Protein AF-0000000066018853 (afdb_homodimer)

Nearest PDB structures (foldseek):
  2yvk-assembly2_D  TM=9.391E-01  e=1.488E-37  Bacillus subtilis
  1t9k-assembly1_A  TM=9.364E-01  e=1.770E-35  Thermotoga maritima
  6a35-assembly2_D  TM=8.853E-01  e=5.078E-34  Pyrococcus horikoshii OT3
  4ldq-assembly1_A  TM=8.348E-01  e=7.605E-30  Homo sapiens
  4ldr-assembly1_A  TM=8.143E-01  e=6.241E-29  Homo sapiens

InterPro domains:
  IPR000649 Initiation factor 2B-related [PF01008] (53-347)
  IPR005251 Methylthioribose-1-phosphate isomerase [MF_01678] (14-358)
  IPR005251 Methylthioribose-1-phosphate isomerase [TIGR00512] (19-348)
  IPR011559 Initiation factor 2B alpha/beta/delta [TIGR00524] (40-347)
  IPR027363 Methylthioribose-1-phosphate isomerase, N-terminal [G3DSA:1.20.120.420] (9-189)
  IPR037171 NagB/RpiA transferase-like [SSF100950] (1-351)
  IPR042529 Initiation factor 2B-like, C-terminal [G3DSA:3.40.50.10470] (190-357)

Sequence (734 aa):
MKIDGTPYRSIWVDDADRWSVRIIDQTKLPWAIEIPRLTTPEQIAHAISAMLVRGAPLIGATAAYGVALAMRADPSDEALETVVPMLAATRPTAINLRWALMRMQRALSAHPPAERADAAYAEAAAICDEDVATNRAIGEHGLGLIRARAQGRRRVNILTHCNAGWIATVDWGTALAPIYMAHDAGIDVHVLVDETRPRNQGFSLTAWELGKHGVPHTVIVDNAGGHFMQRGEVDMVIVGTDRVTRAGDVANKIGTYLKALAARDNGVPFYVALPSSTIDWTIADGLGSIPIEERAPAEVTTITGRALDGSMLTVRIVPKDSTAANPAFDVTPARLVSGLITERGICAANERALAAMFPDQALQTAAMKIDGTPYRSIWVDDADRWSVRIIDQTKLPWAIEIPRLTTPEQIAHAISAMLVRGAPLIGATAAYGVALAMRADPSDEALETVVPMLAATRPTAINLRWALMRMQRALSAHPPAERADAAYAEAAAICDEDVATNRAIGEHGLGLIRARAQGRRRVNILTHCNAGWIATVDWGTALAPIYMAHDAGIDVHVLVDETRPRNQGFSLTAWELGKHGVPHTVIVDNAGGHFMQRGEVDMVIVGTDRVTRAGDVANKIGTYLKALAARDNGVPFYVALPSSTIDWTIADGLGSIPIEERAPAEVTTITGRALDGSMLTVRIVPKDSTAANPAFDVTPARLVSGLITERGICAANERALAAMFPDQALQTAA

Structure (mmCIF, N/CA/C/O backbone):
data_AF-0000000066018853-model_v1
#
loop_
_entity.id
_entity.type
_entity.pdbx_description
1 polymer 'Methylthioribose-1-phosphate isomerase'
#
loop_
_atom_site.group_PDB
_atom_site.id
_atom_site.type_symbol
_atom_site.label_atom_id
_atom_site.label_alt_id
_atom_site.label_comp_id
_atom_site.label_asym_id
_atom_site.label_entity_id
_atom_site.label_seq_id
_atom_site.pdbx_PDB_ins_code
_atom_site.Cartn_x
_atom_site.Cartn_y
_atom_site.Cartn_z
_atom_site.occupancy
_atom_site.B_iso_or_equiv
_atom_site.auth_seq_id
_atom_site.auth_comp_id
_atom_site.auth_asym_id
_atom_site.auth_atom_id
_atom_site.pdbx_PDB_model_num
ATOM 1 N N . MET A 1 1 ? 11.641 26.984 3.658 1 84.44 1 MET A N 1
ATOM 2 C CA . MET A 1 1 ? 12.414 26.109 2.793 1 84.44 1 MET A CA 1
ATOM 3 C C . MET A 1 1 ? 12.516 26.672 1.382 1 84.44 1 MET A C 1
ATOM 5 O O . MET A 1 1 ? 11.922 27.719 1.084 1 84.44 1 MET A O 1
ATOM 9 N N . LYS A 1 2 ? 13.383 25.938 0.522 1 83.25 2 LYS A N 1
ATOM 10 C CA . LYS A 1 2 ? 13.719 26.578 -0.74 1 83.25 2 LYS A CA 1
ATOM 11 C C . LYS A 1 2 ? 13.172 25.797 -1.928 1 83.25 2 LYS A C 1
ATOM 13 O O . LYS A 1 2 ? 13.156 24.562 -1.91 1 83.25 2 LYS A O 1
ATOM 18 N N . ILE A 1 3 ? 12.602 26.516 -2.865 1 84.81 3 ILE A N 1
ATOM 19 C CA . ILE A 1 3 ? 12.328 26 -4.203 1 84.81 3 ILE A CA 1
ATOM 20 C C . ILE A 1 3 ? 13.289 26.625 -5.207 1 84.81 3 ILE A C 1
ATOM 22 O O . ILE A 1 3 ? 13.227 27.828 -5.461 1 84.81 3 ILE A O 1
ATOM 26 N N . ASP A 1 4 ? 14.125 25.828 -5.699 1 82.69 4 ASP A N 1
ATOM 27 C CA . ASP A 1 4 ? 15.133 26.297 -6.645 1 82.69 4 ASP A CA 1
ATOM 28 C C . ASP A 1 4 ? 15.891 27.5 -6.078 1 82.69 4 ASP A C 1
ATOM 30 O O . ASP A 1 4 ? 16.031 28.531 -6.742 1 82.69 4 ASP A O 1
ATOM 34 N N . GLY A 1 5 ? 16.234 27.453 -4.855 1 80.88 5 GLY A N 1
ATOM 35 C CA . GLY A 1 5 ? 17.094 28.453 -4.238 1 80.88 5 GLY A CA 1
ATOM 36 C C . GLY A 1 5 ? 16.312 29.578 -3.578 1 80.88 5 GLY A C 1
ATOM 37 O O . GLY A 1 5 ? 16.875 30.359 -2.807 1 80.88 5 GLY A O 1
ATOM 38 N N . THR A 1 6 ? 15.047 29.656 -3.82 1 86.38 6 THR A N 1
ATOM 39 C CA . THR A 1 6 ? 14.195 30.703 -3.25 1 86.38 6 THR A CA 1
ATOM 40 C C . THR A 1 6 ? 13.477 30.188 -2.004 1 86.38 6 THR A C 1
ATOM 42 O O . THR A 1 6 ? 12.805 29.156 -2.047 1 86.38 6 THR A O 1
ATOM 45 N N . PRO A 1 7 ? 13.648 30.938 -0.943 1 88.5 7 PRO A N 1
ATOM 46 C CA . PRO A 1 7 ? 12.938 30.531 0.271 1 88.5 7 PRO A CA 1
ATOM 47 C C . PRO A 1 7 ? 11.43 30.766 0.181 1 88.5 7 PRO A C 1
ATOM 49 O O . PRO A 1 7 ? 10.992 31.781 -0.348 1 88.5 7 PRO A O 1
ATOM 52 N N . TYR A 1 8 ? 10.625 29.828 0.572 1 90.31 8 TYR A N 1
ATOM 53 C CA . TYR A 1 8 ? 9.172 29.922 0.588 1 90.31 8 TYR A CA 1
ATOM 54 C C . TYR A 1 8 ? 8.602 29.453 1.923 1 90.31 8 TYR A C 1
ATOM 56 O O . TYR A 1 8 ? 9.117 28.5 2.521 1 90.31 8 TYR A O 1
ATOM 64 N N . ARG A 1 9 ? 7.645 30.25 2.385 1 95.75 9 ARG A N 1
ATOM 65 C CA . ARG A 1 9 ? 6.641 29.625 3.234 1 95.75 9 ARG A CA 1
ATOM 66 C C . ARG A 1 9 ? 5.516 29.016 2.398 1 95.75 9 ARG A C 1
ATOM 68 O O . ARG A 1 9 ? 5.398 29.312 1.206 1 95.75 9 ARG A O 1
ATOM 75 N N . SER A 1 10 ? 4.766 28.125 2.979 1 97.69 10 SER A N 1
ATOM 76 C CA . SER A 1 10 ? 3.701 27.469 2.225 1 97.69 10 SER A CA 1
ATOM 77 C C . SER A 1 10 ? 2.453 28.344 2.154 1 97.69 10 SER A C 1
ATOM 79 O O . SER A 1 10 ? 1.554 28.078 1.352 1 97.69 10 SER A O 1
ATOM 81 N N . ILE A 1 11 ? 2.371 29.391 2.99 1 98.56 11 ILE A N 1
ATOM 82 C CA . ILE A 1 11 ? 1.269 30.344 3.029 1 98.56 11 ILE A CA 1
ATOM 83 C C . ILE A 1 11 ? 1.778 31.703 3.514 1 98.56 11 ILE A C 1
ATOM 85 O O . ILE A 1 11 ? 2.633 31.781 4.402 1 98.56 11 ILE A O 1
ATOM 89 N N . TRP A 1 12 ? 1.31 32.781 2.912 1 97.94 12 TRP A N 1
ATOM 90 C CA . TRP A 1 12 ? 1.718 34.094 3.35 1 97.94 12 TRP A CA 1
ATOM 91 C C . TRP A 1 12 ? 0.739 35.156 2.854 1 97.94 12 TRP A C 1
ATOM 93 O O . TRP A 1 12 ? -0.079 34.906 1.969 1 97.94 12 TRP A O 1
ATOM 103 N N . VAL A 1 13 ? 0.75 36.312 3.531 1 98.38 13 VAL A N 1
ATOM 104 C CA . VAL A 1 13 ? 0.004 37.469 3.064 1 98.38 13 VAL A CA 1
ATOM 105 C C . VAL A 1 13 ? 0.751 38.125 1.912 1 98.38 13 VAL A C 1
ATOM 107 O O . VAL A 1 13 ? 1.959 38.375 1.997 1 98.38 13 VAL A O 1
ATOM 110 N N . ASP A 1 14 ? -0.011 38.406 0.837 1 97.56 14 ASP A N 1
ATOM 111 C CA . ASP A 1 14 ? 0.604 39 -0.342 1 97.56 14 ASP A CA 1
ATOM 112 C C . ASP A 1 14 ? 1.207 40.375 -0.012 1 97.56 14 ASP A C 1
ATOM 114 O O . ASP A 1 14 ? 0.533 41.219 0.56 1 97.56 14 ASP A O 1
ATOM 118 N N . ASP A 1 15 ? 2.402 40.594 -0.433 1 94.69 15 ASP A N 1
ATOM 119 C CA . ASP A 1 15 ? 3.135 41.812 -0.102 1 94.69 15 ASP A CA 1
ATOM 120 C C . ASP A 1 15 ? 2.6 43 -0.89 1 94.69 15 ASP A C 1
ATOM 122 O O . ASP A 1 15 ? 2.75 44.156 -0.467 1 94.69 15 ASP A O 1
ATOM 126 N N . ALA A 1 16 ? 2.018 42.719 -2.006 1 95.88 16 ALA A N 1
ATOM 127 C CA . ALA A 1 16 ? 1.567 43.812 -2.891 1 95.88 16 ALA A CA 1
ATOM 128 C C . ALA A 1 16 ? 0.359 44.531 -2.303 1 95.88 16 ALA A C 1
ATOM 130 O O . ALA A 1 16 ? 0.332 45.75 -2.25 1 95.88 16 ALA A O 1
ATOM 131 N N . ASP A 1 17 ? -0.663 43.781 -1.791 1 96.75 17 ASP A N 1
ATOM 132 C CA . ASP A 1 17 ? -1.877 44.438 -1.286 1 96.75 17 ASP A CA 1
ATOM 133 C C . ASP A 1 17 ? -1.962 44.312 0.234 1 96.75 17 ASP A C 1
ATOM 135 O O . ASP A 1 17 ? -2.805 44.969 0.862 1 96.75 17 ASP A O 1
ATOM 139 N N . ARG A 1 18 ? -1.169 43.406 0.8 1 96.69 18 ARG A N 1
ATOM 140 C CA . ARG A 1 18 ? -0.987 43.281 2.242 1 96.69 18 ARG A CA 1
ATOM 141 C C . ARG A 1 18 ? -2.242 42.719 2.904 1 96.69 18 ARG A C 1
ATOM 143 O O . ARG A 1 18 ? -2.486 42.969 4.086 1 96.69 18 ARG A O 1
ATOM 150 N N . TRP A 1 19 ? -3.043 42.031 2.154 1 97.75 19 TRP A N 1
ATOM 151 C CA . TRP A 1 19 ? -4.215 41.469 2.812 1 97.75 19 TRP A CA 1
ATOM 152 C C . TRP A 1 19 ? -4.617 40.125 2.176 1 97.75 19 TRP A C 1
ATOM 154 O O . TRP A 1 19 ? -5.125 39.25 2.855 1 97.75 19 TRP A O 1
ATOM 164 N N . SER A 1 20 ? -4.445 39.969 0.859 1 98.69 20 SER A N 1
ATOM 165 C CA . SER A 1 20 ? -4.785 38.688 0.241 1 98.69 20 SER A CA 1
ATOM 166 C C . SER A 1 20 ? -3.807 37.625 0.654 1 98.69 20 SER A C 1
ATOM 168 O O . SER A 1 20 ? -2.707 37.906 1.127 1 98.69 20 SER A O 1
ATOM 170 N N . VAL A 1 21 ? -4.211 36.344 0.562 1 98.75 21 VAL A N 1
ATOM 171 C CA . VAL A 1 21 ? -3.428 35.219 1.052 1 98.75 21 VAL A CA 1
ATOM 172 C C . VAL A 1 21 ? -2.926 34.406 -0.128 1 98.75 21 VAL A C 1
ATOM 174 O O . VAL A 1 21 ? -3.693 34.062 -1.038 1 98.75 21 VAL A O 1
ATOM 177 N N . ARG A 1 22 ? -1.624 34.094 -0.118 1 98.5 22 ARG A N 1
ATOM 178 C CA . ARG A 1 22 ? -1.001 33.25 -1.121 1 98.5 22 ARG A CA 1
ATOM 179 C C . ARG A 1 22 ? -0.73 31.859 -0.559 1 98.5 22 ARG A C 1
ATOM 181 O O . ARG A 1 22 ? -0.319 31.719 0.595 1 98.5 22 ARG A O 1
ATOM 188 N N . ILE A 1 23 ? -1.04 30.859 -1.361 1 98.56 23 ILE A N 1
ATOM 189 C CA . ILE A 1 23 ? -0.722 29.484 -0.995 1 98.56 23 ILE A CA 1
ATOM 190 C C . ILE A 1 23 ? -0.039 28.781 -2.166 1 98.56 23 ILE A C 1
ATOM 192 O O . ILE A 1 23 ? -0.023 29.297 -3.285 1 98.56 23 ILE A O 1
ATOM 196 N N . ILE A 1 24 ? 0.596 27.656 -1.935 1 97.75 24 ILE A N 1
ATOM 197 C CA . ILE A 1 24 ? 1.055 26.734 -2.975 1 97.75 24 ILE A CA 1
ATOM 198 C C . ILE A 1 24 ? -0.011 25.672 -3.234 1 97.75 24 ILE A C 1
ATOM 200 O O . ILE A 1 24 ? -0.388 24.938 -2.328 1 97.75 24 ILE A O 1
ATOM 204 N N . ASP A 1 25 ? -0.56 25.625 -4.422 1 98.12 25 ASP A N 1
ATOM 205 C CA . ASP A 1 25 ? -1.53 24.594 -4.781 1 98.12 25 ASP A CA 1
ATOM 206 C C . ASP A 1 25 ? -0.863 23.219 -4.891 1 98.12 25 ASP A C 1
ATOM 208 O O . ASP A 1 25 ? -0.339 22.875 -5.949 1 98.12 25 ASP A O 1
ATOM 212 N N . GLN A 1 26 ? -1.021 22.469 -3.879 1 97.5 26 GLN A N 1
ATOM 213 C CA . GLN A 1 26 ? -0.297 21.203 -3.773 1 97.5 26 GLN A CA 1
ATOM 214 C C . GLN A 1 26 ? -0.894 20.156 -4.699 1 97.5 26 GLN A C 1
ATOM 216 O O . GLN A 1 26 ? -0.282 19.109 -4.938 1 97.5 26 GLN A O 1
ATOM 221 N N . THR A 1 27 ? -2.111 20.344 -5.238 1 96.19 27 THR A N 1
ATOM 222 C CA . THR A 1 27 ? -2.727 19.406 -6.164 1 96.19 27 THR A CA 1
ATOM 223 C C . THR A 1 27 ? -2.008 19.422 -7.512 1 96.19 27 THR A C 1
ATOM 225 O O . THR A 1 27 ? -2.201 18.516 -8.336 1 96.19 27 THR A O 1
ATOM 228 N N . LYS A 1 28 ? -1.149 20.438 -7.699 1 96.19 28 LYS A N 1
ATOM 229 C CA . LYS A 1 28 ? -0.448 20.594 -8.969 1 96.19 28 LYS A CA 1
ATOM 230 C C . LYS A 1 28 ? 0.956 20 -8.898 1 96.19 28 LYS A C 1
ATOM 232 O O . LYS A 1 28 ? 1.598 19.766 -9.922 1 96.19 28 LYS A O 1
ATOM 237 N N . LEU A 1 29 ? 1.341 19.797 -7.699 1 95.44 29 LEU A N 1
ATOM 238 C CA . LEU A 1 29 ? 2.656 19.188 -7.508 1 95.44 29 LEU A CA 1
ATOM 239 C C . LEU A 1 29 ? 2.631 17.703 -7.855 1 95.44 29 LEU A C 1
ATOM 241 O O . LEU A 1 29 ? 1.613 17.031 -7.668 1 95.44 29 LEU A O 1
ATOM 245 N N . PRO A 1 30 ? 3.709 17.141 -8.406 1 95.94 30 PRO A N 1
ATOM 246 C CA . PRO A 1 30 ? 5.043 17.719 -8.617 1 95.94 30 PRO A CA 1
ATOM 247 C C . PRO A 1 30 ? 5.207 18.344 -9.992 1 95.94 30 PRO A C 1
ATOM 249 O O . PRO A 1 30 ? 6.324 18.703 -10.383 1 95.94 30 PRO A O 1
ATOM 252 N N . TRP A 1 31 ? 4.203 18.484 -10.711 1 95.5 31 TRP A N 1
ATOM 253 C CA . TRP A 1 31 ? 4.301 18.781 -12.141 1 95.5 31 TRP A CA 1
ATOM 254 C C . TRP A 1 31 ? 4.414 20.281 -12.383 1 95.5 31 TRP A C 1
ATOM 256 O O . TRP A 1 31 ? 5.008 20.719 -13.375 1 95.5 31 TRP A O 1
ATOM 266 N N . ALA A 1 32 ? 3.822 21.047 -11.5 1 94.75 32 ALA A N 1
ATOM 267 C CA . ALA A 1 32 ? 3.846 22.5 -11.625 1 94.75 32 ALA A CA 1
ATOM 268 C C . ALA A 1 32 ? 3.771 23.172 -10.258 1 94.75 32 ALA A C 1
ATOM 270 O O . ALA A 1 32 ? 3.25 22.594 -9.305 1 94.75 32 ALA A O 1
ATOM 271 N N . ILE A 1 33 ? 4.273 24.375 -10.164 1 95.31 33 ILE A N 1
ATOM 272 C CA . ILE A 1 33 ? 4.133 25.219 -8.984 1 95.31 33 ILE A CA 1
ATOM 273 C C . ILE A 1 33 ? 3.143 26.344 -9.273 1 95.31 33 ILE A C 1
ATOM 275 O O . ILE A 1 33 ? 3.414 27.219 -10.094 1 95.31 33 ILE A O 1
ATOM 279 N N . GLU A 1 34 ? 1.997 26.234 -8.711 1 97.25 34 GLU A N 1
ATOM 280 C CA . GLU A 1 34 ? 0.964 27.25 -8.844 1 97.25 34 GLU A CA 1
ATOM 281 C C . GLU A 1 34 ? 0.686 27.922 -7.5 1 97.25 34 GLU A C 1
ATOM 283 O O . GLU A 1 34 ? 0.56 27.25 -6.477 1 97.25 34 GLU A O 1
ATOM 288 N N . ILE A 1 35 ? 0.635 29.234 -7.523 1 97.19 35 ILE A N 1
ATOM 289 C CA . ILE A 1 35 ? 0.498 30.031 -6.309 1 97.19 35 ILE A CA 1
ATOM 290 C C . ILE A 1 35 ? -0.751 30.906 -6.406 1 97.19 35 ILE A C 1
ATOM 292 O O . ILE A 1 35 ? -0.655 32.125 -6.621 1 97.19 35 ILE A O 1
ATOM 296 N N . PRO A 1 36 ? -1.877 30.344 -6.219 1 98.19 36 PRO A N 1
ATOM 297 C CA . PRO A 1 36 ? -3.105 31.125 -6.309 1 98.19 36 PRO A CA 1
ATOM 298 C C . PRO A 1 36 ? -3.223 32.156 -5.195 1 98.19 36 PRO A C 1
ATOM 300 O O . PRO A 1 36 ? -2.652 31.984 -4.117 1 98.19 36 PRO A O 1
ATOM 303 N N . ARG A 1 37 ? -3.953 33.188 -5.547 1 98.31 37 ARG A N 1
ATOM 304 C CA . ARG A 1 37 ? -4.285 34.281 -4.629 1 98.31 37 ARG A CA 1
ATOM 305 C C . ARG A 1 37 ? -5.699 34.125 -4.078 1 98.31 37 ARG A C 1
ATOM 307 O O . ARG A 1 37 ? -6.664 34.062 -4.84 1 98.31 37 ARG A O 1
ATOM 314 N N . LEU A 1 38 ? -5.844 34 -2.736 1 98.81 38 LEU A N 1
ATOM 315 C CA . LEU A 1 38 ? -7.141 33.812 -2.09 1 98.81 38 LEU A CA 1
ATOM 316 C C . LEU A 1 38 ? -7.598 35.125 -1.447 1 98.81 38 LEU A C 1
ATOM 318 O O . LEU A 1 38 ? -6.844 35.75 -0.703 1 98.81 38 LEU A O 1
ATOM 322 N N . THR A 1 39 ? -8.93 35.5 -1.738 1 98.75 39 THR A N 1
ATOM 323 C CA . THR A 1 39 ? -9.367 36.844 -1.311 1 98.75 39 THR A CA 1
ATOM 324 C C . THR A 1 39 ? -10.664 36.75 -0.502 1 98.75 39 THR A C 1
ATOM 326 O O . THR A 1 39 ? -11.156 37.75 -0 1 98.75 39 THR A O 1
ATOM 329 N N . THR A 1 40 ? -11.219 35.531 -0.391 1 98.69 40 THR A N 1
ATOM 330 C CA . THR A 1 40 ? -12.461 35.375 0.356 1 98.69 40 THR A CA 1
ATOM 331 C C . THR A 1 40 ? -12.383 34.125 1.243 1 98.69 40 THR A C 1
ATOM 333 O O . THR A 1 40 ? -11.609 33.219 0.972 1 98.69 40 THR A O 1
ATOM 336 N N . PRO A 1 41 ? -13.203 34.125 2.338 1 98.62 41 PRO A N 1
ATOM 337 C CA . PRO A 1 41 ? -13.234 32.906 3.184 1 98.62 41 PRO A CA 1
ATOM 338 C C . PRO A 1 41 ? -13.719 31.688 2.434 1 98.62 41 PRO A C 1
ATOM 340 O O . PRO A 1 41 ? -13.289 30.562 2.736 1 98.62 41 PRO A O 1
ATOM 343 N N . GLU A 1 42 ? -14.539 31.859 1.438 1 98.62 42 GLU A N 1
ATOM 344 C CA . GLU A 1 42 ? -15.031 30.734 0.645 1 98.62 42 GLU A CA 1
ATOM 345 C C . GLU A 1 42 ? -13.906 30.094 -0.16 1 98.62 42 GLU A C 1
ATOM 347 O O . GLU A 1 42 ? -13.875 28.875 -0.319 1 98.62 42 GLU A O 1
ATOM 352 N N . GLN A 1 43 ? -13 30.938 -0.633 1 98.75 43 GLN A N 1
ATOM 353 C CA . GLN A 1 43 ? -11.836 30.406 -1.339 1 98.75 43 GLN A CA 1
ATOM 354 C C . GLN A 1 43 ? -10.93 29.625 -0.395 1 98.75 43 GLN A C 1
ATOM 356 O O . GLN A 1 43 ? -10.352 28.609 -0.784 1 98.75 43 GLN A O 1
ATOM 361 N N . ILE A 1 44 ? -10.828 30.109 0.803 1 98.81 44 ILE A N 1
ATOM 362 C CA . ILE A 1 44 ? -10.07 29.406 1.829 1 98.81 44 ILE A CA 1
ATOM 363 C C . ILE A 1 44 ? -10.711 28.062 2.113 1 98.81 44 ILE A C 1
ATOM 365 O O . ILE A 1 44 ? -10.023 27.031 2.18 1 98.81 44 ILE A O 1
ATOM 369 N N . ALA A 1 45 ? -12.008 28.062 2.277 1 98.69 45 ALA A N 1
ATOM 370 C CA . ALA A 1 45 ? -12.75 26.828 2.52 1 98.69 45 ALA A CA 1
ATOM 371 C C . ALA A 1 45 ? -12.508 25.812 1.398 1 98.69 45 ALA A C 1
ATOM 373 O O . ALA A 1 45 ? -12.305 24.625 1.656 1 98.69 45 ALA A O 1
ATOM 374 N N . HIS A 1 46 ? -12.477 26.312 0.246 1 98.5 46 HIS A N 1
ATOM 375 C CA . HIS A 1 46 ? -12.234 25.469 -0.908 1 98.5 46 HIS A CA 1
ATOM 376 C C . HIS A 1 46 ? -10.812 24.922 -0.896 1 98.5 46 HIS A C 1
ATOM 378 O O . HIS A 1 46 ? -10.594 23.734 -1.193 1 98.5 46 HIS A O 1
ATOM 384 N N . ALA A 1 47 ? -9.852 25.734 -0.58 1 98.62 47 ALA A N 1
ATOM 385 C CA . ALA A 1 47 ? -8.453 25.312 -0.536 1 98.62 47 ALA A CA 1
ATOM 386 C C . ALA A 1 47 ? -8.258 24.156 0.442 1 98.62 47 ALA A C 1
ATOM 388 O O . ALA A 1 47 ? -7.469 23.25 0.183 1 98.62 47 ALA A O 1
ATOM 389 N N . ILE A 1 48 ? -8.977 24.203 1.533 1 97.94 48 ILE A N 1
ATOM 390 C CA . ILE A 1 48 ? -8.859 23.156 2.553 1 97.94 48 ILE A CA 1
ATOM 391 C C . ILE A 1 48 ? -9.617 21.906 2.107 1 97.94 48 ILE A C 1
ATOM 393 O O . ILE A 1 48 ? -9.055 20.812 2.086 1 97.94 48 ILE A O 1
ATOM 397 N N . SER A 1 49 ? -10.852 22.062 1.599 1 96.25 49 SER A N 1
ATOM 398 C CA . SER A 1 49 ? -11.703 20.938 1.266 1 96.25 49 SER A CA 1
ATOM 399 C C . SER A 1 49 ? -11.188 20.188 0.04 1 96.25 49 SER A C 1
ATOM 401 O O . SER A 1 49 ? -11.258 18.969 -0.024 1 96.25 49 SER A O 1
ATOM 403 N N . ALA A 1 50 ? -10.625 20.969 -0.916 1 95.06 50 ALA A N 1
ATOM 404 C CA . ALA A 1 50 ? -10.125 20.375 -2.156 1 95.06 50 ALA A CA 1
ATOM 405 C C . ALA A 1 50 ? -8.648 20.016 -2.029 1 95.06 50 ALA A C 1
ATOM 407 O O . ALA A 1 50 ? -8.039 19.547 -2.992 1 95.06 50 ALA A O 1
ATOM 408 N N . MET A 1 51 ? -8.078 20.234 -0.954 1 95 51 MET A N 1
ATOM 409 C CA . MET A 1 51 ? -6.73 19.828 -0.574 1 95 51 MET A CA 1
ATOM 410 C C . MET A 1 51 ? -5.688 20.531 -1.439 1 95 51 MET A C 1
ATOM 412 O O . MET A 1 51 ? -4.668 19.938 -1.79 1 95 51 MET A O 1
ATOM 416 N N . LEU A 1 52 ? -6.07 21.781 -1.796 1 97.69 52 LEU A N 1
ATOM 417 C CA . LEU A 1 52 ? -4.977 22.609 -2.312 1 97.69 52 LEU A CA 1
ATOM 418 C C . LEU A 1 52 ? -3.867 22.75 -1.278 1 97.69 52 LEU A C 1
ATOM 420 O O . LEU A 1 52 ? -2.686 22.797 -1.631 1 97.69 52 LEU A O 1
ATOM 424 N N . VAL A 1 53 ? -4.316 22.891 -0.074 1 97.69 53 VAL A N 1
ATOM 425 C CA . VAL A 1 53 ? -3.43 22.828 1.084 1 97.69 53 VAL A CA 1
ATOM 426 C C . VAL A 1 53 ? -3.768 21.594 1.925 1 97.69 53 VAL A C 1
ATOM 428 O O . VAL A 1 53 ? -4.938 21.234 2.061 1 97.69 53 VAL A O 1
ATOM 431 N N . ARG A 1 54 ? -2.727 21.031 2.314 1 94.81 54 ARG A N 1
ATOM 432 C CA . ARG A 1 54 ? -2.902 19.891 3.197 1 94.81 54 ARG A CA 1
ATOM 433 C C . ARG A 1 54 ? -1.808 19.844 4.258 1 94.81 54 ARG A C 1
ATOM 435 O O . ARG A 1 54 ? -0.871 20.641 4.227 1 94.81 54 ARG A O 1
ATOM 442 N N . GLY A 1 55 ? -1.918 18.844 5.234 1 95.56 55 GLY A N 1
ATOM 443 C CA . GLY A 1 55 ? -1.106 18.844 6.441 1 95.56 55 GLY A CA 1
ATOM 444 C C . GLY A 1 55 ? -1.783 19.516 7.621 1 95.56 55 GLY A C 1
ATOM 445 O O . GLY A 1 55 ? -2.289 20.625 7.5 1 95.56 55 GLY A O 1
ATOM 446 N N . ALA A 1 56 ? -1.722 18.891 8.68 1 95 56 ALA A N 1
ATOM 447 C CA . ALA A 1 56 ? -2.512 19.297 9.836 1 95 56 ALA A CA 1
ATOM 448 C C . ALA A 1 56 ? -2.158 20.734 10.258 1 95 56 ALA A C 1
ATOM 450 O O . ALA A 1 56 ? -3.037 21.578 10.375 1 95 56 ALA A O 1
ATOM 451 N N . PRO A 1 57 ? -0.898 21.109 10.383 1 97.25 57 PRO A N 1
ATOM 452 C CA . PRO A 1 57 ? -0.577 22.484 10.797 1 97.25 57 PRO A CA 1
ATOM 453 C C . PRO A 1 57 ? -0.947 23.516 9.734 1 97.25 57 PRO A C 1
ATOM 455 O O . PRO A 1 57 ? -1.431 24.609 10.07 1 97.25 57 PRO A O 1
ATOM 458 N N . LEU A 1 58 ? -0.757 23.188 8.5 1 98.38 58 LEU A N 1
ATOM 459 C CA . LEU A 1 58 ? -1.031 24.156 7.434 1 98.38 58 LEU A CA 1
ATOM 460 C C . LEU A 1 58 ? -2.529 24.406 7.305 1 98.38 58 LEU A C 1
ATOM 462 O O . LEU A 1 58 ? -2.949 25.531 7 1 98.38 58 LEU A O 1
ATOM 466 N N . ILE A 1 59 ? -3.279 23.375 7.473 1 98 59 ILE A N 1
ATOM 467 C CA . ILE A 1 59 ? -4.73 23.516 7.438 1 98 59 ILE A CA 1
ATOM 468 C C . ILE A 1 59 ? -5.176 24.531 8.492 1 98 59 ILE A C 1
ATOM 470 O O . ILE A 1 59 ? -5.996 25.406 8.211 1 98 59 ILE A O 1
ATOM 474 N N . GLY A 1 60 ? -4.609 24.438 9.68 1 98.19 60 GLY A N 1
ATOM 475 C CA . GLY A 1 60 ? -4.914 25.391 10.734 1 98.19 60 GLY A CA 1
ATOM 476 C C . GLY A 1 60 ? -4.527 26.812 10.383 1 98.19 60 GLY A C 1
ATOM 477 O O . GLY A 1 60 ? -5.324 27.75 10.555 1 98.19 60 GLY A O 1
ATOM 478 N N . ALA A 1 61 ? -3.35 26.938 9.891 1 98.69 61 ALA A N 1
ATOM 479 C CA . ALA A 1 61 ? -2.861 28.266 9.492 1 98.69 61 ALA A CA 1
ATOM 480 C C . ALA A 1 61 ? -3.742 28.859 8.406 1 98.69 61 ALA A C 1
ATOM 482 O O . ALA A 1 61 ? -4.051 30.062 8.438 1 98.69 61 ALA A O 1
ATOM 483 N N . THR A 1 62 ? -4.121 28.031 7.469 1 98.88 62 THR A N 1
ATOM 484 C CA . THR A 1 62 ? -4.953 28.484 6.355 1 98.88 62 THR A CA 1
ATOM 485 C C . THR A 1 62 ? -6.32 28.938 6.852 1 98.88 62 THR A C 1
ATOM 487 O O . THR A 1 62 ? -6.824 29.984 6.414 1 98.88 62 THR A O 1
ATOM 490 N N . ALA A 1 63 ? -6.855 28.203 7.742 1 98.81 63 ALA A N 1
ATOM 491 C CA . ALA A 1 63 ? -8.148 28.578 8.305 1 98.81 63 ALA A CA 1
ATOM 492 C C . ALA A 1 63 ? -8.07 29.906 9.055 1 98.81 63 ALA A C 1
ATOM 494 O O . ALA A 1 63 ? -9.016 30.703 9.023 1 98.81 63 ALA A O 1
ATOM 495 N N . ALA A 1 64 ? -6.988 30.141 9.797 1 98.88 64 ALA A N 1
ATOM 496 C CA . ALA A 1 64 ? -6.793 31.391 10.516 1 98.88 64 ALA A CA 1
ATOM 497 C C . ALA A 1 64 ? -6.855 32.594 9.562 1 98.88 64 ALA A C 1
ATOM 499 O O . ALA A 1 64 ? -7.527 33.594 9.844 1 98.88 64 ALA A O 1
ATOM 500 N N . TYR A 1 65 ? -6.227 32.438 8.414 1 98.88 65 TYR A N 1
ATOM 501 C CA . TYR A 1 65 ? -6.266 33.5 7.43 1 98.88 65 TYR A CA 1
ATOM 502 C C . TYR A 1 65 ? -7.652 33.625 6.805 1 98.88 65 TYR A C 1
ATOM 504 O O . TYR A 1 65 ? -8.055 34.719 6.379 1 98.88 65 TYR A O 1
ATOM 512 N N . GLY A 1 66 ? -8.375 32.469 6.754 1 98.88 66 GLY A N 1
ATOM 513 C CA . GLY A 1 66 ? -9.766 32.562 6.348 1 98.88 66 GLY A CA 1
ATOM 514 C C . GLY A 1 66 ? -10.602 33.438 7.242 1 98.88 66 GLY A C 1
ATOM 515 O O . GLY A 1 66 ? -11.414 34.25 6.758 1 98.88 66 GLY A O 1
ATOM 516 N N . VAL A 1 67 ? -10.406 33.344 8.531 1 98.88 67 VAL A N 1
ATOM 517 C CA . VAL A 1 67 ? -11.094 34.188 9.492 1 98.88 67 VAL A CA 1
ATOM 518 C C . VAL A 1 67 ? -10.68 35.656 9.281 1 98.88 67 VAL A C 1
ATOM 520 O O . VAL A 1 67 ? -11.516 36.562 9.32 1 98.88 67 VAL A O 1
ATOM 523 N N . ALA A 1 68 ? -9.406 35.875 9.055 1 98.88 68 ALA A N 1
ATOM 524 C CA . ALA A 1 68 ? -8.906 37.219 8.828 1 98.88 68 ALA A CA 1
ATOM 525 C C . ALA A 1 68 ? -9.57 37.875 7.617 1 98.88 68 ALA A C 1
ATOM 527 O O . ALA A 1 68 ? -9.984 39.031 7.668 1 98.88 68 ALA A O 1
ATOM 528 N N . LEU A 1 69 ? -9.68 37.125 6.543 1 98.81 69 LEU A N 1
ATOM 529 C CA . LEU A 1 69 ? -10.336 37.625 5.34 1 98.81 69 LEU A CA 1
ATOM 530 C C . LEU A 1 69 ? -11.789 37.969 5.617 1 98.81 69 LEU A C 1
ATOM 532 O O . LEU A 1 69 ? -12.297 38.969 5.113 1 98.81 69 LEU A O 1
ATOM 536 N N . ALA A 1 70 ? -12.438 37.125 6.395 1 98.75 70 ALA A N 1
ATOM 537 C CA . ALA A 1 70 ? -13.828 37.375 6.746 1 98.75 70 ALA A CA 1
ATOM 538 C C . ALA A 1 70 ? -13.969 38.656 7.559 1 98.75 70 ALA A C 1
ATOM 540 O O . ALA A 1 70 ? -14.867 39.469 7.316 1 98.75 70 ALA A O 1
ATOM 541 N N . MET A 1 71 ? -13.109 38.875 8.539 1 98.62 71 MET A N 1
ATOM 542 C CA . MET A 1 71 ? -13.164 40.031 9.406 1 98.62 71 MET A CA 1
ATOM 543 C C . MET A 1 71 ? -12.836 41.312 8.625 1 98.62 71 MET A C 1
ATOM 545 O O . MET A 1 71 ? -13.336 42.375 8.945 1 98.62 71 MET A O 1
ATOM 549 N N . ARG A 1 72 ? -11.961 41.156 7.641 1 98.25 72 ARG A N 1
ATOM 550 C CA . ARG A 1 72 ? -11.672 42.281 6.773 1 98.25 72 ARG A CA 1
ATOM 551 C C . ARG A 1 72 ? -12.922 42.75 6.035 1 98.25 72 ARG A C 1
ATOM 553 O O . ARG A 1 72 ? -13.172 43.938 5.898 1 98.25 72 ARG A O 1
ATOM 560 N N . ALA A 1 73 ? -13.695 41.781 5.598 1 98.12 73 ALA A N 1
ATOM 561 C CA . ALA A 1 73 ? -14.914 42.094 4.855 1 98.12 73 ALA A CA 1
ATOM 562 C C . ALA A 1 73 ? -16.016 42.594 5.785 1 98.12 73 ALA A C 1
ATOM 564 O O . ALA A 1 73 ? -16.75 43.531 5.438 1 98.12 73 ALA A O 1
ATOM 565 N N . ASP A 1 74 ? -16.203 41.969 6.926 1 98.25 74 ASP A N 1
ATOM 566 C CA . ASP A 1 74 ? -17.219 42.281 7.918 1 98.25 74 ASP A CA 1
ATOM 567 C C . ASP A 1 74 ? -16.75 41.906 9.328 1 98.25 74 ASP A C 1
ATOM 569 O O . ASP A 1 74 ? -16.844 40.75 9.734 1 98.25 74 ASP A O 1
ATOM 573 N N . PRO A 1 75 ? -16.375 42.906 10.117 1 98 75 PRO A N 1
ATOM 574 C CA . PRO A 1 75 ? -15.789 42.594 11.43 1 98 75 PRO A CA 1
ATOM 575 C C . PRO A 1 75 ? -16.844 42.406 12.516 1 98 75 PRO A C 1
ATOM 577 O O . PRO A 1 75 ? -16.516 42.438 13.703 1 98 75 PRO A O 1
ATOM 580 N N . SER A 1 76 ? -18.094 42.156 12.125 1 97.75 76 SER A N 1
ATOM 581 C CA . SER A 1 76 ? -19.203 42.062 13.086 1 97.75 76 SER A CA 1
ATOM 582 C C . SER A 1 76 ? -19.141 40.719 13.828 1 97.75 76 SER A C 1
ATOM 584 O O . SER A 1 76 ? -18.438 39.812 13.414 1 97.75 76 SER A O 1
ATOM 586 N N . ASP A 1 77 ? -19.891 40.688 14.93 1 96.94 77 ASP A N 1
ATOM 587 C CA . ASP A 1 77 ? -20.062 39.469 15.688 1 96.94 77 ASP A CA 1
ATOM 588 C C . ASP A 1 77 ? -20.719 38.375 14.828 1 96.94 77 ASP A C 1
ATOM 590 O O . ASP A 1 77 ? -20.344 37.219 14.906 1 96.94 77 ASP A O 1
ATOM 594 N N . GLU A 1 78 ? -21.656 38.781 14.148 1 97.25 78 GLU A N 1
ATOM 595 C CA . GLU A 1 78 ? -22.391 37.875 13.289 1 97.25 78 GLU A CA 1
ATOM 596 C C . GLU A 1 78 ? -21.469 37.219 12.266 1 97.25 78 GLU A C 1
ATOM 598 O O . GLU A 1 78 ? -21.547 36 12.016 1 97.25 78 GLU A O 1
ATOM 603 N N . ALA A 1 79 ? -20.578 38 11.695 1 97.75 79 ALA A N 1
ATOM 604 C CA . ALA A 1 79 ? -19.641 37.5 10.703 1 97.75 79 ALA A CA 1
ATOM 605 C C . ALA A 1 79 ? -18.688 36.469 11.336 1 97.75 79 ALA A C 1
ATOM 607 O O . ALA A 1 79 ? -18.359 35.469 10.727 1 97.75 79 ALA A O 1
ATOM 608 N N . LEU A 1 80 ? -18.203 36.781 12.492 1 97.81 80 LEU A N 1
ATOM 609 C CA . LEU A 1 80 ? -17.312 35.906 13.203 1 97.81 80 LEU A CA 1
ATOM 610 C C . LEU A 1 80 ? -18 34.594 13.547 1 97.81 80 LEU A C 1
ATOM 612 O O . LEU A 1 80 ? -17.438 33.5 13.367 1 97.81 80 LEU A O 1
ATOM 616 N N . GLU A 1 81 ? -19.266 34.625 13.938 1 97.06 81 GLU A N 1
ATOM 617 C CA . GLU A 1 81 ? -20.062 33.469 14.328 1 97.06 81 GLU A CA 1
ATOM 618 C C . GLU A 1 81 ? -20.406 32.625 13.125 1 97.06 81 GLU A C 1
ATOM 620 O O . GLU A 1 81 ? -20.703 31.422 13.266 1 97.06 81 GLU A O 1
ATOM 625 N N . THR A 1 82 ? -20.328 33.188 11.984 1 97.94 82 THR A N 1
ATOM 626 C CA . THR A 1 82 ? -20.703 32.5 10.758 1 97.94 82 THR A CA 1
ATOM 627 C C . THR A 1 82 ? -19.469 31.844 10.125 1 97.94 82 THR A C 1
ATOM 629 O O . THR A 1 82 ? -19.531 30.688 9.68 1 97.94 82 THR A O 1
ATOM 632 N N . VAL A 1 83 ? -18.328 32.531 10.109 1 98.5 83 VAL A N 1
ATOM 633 C CA . VAL A 1 83 ? -17.172 32.094 9.352 1 98.5 83 VAL A CA 1
ATOM 634 C C . VAL A 1 83 ? -16.516 30.906 10.07 1 98.5 83 VAL A C 1
ATOM 636 O O . VAL A 1 83 ? -16.016 29.984 9.43 1 98.5 83 VAL A O 1
ATOM 639 N N . VAL A 1 84 ? -16.484 30.891 11.383 1 98.31 84 VAL A N 1
ATOM 640 C CA . VAL A 1 84 ? -15.789 29.875 12.164 1 98.31 84 VAL A CA 1
ATOM 641 C C . VAL A 1 84 ? -16.406 28.5 11.906 1 98.31 84 VAL A C 1
ATOM 643 O O . VAL A 1 84 ? -15.719 27.562 11.508 1 98.31 84 VAL A O 1
ATOM 646 N N . PRO A 1 85 ? -17.766 28.328 11.984 1 98.06 85 PRO A N 1
ATOM 647 C CA . PRO A 1 85 ? -18.359 27.031 11.664 1 98.06 85 PRO A CA 1
ATOM 648 C C . PRO A 1 85 ? -18.234 26.672 10.188 1 98.06 85 PRO A C 1
ATOM 650 O O . PRO A 1 85 ? -18.094 25.484 9.852 1 98.06 85 PRO A O 1
ATOM 653 N N . MET A 1 86 ? -18.281 27.641 9.359 1 98.31 86 MET A N 1
ATOM 654 C CA . MET A 1 86 ? -18.125 27.375 7.93 1 98.31 86 MET A CA 1
ATOM 655 C C . MET A 1 86 ? -16.766 26.75 7.633 1 98.31 86 MET A C 1
ATOM 657 O O . MET A 1 86 ? -16.688 25.734 6.922 1 98.31 86 MET A O 1
ATOM 661 N N . LEU A 1 87 ? -15.695 27.297 8.172 1 98.62 87 LEU A N 1
ATOM 662 C CA . LEU A 1 87 ? -14.352 26.766 7.957 1 98.62 87 LEU A CA 1
ATOM 663 C C . LEU A 1 87 ? -14.164 25.438 8.688 1 98.62 87 LEU A C 1
ATOM 665 O O . LEU A 1 87 ? -13.492 24.547 8.188 1 98.62 87 LEU A O 1
ATOM 669 N N . ALA A 1 88 ? -14.742 25.281 9.836 1 97.81 88 ALA A N 1
ATOM 670 C CA . ALA A 1 88 ? -14.648 24.047 10.617 1 97.81 88 ALA A CA 1
ATOM 671 C C . ALA A 1 88 ? -15.25 22.875 9.852 1 97.81 88 ALA A C 1
ATOM 673 O O . ALA A 1 88 ? -14.781 21.734 9.977 1 97.81 88 ALA A O 1
ATOM 674 N N . ALA A 1 89 ? -16.188 23.125 9.016 1 96.75 89 ALA A N 1
ATOM 675 C CA . ALA A 1 89 ? -16.938 22.094 8.297 1 96.75 89 ALA A CA 1
ATOM 676 C C . ALA A 1 89 ? -16.125 21.531 7.145 1 96.75 89 ALA A C 1
ATOM 678 O O . ALA A 1 89 ? -16.453 20.484 6.594 1 96.75 89 ALA A O 1
ATOM 679 N N . THR A 1 90 ? -15.047 22.234 6.832 1 95.94 90 THR A N 1
ATOM 680 C CA . THR A 1 90 ? -14.258 21.781 5.691 1 95.94 90 THR A CA 1
ATOM 681 C C . THR A 1 90 ? -13.594 20.438 5.984 1 95.94 90 THR A C 1
ATOM 683 O O . THR A 1 90 ? -13.398 19.625 5.074 1 95.94 90 THR A O 1
ATOM 686 N N . ARG A 1 91 ? -13.172 20.172 7.164 1 92.44 91 ARG A N 1
ATOM 687 C CA . ARG A 1 91 ? -12.625 18.906 7.648 1 92.44 91 ARG A CA 1
ATOM 688 C C . ARG A 1 91 ? -12.93 18.719 9.133 1 92.44 91 ARG A C 1
ATOM 690 O O . ARG A 1 91 ? -12.039 18.844 9.977 1 92.44 91 ARG A O 1
ATOM 697 N N . PRO A 1 92 ? -14.086 18.25 9.414 1 86.5 92 PRO A N 1
ATOM 698 C CA . PRO A 1 92 ? -14.617 18.266 10.773 1 86.5 92 PRO A CA 1
ATOM 699 C C . PRO A 1 92 ? -13.766 17.469 11.75 1 86.5 92 PRO A C 1
ATOM 701 O O . PRO A 1 92 ? -13.805 17.719 12.961 1 86.5 92 PRO A O 1
ATOM 704 N N . THR A 1 93 ? -12.938 16.625 11.219 1 83.69 93 THR A N 1
ATOM 705 C CA . THR A 1 93 ? -12.203 15.742 12.117 1 83.69 93 THR A CA 1
ATOM 706 C C . THR A 1 93 ? -10.781 16.25 12.328 1 83.69 93 THR A C 1
ATOM 708 O O . THR A 1 93 ? -10.016 15.664 13.102 1 83.69 93 THR A O 1
ATOM 711 N N . ALA A 1 94 ? -10.453 17.297 11.711 1 90.06 94 ALA A N 1
ATOM 712 C CA . ALA A 1 94 ? -9.086 17.797 11.773 1 90.06 94 ALA A CA 1
ATOM 713 C C . ALA A 1 94 ? -8.859 18.625 13.039 1 90.06 94 ALA A C 1
ATOM 715 O O . ALA A 1 94 ? -9.414 19.703 13.195 1 90.06 94 ALA A O 1
ATOM 716 N N . ILE A 1 95 ? -7.965 18.172 13.883 1 93.19 95 ILE A N 1
ATOM 717 C CA . ILE A 1 95 ? -7.762 18.75 15.211 1 93.19 95 ILE A CA 1
ATOM 718 C C . ILE A 1 95 ? -7.055 20.094 15.086 1 93.19 95 ILE A C 1
ATOM 720 O O . ILE A 1 95 ? -7.367 21.047 15.82 1 93.19 95 ILE A O 1
ATOM 724 N N . ASN A 1 96 ? -6.121 20.219 14.234 1 95.25 96 ASN A N 1
ATOM 725 C CA . ASN A 1 96 ? -5.395 21.469 14.055 1 95.25 96 ASN A CA 1
ATOM 726 C C . ASN A 1 96 ? -6.301 22.578 13.523 1 95.25 96 ASN A C 1
ATOM 728 O O . ASN A 1 96 ? -6.129 23.734 13.875 1 95.25 96 ASN A O 1
ATOM 732 N N . LEU A 1 97 ? -7.227 22.172 12.656 1 96.75 97 LEU A N 1
ATOM 733 C CA . LEU A 1 97 ? -8.219 23.109 12.148 1 96.75 97 LEU A CA 1
ATOM 734 C C . LEU A 1 97 ? -9.047 23.703 13.281 1 96.75 97 LEU A C 1
ATOM 736 O O . LEU A 1 97 ? -9.18 24.922 13.391 1 96.75 97 LEU A O 1
ATOM 740 N N . ARG A 1 98 ? -9.555 22.844 14.086 1 95.25 98 ARG A N 1
ATOM 741 C CA . ARG A 1 98 ? -10.359 23.281 15.227 1 95.25 98 ARG A CA 1
ATOM 742 C C . ARG A 1 98 ? -9.539 24.141 16.172 1 95.25 98 ARG A C 1
ATOM 744 O O . ARG A 1 98 ? -10.023 25.172 16.656 1 95.25 98 ARG A O 1
ATOM 751 N N . TRP A 1 99 ? -8.367 23.672 16.484 1 95.81 99 TRP A N 1
ATOM 752 C CA . TRP A 1 99 ? -7.469 24.406 17.359 1 95.81 99 TRP A CA 1
ATOM 753 C C . TRP A 1 99 ? -7.281 25.844 16.875 1 95.81 99 TRP A C 1
ATOM 755 O O . TRP A 1 99 ? -7.406 26.797 17.656 1 95.81 99 TRP A O 1
ATOM 765 N N . ALA A 1 100 ? -6.984 26.062 15.609 1 98.12 100 ALA A N 1
ATOM 766 C CA . ALA A 1 100 ? -6.711 27.375 15.047 1 98.12 100 ALA A CA 1
ATOM 767 C C . ALA A 1 100 ? -7.957 28.266 15.078 1 98.12 100 ALA A C 1
ATOM 769 O O . ALA A 1 100 ? -7.883 29.438 15.406 1 98.12 100 ALA A O 1
ATOM 770 N N . LEU A 1 101 ? -9.086 27.672 14.734 1 98.31 101 LEU A N 1
ATOM 771 C CA . LEU A 1 101 ? -10.336 28.422 14.695 1 98.31 101 LEU A CA 1
ATOM 772 C C . LEU A 1 101 ? -10.75 28.875 16.094 1 98.31 101 LEU A C 1
ATOM 774 O O . LEU A 1 101 ? -11.203 30.016 16.266 1 98.31 101 LEU A O 1
ATOM 778 N N . MET A 1 102 ? -10.562 28 17.031 1 96.69 102 MET A N 1
ATOM 779 C CA . MET A 1 102 ? -10.883 28.359 18.406 1 96.69 102 MET A CA 1
ATOM 780 C C . MET A 1 102 ? -9.969 29.469 18.906 1 96.69 102 MET A C 1
ATOM 782 O O . MET A 1 102 ? -10.414 30.391 19.594 1 96.69 102 MET A O 1
ATOM 786 N N . ARG A 1 103 ? -8.781 29.344 18.625 1 97.12 103 ARG A N 1
ATOM 787 C CA . ARG A 1 103 ? -7.824 30.375 19 1 97.12 103 ARG A CA 1
ATOM 788 C C . ARG A 1 103 ? -8.203 31.719 18.391 1 97.12 103 ARG A C 1
ATOM 790 O O . ARG A 1 103 ? -8.18 32.75 19.078 1 97.12 103 ARG A O 1
ATOM 797 N N . MET A 1 104 ? -8.539 31.75 17.109 1 98.44 104 MET A N 1
ATOM 798 C CA . MET A 1 104 ? -8.953 32.969 16.422 1 98.44 104 MET A CA 1
ATOM 799 C C . MET A 1 104 ? -10.203 33.562 17.078 1 98.44 104 MET A C 1
ATOM 801 O O . MET A 1 104 ? -10.266 34.781 17.328 1 98.44 104 MET A O 1
ATOM 805 N N . GLN A 1 105 ? -11.133 32.688 17.297 1 97.81 105 GLN A N 1
ATOM 806 C CA . GLN A 1 105 ? -12.383 33.125 17.891 1 97.81 105 GLN A CA 1
ATOM 807 C C . GLN A 1 105 ? -12.148 33.75 19.25 1 97.81 105 GLN A C 1
ATOM 809 O O . GLN A 1 105 ? -12.68 34.812 19.547 1 97.81 105 GLN A O 1
ATOM 814 N N . ARG A 1 106 ? -11.398 33.125 20.094 1 96.75 106 ARG A N 1
ATOM 815 C CA . ARG A 1 106 ? -11.086 33.625 21.422 1 96.75 106 ARG A CA 1
ATOM 816 C C . ARG A 1 106 ? -10.375 34.969 21.344 1 96.75 106 ARG A C 1
ATOM 818 O O . ARG A 1 106 ? -10.711 35.906 22.078 1 96.75 106 ARG A O 1
ATOM 825 N N . ALA A 1 107 ? -9.406 35.062 20.516 1 97.19 107 ALA A N 1
ATOM 826 C CA . ALA A 1 107 ? -8.617 36.281 20.375 1 97.19 107 ALA A CA 1
ATOM 827 C C . ALA A 1 107 ? -9.484 37.438 19.891 1 97.19 107 ALA A C 1
ATOM 829 O O . ALA A 1 107 ? -9.328 38.562 20.359 1 97.19 107 ALA A O 1
ATOM 830 N N . LEU A 1 108 ? -10.406 37.188 19 1 98 108 LEU A N 1
ATOM 831 C CA . LEU A 1 108 ? -11.125 38.25 18.312 1 98 108 LEU A CA 1
ATOM 832 C C . LEU A 1 108 ? -12.352 38.688 19.109 1 98 108 LEU A C 1
ATOM 834 O O . LEU A 1 108 ? -12.812 39.812 19 1 98 108 LEU A O 1
ATOM 838 N N . SER A 1 109 ? -12.891 37.688 19.828 1 95.38 109 SER A N 1
ATOM 839 C CA . SER A 1 109 ? -14.07 38.031 20.641 1 95.38 109 SER A CA 1
ATOM 840 C C . SER A 1 109 ? -13.766 39.125 21.656 1 95.38 109 SER A C 1
ATOM 842 O O . SER A 1 109 ? -14.664 39.812 22.094 1 95.38 109 SER A O 1
ATOM 844 N N . ALA A 1 110 ? -12.562 39.25 21.984 1 91.44 110 ALA A N 1
ATOM 845 C CA . ALA A 1 110 ? -12.141 40.219 22.984 1 91.44 110 ALA A CA 1
ATOM 846 C C .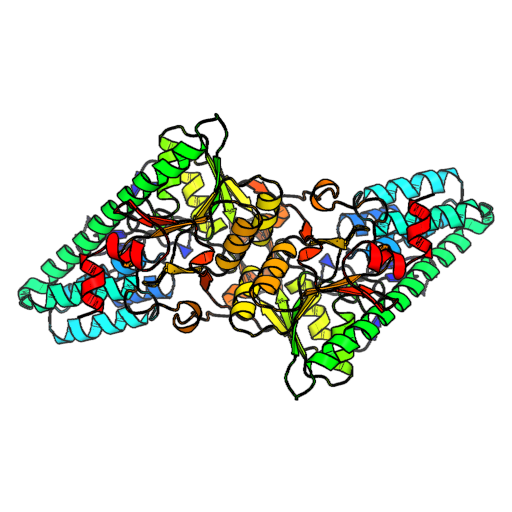 ALA A 1 110 ? -11.953 41.594 22.375 1 91.44 110 ALA A C 1
ATOM 848 O O . ALA A 1 110 ? -11.82 42.594 23.094 1 91.44 110 ALA A O 1
ATOM 849 N N . HIS A 1 111 ? -12.023 41.75 21.094 1 95.81 111 HIS A N 1
ATOM 850 C CA . HIS A 1 111 ? -11.758 43 20.406 1 95.81 111 HIS A CA 1
ATOM 851 C C . HIS A 1 111 ? -13.047 43.656 19.922 1 95.81 111 HIS A C 1
ATOM 853 O O . HIS A 1 111 ? -13.969 42.969 19.484 1 95.81 111 HIS A O 1
ATOM 859 N N . PRO A 1 112 ? -13.031 45 20.016 1 96.31 112 PRO A N 1
ATOM 860 C CA . PRO A 1 112 ? -14.148 45.656 19.328 1 96.31 112 PRO A CA 1
ATOM 861 C C . PRO A 1 112 ? -14.133 45.438 17.828 1 96.31 112 PRO A C 1
ATOM 863 O O . PRO A 1 112 ? -13.062 45.312 17.219 1 96.31 112 PRO A O 1
ATOM 866 N N . PRO A 1 113 ? -15.305 45.375 17.234 1 96.12 113 PRO A N 1
ATOM 867 C CA . PRO A 1 113 ? -15.414 45.094 15.805 1 96.12 113 PRO A CA 1
ATOM 868 C C . PRO A 1 113 ? -14.477 45.938 14.945 1 96.12 113 PRO A C 1
ATOM 870 O O . PRO A 1 113 ? -13.867 45.406 14.008 1 96.12 113 PRO A O 1
ATOM 873 N N . ALA A 1 114 ? -14.312 47.156 15.258 1 95.38 114 ALA A N 1
ATOM 874 C CA . ALA A 1 114 ? -13.523 48.062 14.445 1 95.38 114 ALA A CA 1
ATOM 875 C C . ALA A 1 114 ? -12.055 47.656 14.406 1 95.38 114 ALA A C 1
ATOM 877 O O . ALA A 1 114 ? -11.328 48 13.477 1 95.38 114 ALA A O 1
ATOM 878 N N . GLU A 1 115 ? -11.648 46.812 15.32 1 97.31 115 GLU A N 1
ATOM 879 C CA . GLU A 1 115 ? -10.25 46.438 15.445 1 97.31 115 GLU A CA 1
ATOM 880 C C . GLU A 1 115 ? -10.031 45 15 1 97.31 115 GLU A C 1
ATOM 882 O O . GLU A 1 115 ? -8.898 44.531 14.914 1 97.31 115 GLU A O 1
ATOM 887 N N . ARG A 1 116 ? -11.047 44.312 14.648 1 97.88 116 ARG A N 1
ATOM 888 C CA . ARG A 1 116 ? -11.008 42.844 14.492 1 97.88 116 ARG A CA 1
ATOM 889 C C . ARG A 1 116 ? -10.242 42.469 13.234 1 97.88 116 ARG A C 1
ATOM 891 O O . ARG A 1 116 ? -9.562 41.438 13.219 1 97.88 116 ARG A O 1
ATOM 898 N N . ALA A 1 117 ? -10.359 43.219 12.195 1 97.75 117 ALA A N 1
ATOM 899 C CA . ALA A 1 117 ? -9.625 42.875 10.977 1 97.75 117 ALA A CA 1
ATOM 900 C C . ALA A 1 117 ? -8.125 42.844 11.234 1 97.75 117 ALA A C 1
ATOM 902 O O . ALA A 1 117 ? -7.473 41.812 10.945 1 97.75 117 ALA A O 1
ATOM 903 N N . ASP A 1 118 ? -7.598 43.906 11.789 1 98.06 118 ASP A N 1
ATOM 904 C CA . ASP A 1 118 ? -6.168 43.969 12.094 1 98.06 118 ASP A CA 1
ATOM 905 C C . ASP A 1 118 ? -5.773 42.906 13.109 1 98.06 118 ASP A C 1
ATOM 907 O O . ASP A 1 118 ? -4.73 42.25 12.969 1 98.06 118 ASP A O 1
ATOM 911 N N . ALA A 1 119 ? -6.594 42.719 14.102 1 98.38 119 ALA A N 1
ATOM 912 C CA . ALA A 1 119 ? -6.332 41.719 15.125 1 98.38 119 ALA A CA 1
ATOM 913 C C . ALA A 1 119 ? -6.316 40.312 14.531 1 98.38 119 ALA A C 1
ATOM 915 O O . ALA A 1 119 ? -5.52 39.469 14.938 1 98.38 119 ALA A O 1
ATOM 916 N N . ALA A 1 120 ? -7.219 40.094 13.602 1 98.75 120 ALA A N 1
ATOM 917 C CA . ALA A 1 120 ? -7.316 38.781 12.969 1 98.75 120 ALA A CA 1
ATOM 918 C C . ALA A 1 120 ? -6.062 38.469 12.156 1 98.75 120 ALA A C 1
ATOM 920 O O . ALA A 1 120 ? -5.52 37.344 12.234 1 98.75 120 ALA A O 1
ATOM 921 N N . TYR A 1 121 ? -5.613 39.406 11.383 1 98.75 121 TYR A N 1
ATOM 922 C CA . TYR A 1 121 ? -4.395 39.188 10.609 1 98.75 121 TYR A CA 1
ATOM 923 C C . TYR A 1 121 ? -3.191 39 11.523 1 98.75 121 TYR A C 1
ATOM 925 O O . TYR A 1 121 ? -2.322 38.188 11.25 1 98.75 121 TYR A O 1
ATOM 933 N N . ALA A 1 122 ? -3.125 39.781 12.57 1 98.44 122 ALA A N 1
ATOM 934 C CA . ALA A 1 122 ? -2.021 39.656 13.523 1 98.44 122 ALA A CA 1
ATOM 935 C C . ALA A 1 122 ? -2.01 38.281 14.18 1 98.44 122 ALA A C 1
ATOM 937 O O . ALA A 1 122 ? -0.951 37.656 14.344 1 98.44 122 ALA A O 1
ATOM 938 N N . GLU A 1 123 ? -3.197 37.812 14.586 1 98.56 123 GLU A N 1
ATOM 939 C CA . GLU A 1 123 ? -3.299 36.5 15.234 1 98.56 123 GLU A CA 1
ATOM 940 C C . GLU A 1 123 ? -2.969 35.375 14.25 1 98.56 123 GLU A C 1
ATOM 942 O O . GLU A 1 123 ? -2.293 34.438 14.617 1 98.56 123 GLU A O 1
ATOM 947 N N . ALA A 1 124 ? -3.469 35.469 13.031 1 98.81 124 ALA A N 1
ATOM 948 C CA . ALA A 1 124 ? -3.143 34.5 12 1 98.81 124 ALA A CA 1
ATOM 949 C C . ALA A 1 124 ? -1.64 34.438 11.742 1 98.81 124 ALA A C 1
ATOM 951 O O . ALA A 1 124 ? -1.06 33.375 11.609 1 98.81 124 ALA A O 1
ATOM 952 N N . ALA A 1 125 ? -1.019 35.594 11.656 1 98.62 125 ALA A N 1
ATOM 953 C CA . ALA A 1 125 ? 0.428 35.688 11.477 1 98.62 125 ALA A CA 1
ATOM 954 C C . ALA A 1 125 ? 1.164 35.062 12.648 1 98.62 125 ALA A C 1
ATOM 956 O O . ALA A 1 125 ? 2.189 34.375 12.461 1 98.62 125 ALA A O 1
ATOM 957 N N . ALA A 1 126 ? 0.672 35.281 13.836 1 98.69 126 ALA A N 1
ATOM 958 C CA . ALA A 1 126 ? 1.269 34.688 15.031 1 98.69 126 ALA A CA 1
ATOM 959 C C . ALA A 1 126 ? 1.185 33.156 14.977 1 98.69 126 ALA A C 1
ATOM 961 O O . ALA A 1 126 ? 2.137 32.469 15.344 1 98.69 126 ALA A O 1
ATOM 962 N N . ILE A 1 127 ? 0.057 32.625 14.555 1 98.5 127 ILE A N 1
ATOM 963 C CA . ILE A 1 127 ? -0.121 31.203 14.398 1 98.5 127 ILE A CA 1
ATOM 964 C C . ILE A 1 127 ? 0.918 30.656 13.43 1 98.5 127 ILE A C 1
ATOM 966 O O . ILE A 1 127 ? 1.544 29.625 13.695 1 98.5 127 ILE A O 1
ATOM 970 N N . CYS A 1 128 ? 1.123 31.312 12.312 1 98.62 128 CYS A N 1
ATOM 971 C CA . CYS A 1 128 ? 2.098 30.891 11.305 1 98.62 128 CYS A CA 1
ATOM 972 C C . CYS A 1 128 ? 3.512 30.922 11.875 1 98.62 128 CYS A C 1
ATOM 974 O O . CYS A 1 128 ? 4.273 29.969 11.711 1 98.62 128 CYS A O 1
ATOM 976 N N . ASP A 1 129 ? 3.852 32.031 12.555 1 98.56 129 ASP A N 1
ATOM 977 C CA . ASP A 1 129 ? 5.195 32.188 13.109 1 98.56 129 ASP A CA 1
ATOM 978 C C . ASP A 1 129 ? 5.461 31.125 14.18 1 98.56 129 ASP A C 1
ATOM 980 O O . ASP A 1 129 ? 6.57 30.594 14.266 1 98.56 129 ASP A O 1
ATOM 984 N N . GLU A 1 130 ? 4.492 30.891 14.977 1 98.5 130 GLU A N 1
ATOM 985 C CA . GLU A 1 130 ? 4.613 29.859 16 1 98.5 130 GLU A CA 1
ATOM 986 C C . GLU A 1 130 ? 4.77 28.469 15.383 1 98.5 130 GLU A C 1
ATOM 988 O O . GLU A 1 130 ? 5.523 27.641 15.891 1 98.5 130 GLU A O 1
ATOM 993 N N . ASP A 1 131 ? 4 28.219 14.336 1 98.44 131 ASP A N 1
ATOM 994 C CA . ASP A 1 131 ? 4.137 26.953 13.625 1 98.44 131 ASP A CA 1
ATOM 995 C C . ASP A 1 131 ? 5.57 26.75 13.125 1 98.44 131 ASP A C 1
ATOM 997 O O . ASP A 1 131 ? 6.129 25.656 13.25 1 98.44 131 ASP A O 1
ATOM 1001 N N . VAL A 1 132 ? 6.176 27.797 12.547 1 98.5 132 VAL A N 1
ATOM 1002 C CA . VAL A 1 132 ? 7.543 27.734 12.039 1 98.5 132 VAL A CA 1
ATOM 1003 C C . VAL A 1 132 ? 8.508 27.406 13.18 1 98.5 132 VAL A C 1
ATOM 1005 O O . VAL A 1 132 ? 9.359 26.531 13.047 1 98.5 132 VAL A O 1
ATOM 1008 N N . ALA A 1 133 ? 8.352 28.125 14.266 1 98.69 133 ALA A N 1
ATOM 1009 C CA . ALA A 1 133 ? 9.227 27.922 15.414 1 98.69 133 ALA A CA 1
ATOM 1010 C C . ALA A 1 133 ? 9.07 26.5 15.969 1 98.69 133 ALA A C 1
ATOM 1012 O O . ALA A 1 133 ? 10.055 25.859 16.328 1 98.69 133 ALA A O 1
ATOM 1013 N N . THR A 1 134 ? 7.867 26.062 16.078 1 98.56 134 THR A N 1
ATOM 1014 C CA . THR A 1 134 ? 7.539 24.734 16.578 1 98.56 134 THR A CA 1
ATOM 1015 C C . THR A 1 134 ? 8.172 23.656 15.703 1 98.56 134 THR A C 1
ATOM 1017 O O . THR A 1 134 ? 8.812 22.734 16.203 1 98.56 134 THR A O 1
ATOM 1020 N N . ASN A 1 135 ? 7.996 23.75 14.422 1 98.62 135 ASN A N 1
ATOM 1021 C CA . ASN A 1 135 ? 8.508 22.75 13.484 1 98.62 135 ASN A CA 1
ATOM 1022 C C . ASN A 1 135 ? 10.031 22.75 13.445 1 98.62 135 ASN A C 1
ATOM 1024 O O . ASN A 1 135 ? 10.648 21.703 13.281 1 98.62 135 ASN A O 1
ATOM 1028 N N . ARG A 1 136 ? 10.633 23.969 13.562 1 98.62 136 ARG A N 1
ATOM 1029 C CA . ARG A 1 136 ? 12.086 24.031 13.672 1 98.62 136 ARG A CA 1
ATOM 1030 C C . ARG A 1 136 ? 12.578 23.25 14.891 1 98.62 136 ARG A C 1
ATOM 1032 O O . ARG A 1 136 ? 13.547 22.5 14.797 1 98.62 136 ARG A O 1
ATOM 1039 N N . ALA A 1 137 ? 11.922 23.453 15.984 1 98.88 137 ALA A N 1
ATOM 1040 C CA . ALA A 1 137 ? 12.305 22.75 17.219 1 98.88 137 ALA A CA 1
ATOM 1041 C C . ALA A 1 137 ? 12.141 21.25 17.062 1 98.88 137 ALA A C 1
ATOM 1043 O O . ALA A 1 137 ? 12.977 20.469 17.547 1 98.88 137 ALA A O 1
ATOM 1044 N N . ILE A 1 138 ? 11.102 20.766 16.469 1 98.88 138 ILE A N 1
ATOM 1045 C CA . ILE A 1 138 ? 10.891 19.359 16.188 1 98.88 138 ILE A CA 1
ATOM 1046 C C . ILE A 1 138 ? 12.062 18.812 15.391 1 98.88 138 ILE A C 1
ATOM 1048 O O . ILE A 1 138 ? 12.586 17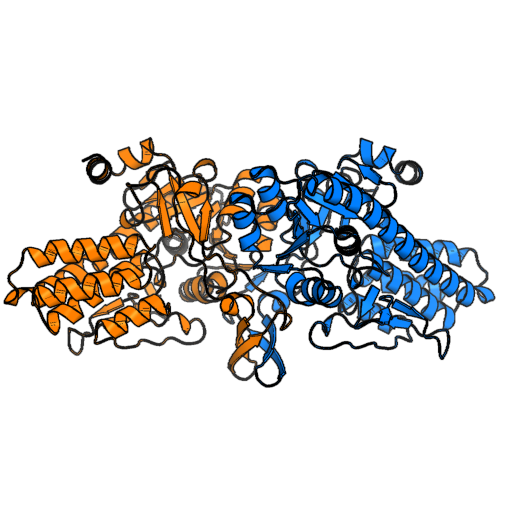.734 15.695 1 98.88 138 ILE A O 1
ATOM 1052 N N . GLY A 1 139 ? 12.445 19.578 14.352 1 98.88 139 GLY A N 1
ATOM 1053 C CA . GLY A 1 139 ? 13.594 19.203 13.547 1 98.88 139 GLY A CA 1
ATOM 1054 C C . GLY A 1 139 ? 14.867 19.062 14.359 1 98.88 139 GLY A C 1
ATOM 1055 O O . GLY A 1 139 ? 15.617 18.094 14.172 1 98.88 139 GLY A O 1
ATOM 1056 N N . GLU A 1 140 ? 15.047 20.016 15.234 1 98.75 140 GLU A N 1
ATOM 1057 C CA . GLU A 1 140 ? 16.25 20.016 16.047 1 98.75 140 GLU A CA 1
ATOM 1058 C C . GLU A 1 140 ? 16.281 18.812 17 1 98.75 140 GLU A C 1
ATOM 1060 O O . GLU A 1 140 ? 17.312 18.156 17.141 1 98.75 140 GLU A O 1
ATOM 1065 N N . HIS A 1 141 ? 15.18 18.531 17.625 1 98.81 141 HIS A N 1
ATOM 1066 C CA . HIS A 1 141 ? 15.109 17.391 18.516 1 98.81 141 HIS A CA 1
ATOM 1067 C C . HIS A 1 141 ? 15.266 16.078 17.75 1 98.81 141 HIS A C 1
ATOM 1069 O O . HIS A 1 141 ? 15.961 15.164 18.203 1 98.81 141 HIS A O 1
ATOM 1075 N N . GLY A 1 142 ? 14.633 15.984 16.594 1 98.81 142 GLY A N 1
ATOM 1076 C CA . GLY A 1 142 ? 14.742 14.789 15.781 1 98.81 142 GLY A CA 1
ATOM 1077 C C . GLY A 1 142 ? 16.125 14.578 15.211 1 98.81 142 GLY A C 1
ATOM 1078 O O . GLY A 1 142 ? 16.562 13.445 15.016 1 98.81 142 GLY A O 1
ATOM 1079 N N . LEU A 1 143 ? 16.781 15.695 14.914 1 98.56 143 LEU A N 1
ATOM 1080 C CA . LEU A 1 143 ? 18.156 15.633 14.43 1 98.56 143 LEU A CA 1
ATOM 1081 C C . LEU A 1 143 ? 19.047 14.852 15.406 1 98.56 143 LEU A C 1
ATOM 1083 O O . LEU A 1 143 ? 19.922 14.094 14.984 1 98.56 143 LEU A O 1
ATOM 1087 N N . GLY A 1 144 ? 18.797 15.07 16.672 1 97.62 144 GLY A N 1
ATOM 1088 C CA . GLY A 1 144 ? 19.547 14.344 17.672 1 97.62 144 GLY A CA 1
ATOM 1089 C C . GLY A 1 144 ? 19.438 12.836 17.531 1 97.62 144 GLY A C 1
ATOM 1090 O O . GLY A 1 144 ? 20.422 12.117 17.703 1 97.62 144 GLY A O 1
ATOM 1091 N N . LEU A 1 145 ? 18.281 12.289 17.25 1 97.12 145 LEU A N 1
ATOM 1092 C CA . LEU A 1 145 ? 18.031 10.867 17.062 1 97.12 145 LEU A CA 1
ATOM 1093 C C . LEU A 1 145 ? 18.812 10.336 15.852 1 97.12 145 LEU A C 1
ATOM 1095 O O . LEU A 1 145 ? 19.422 9.273 15.922 1 97.12 145 LEU A O 1
ATOM 1099 N N . ILE A 1 146 ? 18.781 11.117 14.742 1 98.25 146 ILE A N 1
ATOM 1100 C CA . ILE A 1 146 ? 19.438 10.703 13.508 1 98.25 146 ILE A CA 1
ATOM 1101 C C . ILE A 1 146 ? 20.953 10.719 13.695 1 98.25 146 ILE A C 1
ATOM 1103 O O . ILE A 1 146 ? 21.656 9.797 13.273 1 98.25 146 ILE A O 1
ATOM 1107 N N . ARG A 1 147 ? 21.438 11.758 14.375 1 96.69 147 ARG A N 1
ATOM 1108 C CA . ARG A 1 147 ? 22.859 11.875 14.648 1 96.69 147 ARG A CA 1
ATOM 1109 C C . ARG A 1 147 ? 23.359 10.703 15.477 1 96.69 147 ARG A C 1
ATOM 1111 O O . ARG A 1 147 ? 24.438 10.164 15.219 1 96.69 147 ARG A O 1
ATOM 1118 N N . ALA A 1 148 ? 22.562 10.328 16.453 1 95.56 148 ALA A N 1
ATOM 1119 C CA . ALA A 1 148 ? 22.922 9.211 17.312 1 95.56 148 ALA A CA 1
ATOM 1120 C C . ALA A 1 148 ? 23.016 7.914 16.516 1 95.56 148 ALA A C 1
ATOM 1122 O O . ALA A 1 148 ? 23.875 7.066 16.781 1 95.56 148 ALA A O 1
ATOM 1123 N N . ARG A 1 149 ? 22.156 7.723 15.523 1 94.75 149 ARG A N 1
ATOM 1124 C CA . ARG A 1 149 ? 22.141 6.52 14.703 1 94.75 149 ARG A CA 1
ATOM 1125 C C . ARG A 1 149 ? 23.281 6.52 13.695 1 94.75 149 ARG A C 1
ATOM 1127 O O . ARG A 1 149 ? 23.766 5.457 13.289 1 94.75 149 ARG A O 1
ATOM 1134 N N . ALA A 1 150 ? 23.688 7.68 13.32 1 94.5 150 ALA A N 1
ATOM 1135 C CA . ALA A 1 150 ? 24.734 7.84 12.312 1 94.5 150 ALA A CA 1
ATOM 1136 C C . ALA A 1 150 ? 26.109 7.547 12.906 1 94.5 150 ALA A C 1
ATOM 1138 O O . ALA A 1 150 ? 27.078 7.398 12.164 1 94.5 150 ALA A O 1
ATOM 1139 N N . GLN A 1 151 ? 26.203 7.434 14.211 1 85.56 151 GLN A N 1
ATOM 1140 C CA . GLN A 1 151 ? 27.5 7.199 14.836 1 85.56 151 GLN A CA 1
ATOM 1141 C C . GLN A 1 151 ? 28.125 5.902 14.344 1 85.56 151 GLN A C 1
ATOM 1143 O O . GLN A 1 151 ? 27.469 4.855 14.328 1 85.56 151 GLN A O 1
ATOM 1148 N N . GLY A 1 152 ? 29.266 5.949 13.383 1 68.75 152 GLY A N 1
ATOM 1149 C CA . GLY A 1 152 ? 30.031 4.879 12.773 1 68.75 152 GLY A CA 1
ATOM 1150 C C . GLY A 1 152 ? 30.062 4.941 11.258 1 68.75 152 GLY A C 1
ATOM 1151 O O . GLY A 1 152 ? 30.5 4 10.602 1 68.75 152 GLY A O 1
ATOM 1152 N N . ARG A 1 153 ? 29.578 5.914 10.734 1 62.94 153 ARG A N 1
ATOM 1153 C CA . ARG A 1 153 ? 29.781 6.32 9.344 1 62.94 153 ARG A CA 1
ATOM 1154 C C . ARG A 1 153 ? 28.922 5.484 8.406 1 62.94 153 ARG A C 1
ATOM 1156 O O . ARG A 1 153 ? 29.328 5.199 7.273 1 62.94 153 ARG A O 1
ATOM 1163 N N . ARG A 1 154 ? 27.812 5.383 9.055 1 84.44 154 ARG A N 1
ATOM 1164 C CA . ARG A 1 154 ? 26.938 4.598 8.188 1 84.44 154 ARG A CA 1
ATOM 1165 C C . ARG A 1 154 ? 25.75 5.418 7.727 1 84.44 154 ARG A C 1
ATOM 1167 O O . ARG A 1 154 ? 25.281 6.312 8.438 1 84.44 154 ARG A O 1
ATOM 1174 N N . ARG A 1 155 ? 25.5 5.234 6.52 1 96.38 155 ARG A N 1
ATOM 1175 C CA . ARG A 1 155 ? 24.266 5.836 6.02 1 96.38 155 ARG A CA 1
ATOM 1176 C C . ARG A 1 155 ? 23.094 5.484 6.914 1 96.38 155 ARG A C 1
ATOM 1178 O O . ARG A 1 155 ? 22.953 4.34 7.363 1 96.38 155 ARG A O 1
ATOM 1185 N N . VAL A 1 156 ? 22.359 6.492 7.312 1 98.44 156 VAL A N 1
ATOM 1186 C CA . VAL A 1 156 ? 21.125 6.266 8.055 1 98.44 156 VAL A CA 1
ATOM 1187 C C . VAL A 1 156 ? 19.953 6.191 7.09 1 98.44 156 VAL A C 1
ATOM 1189 O O . VAL A 1 156 ? 19.578 7.199 6.484 1 98.44 156 VAL A O 1
ATOM 1192 N N . ASN A 1 157 ? 19.375 4.984 6.93 1 98.56 157 ASN A N 1
ATOM 1193 C CA . ASN A 1 157 ? 18.188 4.785 6.094 1 98.56 157 ASN A CA 1
ATOM 1194 C C . ASN A 1 157 ? 16.906 5.02 6.875 1 98.56 157 ASN A C 1
ATOM 1196 O O . ASN A 1 157 ? 16.625 4.32 7.852 1 98.56 157 ASN A O 1
ATOM 1200 N N . ILE A 1 158 ? 16.172 6 6.398 1 98.88 158 ILE A N 1
ATOM 1201 C CA . ILE A 1 158 ? 14.945 6.395 7.086 1 98.88 158 ILE A CA 1
ATOM 1202 C C . ILE A 1 158 ? 13.742 6.133 6.184 1 98.88 158 ILE A C 1
ATOM 1204 O O . ILE A 1 158 ? 13.75 6.484 5 1 98.88 158 ILE A O 1
ATOM 1208 N N . LEU A 1 159 ? 12.766 5.414 6.688 1 98.94 159 LEU A N 1
ATOM 1209 C CA . LEU A 1 159 ? 11.508 5.25 5.973 1 98.94 159 LEU A CA 1
ATOM 1210 C C . LEU A 1 159 ? 10.469 6.246 6.465 1 98.94 159 LEU A C 1
ATOM 1212 O O . LEU A 1 159 ? 10.336 6.469 7.672 1 98.94 159 LEU A O 1
ATOM 1216 N N . THR A 1 160 ? 9.789 6.926 5.555 1 98.94 160 THR A N 1
ATOM 1217 C CA . THR A 1 160 ? 8.688 7.812 5.922 1 98.94 160 THR A CA 1
ATOM 1218 C C . THR A 1 160 ? 7.441 7.496 5.094 1 98.94 160 THR A C 1
ATOM 1220 O O . THR A 1 160 ? 7.516 6.773 4.102 1 98.94 160 THR A O 1
ATOM 1223 N N . HIS A 1 161 ? 6.281 7.883 5.551 1 98.81 161 HIS A N 1
ATOM 1224 C CA . HIS A 1 161 ? 4.973 7.621 4.965 1 98.81 161 HIS A CA 1
ATOM 1225 C C . HIS A 1 161 ? 4.141 8.898 4.895 1 98.81 161 HIS A C 1
ATOM 1227 O O . HIS A 1 161 ? 4.082 9.664 5.859 1 98.81 161 HIS A O 1
ATOM 1233 N N . CYS A 1 162 ? 3.521 9.102 3.721 1 98.25 162 CYS A N 1
ATOM 1234 C CA . CYS A 1 162 ? 2.748 10.305 3.428 1 98.25 162 CYS A CA 1
ATOM 1235 C C . CYS A 1 162 ? 3.658 11.516 3.307 1 98.25 162 CYS A C 1
ATOM 1237 O O . CYS A 1 162 ? 4.738 11.438 2.721 1 98.25 162 CYS A O 1
ATOM 1239 N N . ASN A 1 163 ? 3.148 12.688 3.598 1 98.62 163 ASN A N 1
ATOM 1240 C CA . ASN A 1 163 ? 3.945 13.906 3.504 1 98.62 163 ASN A CA 1
ATOM 1241 C C . ASN A 1 163 ? 3.85 14.734 4.777 1 98.62 163 ASN A C 1
ATOM 1243 O O . ASN A 1 163 ? 2.773 15.227 5.121 1 98.62 163 ASN A O 1
ATOM 1247 N N . ALA A 1 164 ? 4.961 14.805 5.406 1 98.56 164 ALA A N 1
ATOM 1248 C CA . ALA A 1 164 ? 5.09 15.641 6.598 1 98.56 164 ALA A CA 1
ATOM 1249 C C . ALA A 1 164 ? 6.305 16.562 6.5 1 98.56 164 ALA A C 1
ATOM 1251 O O . ALA A 1 164 ? 7.105 16.641 7.434 1 98.56 164 ALA A O 1
ATOM 1252 N N . GLY A 1 165 ? 6.43 17.125 5.305 1 98 165 GLY A N 1
ATOM 1253 C CA . GLY A 1 165 ? 7.516 18.062 5.043 1 98 165 GLY A CA 1
ATOM 1254 C C . GLY A 1 165 ? 7.098 19.516 5.148 1 98 165 GLY A C 1
ATOM 1255 O O . GLY A 1 165 ? 6.137 19.844 5.848 1 98 165 GLY A O 1
ATOM 1256 N N . TRP A 1 166 ? 7.867 20.375 4.551 1 96.69 166 TRP A N 1
ATOM 1257 C CA . TRP A 1 166 ? 7.684 21.797 4.777 1 96.69 166 TRP A CA 1
ATOM 1258 C C . TRP A 1 166 ? 6.383 22.281 4.152 1 96.69 166 TRP A C 1
ATOM 1260 O O . TRP A 1 166 ? 5.746 23.203 4.672 1 96.69 166 TRP A O 1
ATOM 1270 N N . ILE A 1 167 ? 5.848 21.641 3.096 1 97.25 167 ILE A N 1
ATOM 1271 C CA . ILE A 1 167 ? 4.633 22.125 2.449 1 97.25 167 ILE A CA 1
ATOM 1272 C C . ILE A 1 167 ? 3.41 21.656 3.24 1 97.25 167 ILE A C 1
ATOM 1274 O O . ILE A 1 167 ? 2.289 22.109 2.98 1 97.25 167 ILE A O 1
ATOM 1278 N N . ALA A 1 168 ? 3.594 20.75 4.203 1 97.75 168 ALA A N 1
ATOM 1279 C CA . ALA A 1 168 ? 2.506 20.297 5.062 1 97.75 168 ALA A CA 1
ATOM 1280 C C . ALA A 1 168 ? 2.338 21.203 6.27 1 97.75 168 ALA A C 1
ATOM 1282 O O . ALA A 1 168 ? 1.384 21.062 7.039 1 97.75 168 ALA A O 1
ATOM 1283 N N . THR A 1 169 ? 3.262 22.109 6.492 1 98.38 169 THR A N 1
ATOM 1284 C CA . THR A 1 169 ? 3.281 23.109 7.555 1 98.38 169 THR A CA 1
ATOM 1285 C C . THR A 1 169 ? 3.502 24.5 6.977 1 98.38 169 THR A C 1
ATOM 1287 O O . THR A 1 169 ? 3.334 24.719 5.773 1 98.38 169 THR A O 1
ATOM 1290 N N . VAL A 1 170 ? 3.766 25.469 7.855 1 98.31 170 VAL A N 1
ATOM 1291 C CA . VAL A 1 170 ? 4.098 26.797 7.328 1 98.31 170 VAL A CA 1
ATOM 1292 C C . VAL A 1 170 ? 5.527 26.797 6.797 1 98.31 170 VAL A C 1
ATOM 1294 O O . VAL A 1 170 ? 5.816 27.406 5.77 1 98.31 170 VAL A O 1
ATOM 1297 N N . ASP A 1 171 ? 6.387 26.078 7.492 1 97.75 171 ASP A N 1
ATOM 1298 C CA . ASP A 1 171 ? 7.77 25.859 7.078 1 97.75 171 ASP A CA 1
ATOM 1299 C C . ASP A 1 171 ? 8.383 24.672 7.824 1 97.75 171 ASP A C 1
ATOM 1301 O O . ASP A 1 171 ? 7.805 24.172 8.789 1 97.75 171 ASP A O 1
ATOM 1305 N N . TRP A 1 172 ? 9.508 24.047 7.297 1 97.44 172 TRP A N 1
ATOM 1306 C CA . TRP A 1 172 ? 10.367 23.016 7.859 1 97.44 172 TRP A CA 1
ATOM 1307 C C . TRP A 1 172 ? 9.703 21.641 7.758 1 97.44 172 TRP A C 1
ATOM 1309 O O . TRP A 1 172 ? 10.336 20.672 7.332 1 97.44 172 TRP A O 1
ATOM 1319 N N . GLY A 1 173 ? 8.445 21.578 8.172 1 98.12 173 GLY A N 1
ATOM 1320 C CA . GLY A 1 173 ? 7.797 20.281 8.289 1 98.12 173 GLY A CA 1
ATOM 1321 C C . GLY A 1 173 ? 7.934 19.672 9.672 1 98.12 173 GLY A C 1
ATOM 1322 O O . GLY A 1 173 ? 8.539 20.266 10.562 1 98.12 173 GLY A O 1
ATOM 1323 N N . THR A 1 174 ? 7.312 18.484 9.828 1 98.69 174 THR A N 1
ATOM 1324 C CA . THR A 1 174 ? 7.453 17.766 11.086 1 98.69 174 THR A CA 1
ATOM 1325 C C . THR A 1 174 ? 8.398 16.578 10.938 1 98.69 174 THR A C 1
ATOM 1327 O O . THR A 1 174 ? 9.594 16.688 11.211 1 98.69 174 THR A O 1
ATOM 1330 N N . ALA A 1 175 ? 7.992 15.523 10.289 1 98.88 175 ALA A N 1
ATOM 1331 C CA . ALA A 1 175 ? 8.773 14.297 10.156 1 98.88 175 ALA A CA 1
ATOM 1332 C C . ALA A 1 175 ? 10.008 14.523 9.289 1 98.88 175 ALA A C 1
ATOM 1334 O O . ALA A 1 175 ? 11.047 13.898 9.5 1 98.88 175 ALA A O 1
ATOM 1335 N N . LEU A 1 176 ? 9.914 15.422 8.25 1 98.75 176 LEU A N 1
ATOM 1336 C CA . LEU A 1 176 ? 11.039 15.609 7.344 1 98.75 176 LEU A CA 1
ATOM 1337 C C . LEU A 1 176 ? 12 16.672 7.875 1 98.75 176 LEU A C 1
ATOM 1339 O O . LEU A 1 176 ? 13.141 16.766 7.422 1 98.75 176 LEU A O 1
ATOM 1343 N N . ALA A 1 177 ? 11.57 17.5 8.844 1 98.75 177 ALA A N 1
ATOM 1344 C CA . ALA A 1 177 ? 12.43 18.562 9.367 1 98.75 177 ALA A CA 1
ATOM 1345 C C . ALA A 1 177 ? 13.734 17.984 9.906 1 98.75 177 ALA A C 1
ATOM 1347 O O . ALA A 1 177 ? 14.82 18.438 9.547 1 98.75 177 ALA A O 1
ATOM 1348 N N . PRO A 1 178 ? 13.672 16.875 10.766 1 98.88 178 PRO A N 1
ATOM 1349 C CA . PRO A 1 178 ? 14.93 16.266 11.211 1 98.88 178 PRO A CA 1
ATOM 1350 C C . PRO A 1 178 ? 15.805 15.797 10.055 1 98.88 178 PRO A C 1
ATOM 1352 O O . PRO A 1 178 ? 17.031 15.844 10.148 1 98.88 178 PRO A O 1
ATOM 1355 N N . ILE A 1 179 ? 15.203 15.32 9.023 1 98.75 179 ILE A N 1
ATOM 1356 C CA . ILE A 1 179 ? 15.922 14.758 7.887 1 98.75 179 ILE A CA 1
ATOM 1357 C C . ILE A 1 179 ? 16.625 15.867 7.117 1 98.75 179 ILE A C 1
ATOM 1359 O O . ILE A 1 179 ? 17.797 15.734 6.762 1 98.75 179 ILE A O 1
ATOM 1363 N N . TYR A 1 180 ? 15.898 16.984 6.859 1 98.06 180 TYR A N 1
ATOM 1364 C CA . TYR A 1 180 ? 16.531 18.125 6.219 1 98.06 180 TYR A CA 1
ATOM 1365 C C . TYR A 1 180 ? 17.734 18.609 7.02 1 98.06 180 TYR A C 1
ATOM 1367 O O . TYR A 1 180 ? 18.797 18.859 6.453 1 98.06 180 TYR A O 1
ATOM 1375 N N . MET A 1 181 ? 17.531 18.719 8.266 1 98.38 181 MET A N 1
ATOM 1376 C CA . MET A 1 181 ? 18.594 19.234 9.133 1 98.38 181 MET A CA 1
ATOM 1377 C C . MET A 1 181 ? 19.781 18.281 9.164 1 98.38 181 MET A C 1
ATOM 1379 O O . MET A 1 181 ? 20.938 18.703 9.195 1 98.38 181 MET A O 1
ATOM 1383 N N . ALA A 1 182 ? 19.484 17 9.211 1 98.44 182 ALA A N 1
ATOM 1384 C CA . ALA A 1 182 ? 20.562 16 9.172 1 98.44 182 ALA A CA 1
ATOM 1385 C C . ALA A 1 182 ? 21.359 16.109 7.875 1 98.44 182 ALA A C 1
ATOM 1387 O O . ALA A 1 182 ? 22.594 16.125 7.898 1 98.44 182 ALA A O 1
ATOM 1388 N N . HIS A 1 183 ? 20.656 16.172 6.797 1 97.81 183 HIS A N 1
ATOM 1389 C CA . HIS A 1 183 ? 21.312 16.328 5.504 1 97.81 183 HIS A CA 1
ATOM 1390 C C . HIS A 1 183 ? 22.172 17.578 5.465 1 97.81 183 HIS A C 1
ATOM 1392 O O . HIS A 1 183 ? 23.312 17.547 5.012 1 97.81 183 HIS A O 1
ATOM 1398 N N . ASP A 1 184 ? 21.625 18.688 5.91 1 96.88 184 ASP A N 1
ATOM 1399 C CA . ASP A 1 184 ? 22.328 19.969 5.914 1 96.88 184 ASP A CA 1
ATOM 1400 C C . ASP A 1 184 ? 23.562 19.906 6.82 1 96.88 184 ASP A C 1
ATOM 1402 O O . ASP A 1 184 ? 24.531 20.625 6.59 1 96.88 184 ASP A O 1
ATOM 1406 N N . ALA A 1 185 ? 23.484 19.109 7.805 1 97 185 ALA A N 1
ATOM 1407 C CA . ALA A 1 185 ? 24.594 18.969 8.742 1 97 185 ALA A CA 1
ATOM 1408 C C . ALA A 1 185 ? 25.672 18.031 8.195 1 97 185 ALA A C 1
ATOM 1410 O O . ALA A 1 185 ? 26.672 17.766 8.859 1 97 185 ALA A O 1
ATOM 1411 N N . GLY A 1 186 ? 25.391 17.453 7.051 1 96.5 186 GLY A N 1
ATOM 1412 C CA . GLY A 1 186 ? 26.375 16.609 6.398 1 96.5 186 GLY A CA 1
ATOM 1413 C C . GLY A 1 186 ? 26.234 15.148 6.758 1 96.5 186 GLY A C 1
ATOM 1414 O O . GLY A 1 186 ? 27.094 14.336 6.406 1 96.5 186 GLY A O 1
ATOM 1415 N N . ILE A 1 187 ? 25.234 14.812 7.516 1 97.25 187 ILE A N 1
ATOM 1416 C CA . ILE A 1 187 ? 25 13.406 7.832 1 97.25 187 ILE A CA 1
ATOM 1417 C C . ILE A 1 187 ? 24.5 12.672 6.59 1 97.25 187 ILE A C 1
ATOM 1419 O O . ILE A 1 187 ? 23.672 13.195 5.84 1 97.25 187 ILE A O 1
ATOM 1423 N N . ASP A 1 188 ? 25.031 11.477 6.332 1 97.62 188 ASP A N 1
ATOM 1424 C CA . ASP A 1 188 ? 24.609 10.648 5.207 1 97.62 188 ASP A CA 1
ATOM 1425 C C . ASP A 1 188 ? 23.266 9.992 5.484 1 97.62 188 ASP A C 1
ATOM 1427 O O . ASP A 1 188 ? 23.203 8.906 6.066 1 97.62 188 ASP A O 1
ATOM 1431 N N . VAL A 1 189 ? 22.25 10.609 5.035 1 98.31 189 VAL A N 1
ATOM 1432 C CA . VAL A 1 189 ? 20.906 10.07 5.199 1 98.31 189 VAL A CA 1
ATOM 1433 C C . VAL A 1 189 ? 20.328 9.664 3.84 1 98.31 189 VAL A C 1
ATOM 1435 O O . VAL A 1 189 ? 20.656 10.281 2.82 1 98.31 189 VAL A O 1
ATOM 1438 N N . HIS A 1 190 ? 19.578 8.656 3.811 1 98.69 190 HIS A N 1
ATOM 1439 C CA . HIS A 1 190 ? 18.797 8.211 2.668 1 98.69 190 HIS A CA 1
ATOM 1440 C C . HIS A 1 190 ? 17.344 7.906 3.072 1 98.69 190 HIS A C 1
ATOM 1442 O O . HIS A 1 190 ? 17.109 7.266 4.098 1 98.69 190 HIS A O 1
ATOM 1448 N N . VAL A 1 191 ? 16.453 8.414 2.277 1 98.88 191 VAL A N 1
ATOM 1449 C CA . VAL A 1 191 ? 15.055 8.281 2.67 1 98.88 191 VAL A CA 1
ATOM 1450 C C . VAL A 1 191 ? 14.344 7.312 1.73 1 98.88 191 VAL A C 1
ATOM 1452 O O . VAL A 1 191 ? 14.43 7.445 0.508 1 98.88 191 VAL A O 1
ATOM 1455 N N . LEU A 1 192 ? 13.734 6.258 2.262 1 98.94 192 LEU A N 1
ATOM 1456 C CA . LEU A 1 192 ? 12.742 5.465 1.542 1 98.94 192 LEU A CA 1
ATOM 1457 C C . LEU A 1 192 ? 11.359 6.105 1.645 1 98.94 192 LEU A C 1
ATOM 1459 O O . LEU A 1 192 ? 10.82 6.25 2.742 1 98.94 192 LEU A O 1
ATOM 1463 N N . VAL A 1 193 ? 10.82 6.477 0.468 1 98.88 193 VAL A N 1
ATOM 1464 C CA . VAL A 1 193 ? 9.57 7.223 0.427 1 98.88 193 VAL A CA 1
ATOM 1465 C C . VAL A 1 193 ? 8.438 6.305 -0.039 1 98.88 193 VAL A C 1
ATOM 1467 O O . VAL A 1 193 ? 8.398 5.906 -1.206 1 98.88 193 VAL A O 1
ATOM 1470 N N . ASP A 1 194 ? 7.508 6.004 0.844 1 98.81 194 ASP A N 1
ATOM 1471 C CA . ASP A 1 194 ? 6.328 5.227 0.487 1 98.81 194 ASP A CA 1
ATOM 1472 C C . ASP A 1 194 ? 5.453 5.98 -0.51 1 98.81 194 ASP A C 1
ATOM 1474 O O . ASP A 1 194 ? 5.285 7.195 -0.401 1 98.81 194 ASP A O 1
ATOM 1478 N N . GLU A 1 195 ? 4.859 5.289 -1.386 1 98.62 195 GLU A N 1
ATOM 1479 C CA . GLU A 1 195 ? 3.955 5.812 -2.402 1 98.62 195 GLU A CA 1
ATOM 1480 C C . GLU A 1 195 ? 2.789 6.566 -1.768 1 98.62 195 GLU A C 1
ATOM 1482 O O . GLU A 1 195 ? 2.471 7.684 -2.176 1 98.62 195 GLU A O 1
ATOM 1487 N N . THR A 1 196 ? 2.168 5.941 -0.797 1 98.5 196 THR A N 1
ATOM 1488 C CA . THR A 1 196 ? 1.041 6.43 -0.01 1 98.5 196 THR A CA 1
ATOM 1489 C C . THR A 1 196 ? -0.22 6.516 -0.865 1 98.5 196 THR A C 1
ATOM 1491 O O . THR A 1 196 ? -0.845 7.574 -0.955 1 98.5 196 THR A O 1
ATOM 1494 N N . ARG A 1 197 ? -0.598 5.414 -1.355 1 98.44 197 ARG A N 1
ATOM 1495 C CA . ARG A 1 197 ? -1.901 5.297 -2.004 1 98.44 197 ARG A CA 1
ATOM 1496 C C . ARG A 1 197 ? -3.029 5.602 -1.021 1 98.44 197 ARG A C 1
ATOM 1498 O O . ARG A 1 197 ? -2.885 5.383 0.184 1 98.44 197 ARG A O 1
ATOM 1505 N N . PRO A 1 198 ? -4.184 6.328 -1.575 1 97.25 198 PRO A N 1
ATOM 1506 C CA . PRO A 1 198 ? -4.527 6.441 -2.996 1 97.25 198 PRO A CA 1
ATOM 1507 C C . PRO A 1 198 ? -4.094 7.773 -3.604 1 97.25 198 PRO A C 1
ATOM 1509 O O . PRO A 1 198 ? -4.07 7.918 -4.828 1 97.25 198 PRO A O 1
ATOM 1512 N N . ARG A 1 199 ? -3.713 8.766 -2.762 1 95.25 199 ARG A N 1
ATOM 1513 C CA . ARG A 1 199 ? -3.424 10.094 -3.285 1 95.25 199 ARG A CA 1
ATOM 1514 C C . ARG A 1 199 ? -1.96 10.219 -3.691 1 95.25 199 ARG A C 1
ATOM 1516 O O . ARG A 1 199 ? -1.553 11.227 -4.27 1 95.25 199 ARG A O 1
ATOM 1523 N N . ASN A 1 200 ? -1.126 9.25 -3.371 1 97.75 200 ASN A N 1
ATOM 1524 C CA . ASN A 1 200 ? 0.285 9.195 -3.74 1 97.75 200 ASN A CA 1
ATOM 1525 C C . ASN A 1 200 ? 1.059 10.383 -3.176 1 97.75 200 ASN A C 1
ATOM 1527 O O . ASN A 1 200 ? 1.915 10.953 -3.857 1 97.75 200 ASN A O 1
ATOM 1531 N N . GLN A 1 201 ? 0.735 10.758 -2.01 1 97.81 201 GLN A N 1
ATOM 1532 C CA . GLN A 1 201 ? 1.361 11.945 -1.434 1 97.81 201 GLN A CA 1
ATOM 1533 C C . GLN A 1 201 ? 2.863 11.742 -1.254 1 97.81 201 GLN A C 1
ATOM 1535 O O . GLN A 1 201 ? 3.639 12.695 -1.345 1 97.81 201 GLN A O 1
ATOM 1540 N N . GLY A 1 202 ? 3.293 10.523 -0.983 1 98.56 202 GLY A N 1
ATOM 1541 C CA . GLY A 1 202 ? 4.723 10.266 -0.935 1 98.56 202 GLY A CA 1
ATOM 1542 C C . GLY A 1 202 ? 5.426 10.562 -2.246 1 98.56 202 GLY A C 1
ATOM 1543 O O . GLY A 1 202 ? 6.445 11.258 -2.266 1 98.56 202 GLY A O 1
ATOM 1544 N N . PHE A 1 203 ? 4.855 10.047 -3.283 1 98.31 203 PHE A N 1
ATOM 1545 C CA . PHE A 1 203 ? 5.465 10.18 -4.602 1 98.31 203 PHE A CA 1
ATOM 1546 C C . PHE A 1 203 ? 5.383 11.617 -5.098 1 98.31 203 PHE A C 1
ATOM 1548 O O . PHE A 1 203 ? 6.371 12.172 -5.582 1 98.31 203 PHE A O 1
ATOM 1555 N N . SER A 1 204 ? 4.25 12.289 -4.891 1 97.44 204 SER A N 1
ATOM 1556 C CA . SER A 1 204 ? 4.012 13.578 -5.531 1 97.44 204 SER A CA 1
ATOM 1557 C C . SER A 1 204 ? 4.57 14.727 -4.695 1 97.44 204 SER A C 1
ATOM 1559 O O . SER A 1 204 ? 4.996 15.742 -5.238 1 97.44 204 SER A O 1
ATOM 1561 N N . LEU A 1 205 ? 4.527 14.516 -3.367 1 98 205 LEU A N 1
ATOM 1562 C CA . LEU A 1 205 ? 4.879 15.641 -2.514 1 98 205 LEU A CA 1
ATOM 1563 C C . LEU A 1 205 ? 6.203 15.391 -1.797 1 98 205 LEU A C 1
ATOM 1565 O O . LEU A 1 205 ? 7.152 16.156 -1.953 1 98 205 LEU A O 1
ATOM 1569 N N . THR A 1 206 ? 6.309 14.336 -1.073 1 98.62 206 THR A N 1
ATOM 1570 C CA . THR A 1 206 ? 7.496 14.047 -0.272 1 98.62 206 THR A CA 1
ATOM 1571 C C . THR A 1 206 ? 8.727 13.906 -1.161 1 98.62 206 THR A C 1
ATOM 1573 O O . THR A 1 206 ? 9.758 14.531 -0.908 1 98.62 206 THR A O 1
ATOM 1576 N N . ALA A 1 207 ? 8.594 13.102 -2.207 1 98.56 207 ALA A N 1
ATOM 1577 C CA . ALA A 1 207 ? 9.719 12.914 -3.125 1 98.56 207 ALA A CA 1
ATOM 1578 C C . ALA A 1 207 ? 10.117 14.234 -3.781 1 98.56 207 ALA A C 1
ATOM 1580 O O . ALA A 1 207 ? 11.305 14.516 -3.961 1 98.56 207 ALA A O 1
ATOM 1581 N N . TRP A 1 208 ? 9.117 15.023 -4.113 1 97.38 208 TRP A N 1
ATOM 1582 C CA . TRP A 1 208 ? 9.352 16.312 -4.75 1 97.38 208 TRP A CA 1
ATOM 1583 C C . TRP A 1 208 ? 10.156 17.234 -3.836 1 97.38 208 TRP A C 1
ATOM 1585 O O . TRP A 1 208 ? 11.172 17.797 -4.246 1 97.38 208 TRP A O 1
ATOM 1595 N N . GLU A 1 209 ? 9.742 17.406 -2.594 1 96.38 209 GLU A N 1
ATOM 1596 C CA . GLU A 1 209 ? 10.414 18.359 -1.715 1 96.38 209 GLU A CA 1
ATOM 1597 C C . GLU A 1 209 ? 11.781 17.844 -1.291 1 96.38 209 GLU A C 1
ATOM 1599 O O . GLU A 1 209 ? 12.719 18.625 -1.114 1 96.38 209 GLU A O 1
ATOM 1604 N N . LEU A 1 210 ? 11.898 16.5 -1.082 1 97.06 210 LEU A N 1
ATOM 1605 C CA . LEU A 1 210 ? 13.227 15.953 -0.817 1 97.06 210 LEU A CA 1
ATOM 1606 C C . LEU A 1 210 ? 14.164 16.234 -1.982 1 97.06 210 LEU A C 1
ATOM 1608 O O . LEU A 1 210 ? 15.312 16.641 -1.776 1 97.06 210 LEU A O 1
ATOM 1612 N N . GLY A 1 211 ? 13.68 15.992 -3.176 1 95.88 211 GLY A N 1
ATOM 1613 C CA . GLY A 1 211 ? 14.484 16.25 -4.359 1 95.88 211 GLY A CA 1
ATOM 1614 C C . GLY A 1 211 ? 14.914 17.703 -4.473 1 95.88 211 GLY A C 1
ATOM 1615 O O . GLY A 1 211 ? 16.078 18 -4.77 1 95.88 211 GLY A O 1
ATOM 1616 N N . LYS A 1 212 ? 14 18.609 -4.227 1 94.25 212 LYS A N 1
ATOM 1617 C CA . LYS A 1 212 ? 14.297 20.047 -4.305 1 94.25 212 LYS A CA 1
ATOM 1618 C C . LYS A 1 212 ? 15.352 20.438 -3.277 1 94.25 212 LYS A C 1
ATOM 1620 O O . LYS A 1 212 ? 16.156 21.344 -3.525 1 94.25 212 LYS A O 1
ATOM 1625 N N . HIS A 1 213 ? 15.328 19.719 -2.162 1 94.56 213 HIS A N 1
ATOM 1626 C CA . HIS A 1 213 ? 16.281 20.031 -1.097 1 94.56 213 HIS A CA 1
ATOM 1627 C C . HIS A 1 213 ? 17.609 19.328 -1.312 1 94.56 213 HIS A C 1
ATOM 1629 O O . HIS A 1 213 ? 18.609 19.656 -0.68 1 94.56 213 HIS A O 1
ATOM 1635 N N . GLY A 1 214 ? 17.562 18.281 -2.154 1 94.69 214 GLY A N 1
ATOM 1636 C CA . GLY A 1 214 ? 18.781 17.562 -2.461 1 94.69 214 GLY A CA 1
ATOM 1637 C C . GLY A 1 214 ? 19 16.359 -1.567 1 94.69 214 GLY A C 1
ATOM 1638 O O . GLY A 1 214 ? 20.094 15.797 -1.528 1 94.69 214 GLY A O 1
ATOM 1639 N N . VAL A 1 215 ? 18.016 15.953 -0.838 1 96.75 215 VAL A N 1
ATOM 1640 C CA . VAL A 1 215 ? 18.125 14.797 0.046 1 96.75 215 VAL A CA 1
ATOM 1641 C C . VAL A 1 215 ? 18.016 13.516 -0.768 1 96.75 215 VAL A C 1
ATOM 1643 O O . VAL A 1 215 ? 17.016 13.297 -1.459 1 96.75 215 VAL A O 1
ATOM 1646 N N . PRO A 1 216 ? 19 12.633 -0.764 1 98.12 216 PRO A N 1
ATOM 1647 C CA . PRO A 1 216 ? 18.891 11.352 -1.474 1 98.12 216 PRO A CA 1
ATOM 1648 C C . PRO A 1 216 ? 17.688 10.531 -1.019 1 98.12 216 PRO A C 1
ATOM 1650 O O . PRO A 1 216 ? 17.422 10.43 0.181 1 98.12 216 PRO A O 1
ATOM 1653 N N . HIS A 1 217 ? 16.969 10 -1.981 1 98.69 217 HIS A N 1
ATOM 1654 C CA . HIS A 1 217 ? 15.781 9.219 -1.629 1 98.69 217 HIS A CA 1
ATOM 1655 C C . HIS A 1 217 ? 15.453 8.195 -2.707 1 98.69 217 HIS A C 1
ATOM 1657 O O . HIS A 1 217 ? 15.945 8.289 -3.832 1 98.69 217 HIS A O 1
ATOM 1663 N N . THR A 1 218 ? 14.781 7.137 -2.377 1 98.88 218 THR A N 1
ATOM 1664 C CA . THR A 1 218 ? 14.227 6.098 -3.236 1 98.88 218 THR A CA 1
ATOM 1665 C C . THR A 1 218 ? 12.734 5.922 -2.982 1 98.88 218 THR A C 1
ATOM 1667 O O . THR A 1 218 ? 12.312 5.758 -1.836 1 98.88 218 THR A O 1
ATOM 1670 N N . VAL A 1 219 ? 11.953 6.035 -4.066 1 98.81 219 VAL A N 1
ATOM 1671 C CA . VAL A 1 219 ? 10.516 5.824 -3.9 1 98.81 219 VAL A CA 1
ATOM 1672 C C . VAL A 1 219 ? 10.203 4.332 -3.975 1 98.81 219 VAL A C 1
ATOM 1674 O O . VAL A 1 219 ? 10.812 3.598 -4.754 1 98.81 219 VAL A O 1
ATOM 1677 N N . ILE A 1 220 ? 9.281 3.891 -3.135 1 98.88 220 ILE A N 1
ATOM 1678 C CA . ILE A 1 220 ? 8.859 2.494 -3.094 1 98.88 220 ILE A CA 1
ATOM 1679 C C . ILE A 1 220 ? 7.34 2.418 -2.973 1 98.88 220 ILE A C 1
ATOM 1681 O O . ILE A 1 220 ? 6.707 3.342 -2.457 1 98.88 220 ILE A O 1
ATOM 1685 N N . VAL A 1 221 ? 6.734 1.351 -3.504 1 98.81 221 VAL A N 1
ATOM 1686 C CA . VAL A 1 221 ? 5.312 1.13 -3.273 1 98.81 221 VAL A CA 1
ATOM 1687 C C . VAL A 1 221 ? 5.062 0.844 -1.795 1 98.81 221 VAL A C 1
ATOM 1689 O O . VAL A 1 221 ? 5.969 0.409 -1.081 1 98.81 221 VAL A O 1
ATOM 1692 N N . ASP A 1 222 ? 3.865 1.065 -1.315 1 98.81 222 ASP A N 1
ATOM 1693 C CA . ASP A 1 222 ? 3.52 0.995 0.101 1 98.81 222 ASP A CA 1
ATOM 1694 C C . ASP A 1 222 ? 3.785 -0.401 0.662 1 98.81 222 ASP A C 1
ATOM 1696 O O . ASP A 1 222 ? 4.121 -0.549 1.838 1 98.81 222 ASP A O 1
ATOM 1700 N N . ASN A 1 223 ? 3.713 -1.4 -0.153 1 98.5 223 ASN A N 1
ATOM 1701 C CA . ASN A 1 223 ? 3.854 -2.799 0.238 1 98.5 223 ASN A CA 1
ATOM 1702 C C . ASN A 1 223 ? 5.312 -3.162 0.508 1 98.5 223 ASN A C 1
ATOM 1704 O O . ASN A 1 223 ? 5.594 -4.203 1.104 1 98.5 223 ASN A O 1
ATOM 1708 N N . ALA A 1 224 ? 6.254 -2.309 0.151 1 98.81 224 ALA A N 1
ATOM 1709 C CA . ALA A 1 224 ? 7.656 -2.717 0.112 1 98.81 224 ALA A CA 1
ATOM 1710 C C . ALA A 1 224 ? 8.359 -2.385 1.424 1 98.81 224 ALA A C 1
ATOM 1712 O O . ALA A 1 224 ? 9.43 -2.926 1.715 1 98.81 224 ALA A O 1
ATOM 1713 N N . GLY A 1 225 ? 7.793 -1.473 2.217 1 98.69 225 GLY A N 1
ATOM 1714 C CA . GLY A 1 225 ? 8.445 -1.044 3.443 1 98.69 225 GLY A CA 1
ATOM 1715 C C . GLY A 1 225 ? 8.789 -2.195 4.367 1 98.69 225 GLY A C 1
ATOM 1716 O O . GLY A 1 225 ? 9.883 -2.236 4.934 1 98.69 225 GLY A O 1
ATOM 1717 N N . GLY A 1 226 ? 7.832 -3.156 4.52 1 98.69 226 GLY A N 1
ATOM 1718 C CA . GLY A 1 226 ? 8.062 -4.312 5.371 1 98.69 226 GLY A CA 1
ATOM 1719 C C . GLY A 1 226 ? 9.25 -5.148 4.93 1 98.69 226 GLY A C 1
ATOM 1720 O O . GLY A 1 226 ? 10.031 -5.613 5.762 1 98.69 226 GLY A O 1
ATOM 1721 N N . HIS A 1 227 ? 9.383 -5.316 3.619 1 98.69 227 HIS A N 1
ATOM 1722 C CA . HIS A 1 227 ? 10.477 -6.098 3.057 1 98.69 227 HIS A CA 1
ATOM 1723 C C . HIS A 1 227 ? 11.828 -5.473 3.387 1 98.69 227 HIS A C 1
ATOM 1725 O O . HIS A 1 227 ? 12.75 -6.172 3.801 1 98.69 227 HIS A O 1
ATOM 1731 N N . PHE A 1 228 ? 11.945 -4.148 3.242 1 98.81 228 PHE A N 1
ATOM 1732 C CA . PHE A 1 228 ? 13.211 -3.467 3.502 1 98.81 228 PHE A CA 1
ATOM 1733 C C . PHE A 1 228 ? 13.562 -3.531 4.984 1 98.81 228 PHE A C 1
ATOM 1735 O O . PHE A 1 228 ? 14.742 -3.604 5.344 1 98.81 228 PHE A O 1
ATOM 1742 N N . MET A 1 229 ? 12.57 -3.537 5.82 1 98.81 229 MET A N 1
ATOM 1743 C CA . MET A 1 229 ? 12.828 -3.689 7.25 1 98.81 229 MET A CA 1
ATOM 1744 C C . MET A 1 229 ? 13.289 -5.105 7.57 1 98.81 229 MET A C 1
ATOM 1746 O O . MET A 1 229 ? 14.219 -5.301 8.359 1 98.81 229 MET A O 1
ATOM 1750 N N . GLN A 1 230 ? 12.656 -6.121 6.934 1 98.31 230 GLN A N 1
ATOM 1751 C CA . GLN A 1 230 ? 13.062 -7.508 7.117 1 98.31 230 GLN A CA 1
ATOM 1752 C C . GLN A 1 230 ? 14.531 -7.703 6.75 1 98.31 230 GLN A C 1
ATOM 1754 O O . GLN A 1 230 ? 15.227 -8.508 7.371 1 98.31 230 GLN A O 1
ATOM 1759 N N . ARG A 1 231 ? 15.023 -6.922 5.797 1 97.69 231 ARG A N 1
ATOM 1760 C CA . ARG A 1 231 ? 16.375 -7.062 5.27 1 97.69 231 ARG A CA 1
ATOM 1761 C C . ARG A 1 231 ? 17.359 -6.195 6.047 1 97.69 231 ARG A C 1
ATOM 1763 O O . ARG A 1 231 ? 18.547 -6.121 5.699 1 97.69 231 ARG A O 1
ATOM 1770 N N . GLY A 1 232 ? 16.891 -5.5 7.023 1 97.5 232 GLY A N 1
ATOM 1771 C CA . GLY A 1 232 ? 17.75 -4.645 7.82 1 97.5 232 GLY A CA 1
ATOM 1772 C C . GLY A 1 232 ? 18.188 -3.383 7.094 1 97.5 232 GLY A C 1
ATOM 1773 O O . GLY A 1 232 ? 19.234 -2.811 7.387 1 97.5 232 GLY A O 1
ATOM 1774 N N . GLU A 1 233 ? 17.375 -2.932 6.16 1 97.88 233 GLU A N 1
ATOM 1775 C CA . GLU A 1 233 ? 17.75 -1.804 5.312 1 97.88 233 GLU A CA 1
ATOM 1776 C C . GLU A 1 233 ? 17.031 -0.531 5.727 1 97.88 233 GLU A C 1
ATOM 1778 O O . GLU A 1 233 ? 17 0.452 4.984 1 97.88 233 GLU A O 1
ATOM 1783 N N . VAL A 1 234 ? 16.406 -0.56 6.859 1 98.69 234 VAL A N 1
ATOM 1784 C CA . VAL A 1 234 ? 15.773 0.61 7.469 1 98.69 234 VAL A CA 1
ATOM 1785 C C . VAL A 1 234 ? 16.281 0.774 8.906 1 98.69 234 VAL A C 1
ATOM 1787 O O . VAL A 1 234 ? 16.125 -0.129 9.727 1 98.69 234 VAL A O 1
ATOM 1790 N N . ASP A 1 235 ? 16.797 1.919 9.18 1 98.12 235 ASP A N 1
ATOM 1791 C CA . ASP A 1 235 ? 17.359 2.152 10.5 1 98.12 235 ASP A CA 1
ATOM 1792 C C . ASP A 1 235 ? 16.328 2.764 11.453 1 98.12 235 ASP A C 1
ATOM 1794 O O . ASP A 1 235 ? 16.406 2.574 12.664 1 98.12 235 ASP A O 1
ATOM 1798 N N . MET A 1 236 ? 15.422 3.52 10.898 1 98.44 236 MET A N 1
ATOM 1799 C CA . MET A 1 236 ? 14.344 4.121 11.672 1 98.44 236 MET A CA 1
ATOM 1800 C C . MET A 1 236 ? 13.195 4.547 10.766 1 98.44 236 MET A C 1
ATOM 1802 O O . MET A 1 236 ? 13.375 4.699 9.562 1 98.44 236 MET A O 1
ATOM 1806 N N . VAL A 1 237 ? 12.078 4.617 11.328 1 98.94 237 VAL A N 1
ATOM 1807 C CA . VAL A 1 237 ? 10.898 5.176 10.672 1 98.94 237 VAL A CA 1
ATOM 1808 C C . VAL A 1 237 ? 10.508 6.488 11.344 1 98.94 237 VAL A C 1
ATOM 1810 O O . VAL A 1 237 ? 10.477 6.578 12.578 1 98.94 237 VAL A O 1
ATOM 1813 N N . ILE A 1 238 ? 10.297 7.555 10.586 1 98.94 238 ILE A N 1
ATOM 1814 C CA . ILE A 1 238 ? 9.766 8.812 11.094 1 98.94 238 ILE A CA 1
ATOM 1815 C C . ILE A 1 238 ? 8.57 9.25 10.258 1 98.94 238 ILE A C 1
ATOM 1817 O O . ILE A 1 238 ? 8.68 9.398 9.039 1 98.94 238 ILE A O 1
ATOM 1821 N N . VAL A 1 239 ? 7.441 9.422 10.891 1 98.94 239 VAL A N 1
ATOM 1822 C CA . VAL A 1 239 ? 6.238 9.867 10.195 1 98.94 239 VAL A CA 1
ATOM 1823 C C . VAL A 1 239 ? 5.637 11.062 10.93 1 98.94 239 VAL A C 1
ATOM 1825 O O . VAL A 1 239 ? 6.02 11.359 12.062 1 98.94 239 VAL A O 1
ATOM 1828 N N . GLY A 1 240 ? 4.793 11.805 10.219 1 98.62 240 GLY A N 1
ATOM 1829 C CA . GLY A 1 240 ? 3.943 12.789 10.867 1 98.62 240 GLY A CA 1
ATOM 1830 C C . GLY A 1 240 ? 2.662 12.203 11.422 1 98.62 240 GLY A C 1
ATOM 1831 O O . GLY A 1 240 ? 2.553 10.984 11.586 1 98.62 240 GLY A O 1
ATOM 1832 N N . THR A 1 241 ? 1.752 13.109 11.75 1 98.25 241 THR A N 1
ATOM 1833 C CA . THR A 1 241 ? 0.469 12.648 12.266 1 98.25 241 THR A CA 1
ATOM 1834 C C . THR A 1 241 ? -0.602 13.719 12.102 1 98.25 241 THR A C 1
ATOM 1836 O O . THR A 1 241 ? -0.285 14.906 11.992 1 98.25 241 THR A O 1
ATOM 1839 N N . ASP A 1 242 ? -1.818 13.258 12.047 1 96.62 242 ASP A N 1
ATOM 1840 C CA . ASP A 1 242 ? -2.967 14.156 11.953 1 96.62 242 ASP A CA 1
ATOM 1841 C C . ASP A 1 242 ? -3.604 14.375 13.328 1 96.62 242 ASP A C 1
ATOM 1843 O O . ASP A 1 242 ? -4.293 15.375 13.539 1 96.62 242 ASP A O 1
ATOM 1847 N N . ARG A 1 243 ? -3.395 13.414 14.156 1 97.12 243 ARG A N 1
ATOM 1848 C CA . ARG A 1 243 ? -4 13.469 15.484 1 97.12 243 ARG A CA 1
ATOM 1849 C C . ARG A 1 243 ? -3.312 12.5 16.438 1 97.12 243 ARG A C 1
ATOM 1851 O O . ARG A 1 243 ? -2.971 11.383 16.062 1 97.12 243 ARG A O 1
ATOM 1858 N N . VAL A 1 244 ? -3.037 12.969 17.641 1 98.19 244 VAL A N 1
ATOM 1859 C CA . VAL A 1 244 ? -2.508 12.125 18.703 1 98.19 244 VAL A CA 1
ATOM 1860 C C . VAL A 1 244 ? -3.396 12.234 19.938 1 98.19 244 VAL A C 1
ATOM 1862 O O . VAL A 1 244 ? -3.775 13.336 20.344 1 98.19 244 VAL A O 1
ATOM 1865 N N . THR A 1 245 ? -3.762 11.125 20.531 1 98.06 245 THR A N 1
ATOM 1866 C CA . THR A 1 245 ? -4.578 11.164 21.75 1 98.06 245 THR A CA 1
ATOM 1867 C C . THR A 1 245 ? -3.719 11.469 22.969 1 98.06 245 THR A C 1
ATOM 1869 O O . THR A 1 245 ? -2.492 11.375 22.906 1 98.06 245 THR A O 1
ATOM 1872 N N . ARG A 1 246 ? -4.34 11.781 24.062 1 97.44 246 ARG A N 1
ATOM 1873 C CA . ARG A 1 246 ? -3.598 12.078 25.281 1 97.44 246 ARG A CA 1
ATOM 1874 C C . ARG A 1 246 ? -2.861 10.836 25.781 1 97.44 246 ARG A C 1
ATOM 1876 O O . ARG A 1 246 ? -1.96 10.945 26.625 1 97.44 246 ARG A O 1
ATOM 1883 N N . ALA A 1 247 ? -3.279 9.617 25.25 1 98.12 247 ALA A N 1
ATOM 1884 C CA . ALA A 1 247 ? -2.666 8.367 25.688 1 98.12 247 ALA A CA 1
ATOM 1885 C C . ALA A 1 247 ? -1.599 7.906 24.703 1 98.12 247 ALA A C 1
ATOM 1887 O O . ALA A 1 247 ? -0.952 6.875 24.906 1 98.12 247 ALA A O 1
ATOM 1888 N N . GLY A 1 248 ? -1.489 8.641 23.625 1 98.62 248 GLY A N 1
ATOM 1889 C CA . GLY A 1 248 ? -0.347 8.391 22.75 1 98.62 248 GLY A CA 1
ATOM 1890 C C . GLY A 1 248 ? -0.715 7.656 21.484 1 98.62 248 GLY A C 1
ATOM 1891 O O . GLY A 1 248 ? 0.144 7.406 20.625 1 98.62 248 GLY A O 1
ATOM 1892 N N . ASP A 1 249 ? -2.018 7.281 21.312 1 98.75 249 ASP A N 1
ATOM 1893 C CA . ASP A 1 249 ? -2.432 6.73 20.031 1 98.75 249 ASP A CA 1
ATOM 1894 C C . ASP A 1 249 ? -2.309 7.77 18.922 1 98.75 249 ASP A C 1
ATOM 1896 O O . ASP A 1 249 ? -2.598 8.953 19.125 1 98.75 249 ASP A O 1
ATOM 1900 N N . VAL A 1 250 ? -1.915 7.297 17.75 1 98.5 250 VAL A N 1
ATOM 1901 C CA . VAL A 1 250 ? -1.617 8.195 16.641 1 98.5 250 VAL A CA 1
ATOM 1902 C C . VAL A 1 250 ? -2.559 7.902 15.477 1 98.5 250 VAL A C 1
ATOM 1904 O O . VAL A 1 250 ? -2.701 6.75 15.062 1 98.5 250 VAL A O 1
ATOM 1907 N N . ALA A 1 251 ? -3.281 8.875 15 1 98.19 251 ALA A N 1
ATOM 1908 C CA . ALA A 1 251 ? -3.994 8.773 13.727 1 98.19 251 ALA A CA 1
ATOM 1909 C C . ALA A 1 251 ? -3.227 9.477 12.609 1 98.19 251 ALA A C 1
ATOM 1911 O O . ALA A 1 251 ? -2.932 10.664 12.703 1 98.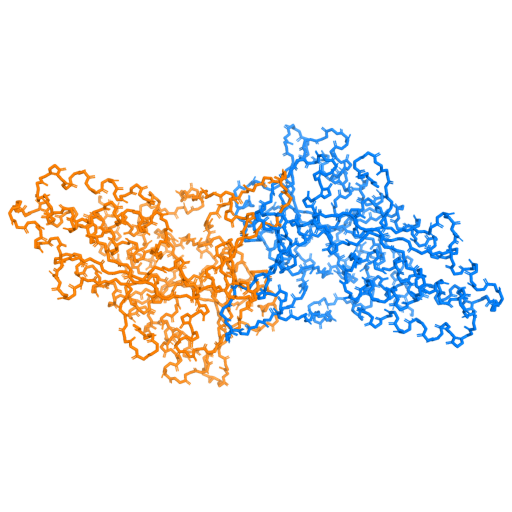19 251 ALA A O 1
ATOM 1912 N N . ASN A 1 252 ? -2.875 8.797 11.625 1 98.06 252 ASN A N 1
ATOM 1913 C CA . ASN A 1 252 ? -2.158 9.297 10.453 1 98.06 252 ASN A CA 1
ATOM 1914 C C . ASN A 1 252 ? -2.648 8.633 9.172 1 98.06 252 ASN A C 1
ATOM 1916 O O . ASN A 1 252 ? -3.604 7.852 9.195 1 98.06 252 ASN A O 1
ATOM 1920 N N . LYS A 1 253 ? -2.096 9.086 8.078 1 97.94 253 LYS A N 1
ATOM 1921 C CA . LYS A 1 253 ? -2.494 8.57 6.77 1 97.94 253 LYS A CA 1
ATOM 1922 C C . LYS A 1 253 ? -2.59 7.051 6.785 1 97.94 253 LYS A C 1
ATOM 1924 O O . LYS A 1 253 ? -1.751 6.375 7.391 1 97.94 253 LYS A O 1
ATOM 1929 N N . ILE A 1 254 ? -3.635 6.527 6.102 1 98.56 254 ILE A N 1
ATOM 1930 C CA . ILE A 1 254 ? -3.889 5.094 5.996 1 98.56 254 ILE A CA 1
ATOM 1931 C C . ILE A 1 254 ? -2.611 4.375 5.57 1 98.56 254 ILE A C 1
ATOM 1933 O O . ILE A 1 254 ? -1.945 4.785 4.617 1 98.56 254 ILE A O 1
ATOM 1937 N N . GLY A 1 255 ? -2.207 3.291 6.332 1 98.69 255 GLY A N 1
ATOM 1938 C CA . GLY A 1 255 ? -0.995 2.535 6.055 1 98.69 255 GLY A CA 1
ATOM 1939 C C . GLY A 1 255 ? 0.087 2.742 7.098 1 98.69 255 GLY A C 1
ATOM 1940 O O . GLY A 1 255 ? 1.049 1.974 7.164 1 98.69 255 GLY A O 1
ATOM 1941 N N . THR A 1 256 ? -0.003 3.824 7.941 1 98.94 256 THR A N 1
ATOM 1942 C CA . THR A 1 256 ? 0.963 4.082 9 1 98.94 256 THR A CA 1
ATOM 1943 C C . THR A 1 256 ? 1.004 2.918 9.992 1 98.94 256 THR A C 1
ATOM 1945 O O . THR A 1 256 ? 2.082 2.465 10.375 1 98.94 256 THR A O 1
ATOM 1948 N N . TYR A 1 257 ? -0.174 2.389 10.344 1 98.94 257 TYR A N 1
ATOM 1949 C CA . TYR A 1 257 ? -0.322 1.257 11.25 1 98.94 257 TYR A CA 1
ATOM 1950 C C . TYR A 1 257 ? 0.478 0.056 10.758 1 98.94 257 TYR A C 1
ATOM 1952 O O . TYR A 1 257 ? 1.203 -0.573 11.531 1 98.94 257 TYR A O 1
ATOM 1960 N N . LEU A 1 258 ? 0.43 -0.264 9.453 1 98.94 258 LEU A N 1
ATOM 1961 C CA . LEU A 1 258 ? 1.142 -1.397 8.867 1 98.94 258 LEU A CA 1
ATOM 1962 C C . LEU A 1 258 ? 2.65 -1.205 8.977 1 98.94 258 LEU A C 1
ATOM 1964 O O . LEU A 1 258 ? 3.383 -2.156 9.258 1 98.94 258 LEU A O 1
ATOM 1968 N N . LYS A 1 259 ? 3.137 0.073 8.742 1 98.94 259 LYS A N 1
ATOM 1969 C CA . LYS A 1 259 ? 4.566 0.347 8.867 1 98.94 259 LYS A CA 1
ATOM 1970 C C . LYS A 1 259 ? 5.031 0.192 10.312 1 98.94 259 LYS A C 1
ATOM 1972 O O . LYS A 1 259 ? 6.168 -0.212 10.562 1 98.94 259 LYS A O 1
ATOM 1977 N N . ALA A 1 260 ? 4.176 0.584 11.211 1 98.94 260 ALA A N 1
ATOM 1978 C CA . ALA A 1 260 ? 4.523 0.467 12.625 1 98.94 260 ALA A CA 1
ATOM 1979 C C . ALA A 1 260 ? 4.617 -0.996 13.047 1 98.94 260 ALA A C 1
ATOM 1981 O O . ALA A 1 260 ? 5.504 -1.369 13.828 1 98.94 260 ALA A O 1
ATOM 1982 N N . LEU A 1 261 ? 3.691 -1.84 12.586 1 98.94 261 LEU A N 1
ATOM 1983 C CA . LEU A 1 261 ? 3.748 -3.27 12.867 1 98.94 261 LEU A CA 1
ATOM 1984 C C . LEU A 1 261 ? 5.059 -3.873 12.367 1 98.94 261 LEU A C 1
ATOM 1986 O O . LEU A 1 261 ? 5.699 -4.648 13.078 1 98.94 261 LEU A O 1
ATOM 1990 N N . ALA A 1 262 ? 5.441 -3.523 11.133 1 98.94 262 ALA A N 1
ATOM 1991 C CA . ALA A 1 262 ? 6.672 -4.051 10.555 1 98.94 262 ALA A CA 1
ATOM 1992 C C . ALA A 1 262 ? 7.895 -3.574 11.336 1 98.94 262 ALA A C 1
ATOM 1994 O O . ALA A 1 262 ? 8.836 -4.34 11.555 1 98.94 262 ALA A O 1
ATOM 1995 N N . ALA A 1 263 ? 7.848 -2.297 11.695 1 98.94 263 ALA A N 1
ATOM 1996 C CA . ALA A 1 263 ? 8.953 -1.753 12.477 1 98.94 263 ALA A CA 1
ATOM 1997 C C . ALA A 1 263 ? 9.133 -2.523 13.789 1 98.94 263 ALA A C 1
ATOM 1999 O O . ALA A 1 263 ? 10.242 -2.926 14.125 1 98.94 263 ALA A O 1
ATOM 2000 N N . ARG A 1 264 ? 8.031 -2.756 14.492 1 98.88 264 ARG A N 1
ATOM 2001 C CA . ARG A 1 264 ? 8.078 -3.494 15.75 1 98.88 264 ARG A CA 1
ATOM 2002 C C . ARG A 1 264 ? 8.586 -4.914 15.531 1 98.88 264 ARG A C 1
ATOM 2004 O O . ARG A 1 264 ? 9.43 -5.398 16.297 1 98.88 264 ARG A O 1
ATOM 2011 N N . ASP A 1 265 ? 8.102 -5.562 14.484 1 98.88 265 ASP A N 1
ATOM 2012 C CA . ASP A 1 265 ? 8.445 -6.953 14.211 1 98.88 265 ASP A CA 1
ATOM 2013 C C . ASP A 1 265 ? 9.938 -7.098 13.914 1 98.88 265 ASP A C 1
ATOM 2015 O O . ASP A 1 265 ? 10.516 -8.172 14.102 1 98.88 265 ASP A O 1
ATOM 2019 N N . ASN A 1 266 ? 10.625 -6.008 13.461 1 98.81 266 ASN A N 1
ATOM 2020 C CA . ASN A 1 266 ? 12.008 -6.098 13.016 1 98.81 266 ASN A CA 1
ATOM 2021 C C . ASN A 1 266 ? 12.938 -5.281 13.914 1 98.81 266 ASN A C 1
ATOM 2023 O O . ASN A 1 266 ? 14.102 -5.074 13.586 1 98.81 266 ASN A O 1
ATOM 2027 N N . GLY A 1 267 ? 12.422 -4.73 14.992 1 98.62 267 GLY A N 1
ATOM 2028 C CA . GLY A 1 267 ? 13.234 -3.98 15.93 1 98.62 267 GLY A CA 1
ATOM 2029 C C . GLY A 1 267 ? 13.672 -2.629 15.398 1 98.62 267 GLY A C 1
ATOM 2030 O O . GLY A 1 267 ? 14.75 -2.139 15.734 1 98.62 267 GLY A O 1
ATOM 2031 N N . VAL A 1 268 ? 12.945 -2.055 14.5 1 98.81 268 VAL A N 1
ATOM 2032 C CA . VAL A 1 268 ? 13.219 -0.732 13.945 1 98.81 268 VAL A CA 1
ATOM 2033 C C . VAL A 1 268 ? 12.469 0.328 14.75 1 98.81 268 VAL A C 1
ATOM 2035 O O . VAL A 1 268 ? 11.25 0.232 14.93 1 98.81 268 VAL A O 1
ATOM 2038 N N . PRO A 1 269 ? 13.148 1.343 15.281 1 98.81 269 PRO A N 1
ATOM 2039 C CA . PRO A 1 269 ? 12.422 2.387 16 1 98.81 269 PRO A CA 1
ATOM 2040 C C . PRO A 1 269 ? 11.445 3.152 15.117 1 98.81 269 PRO A C 1
ATOM 2042 O O . PRO A 1 269 ? 11.781 3.504 13.984 1 98.81 269 PRO A O 1
ATOM 2045 N N . PHE A 1 270 ? 10.266 3.375 15.664 1 98.94 270 PHE A N 1
ATOM 2046 C CA . PHE A 1 270 ? 9.188 4.059 14.961 1 98.94 270 PHE A CA 1
ATOM 2047 C C . PHE A 1 270 ? 8.82 5.363 15.664 1 98.94 270 PHE A C 1
ATOM 2049 O O . PHE A 1 270 ? 8.156 5.355 16.703 1 98.94 270 PHE A O 1
ATOM 2056 N N . TYR A 1 271 ? 9.172 6.523 15.047 1 98.94 271 TYR A N 1
ATOM 2057 C CA . TYR A 1 271 ? 8.961 7.828 15.672 1 98.94 271 TYR A CA 1
ATOM 2058 C C . TYR A 1 271 ? 7.852 8.594 14.961 1 98.94 271 TYR A C 1
ATOM 2060 O O . TYR A 1 271 ? 7.68 8.477 13.75 1 98.94 271 TYR A O 1
ATOM 2068 N N . VAL A 1 272 ? 7.125 9.344 15.734 1 98.94 272 VAL A N 1
ATOM 2069 C CA . VAL A 1 272 ? 6.098 10.234 15.219 1 98.94 272 VAL A CA 1
ATOM 2070 C C . VAL A 1 272 ? 6.43 11.68 15.586 1 98.94 272 VAL A C 1
ATOM 2072 O O . VAL A 1 272 ? 6.621 11.992 16.766 1 98.94 272 VAL A O 1
ATOM 2075 N N . ALA A 1 273 ? 6.539 12.516 14.602 1 98.94 273 ALA A N 1
ATOM 2076 C CA . ALA A 1 273 ? 6.824 13.93 14.812 1 98.94 273 ALA A CA 1
ATOM 2077 C C . ALA A 1 273 ? 5.547 14.766 14.758 1 98.94 273 ALA A C 1
ATOM 2079 O O . ALA A 1 273 ? 4.766 14.648 13.805 1 98.94 273 ALA A O 1
ATOM 2080 N N . LEU A 1 274 ? 5.312 15.57 15.781 1 98.56 274 LEU A N 1
ATOM 2081 C CA . LEU A 1 274 ? 4.055 16.312 15.836 1 98.56 274 LEU A CA 1
ATOM 2082 C C . LEU A 1 274 ? 4.203 17.578 16.656 1 98.56 274 LEU A C 1
ATOM 2084 O O . LEU A 1 274 ? 4.926 17.594 17.656 1 98.56 274 LEU A O 1
ATOM 2088 N N . PRO A 1 275 ? 3.592 18.688 16.234 1 98.19 275 PRO A N 1
ATOM 2089 C CA . PRO A 1 275 ? 3.406 19.828 17.141 1 98.19 275 PRO A CA 1
ATOM 2090 C C . PRO A 1 275 ? 2.344 19.578 18.203 1 98.19 275 PRO A C 1
ATOM 2092 O O . PRO A 1 275 ? 1.446 18.75 18 1 98.19 275 PRO A O 1
ATOM 2095 N N . SER A 1 276 ? 2.383 20.281 19.266 1 96.62 276 SER A N 1
ATOM 2096 C CA . SER A 1 276 ? 1.456 20.094 20.391 1 96.62 276 SER A CA 1
ATOM 2097 C C . SER A 1 276 ? 0.017 20.359 19.953 1 96.62 276 SER A C 1
ATOM 2099 O O . SER A 1 276 ? -0.922 19.812 20.531 1 96.62 276 SER A O 1
ATOM 2101 N N . SER A 1 277 ? -0.157 21.188 18.891 1 95.44 277 SER A N 1
ATOM 2102 C CA . SER A 1 277 ? -1.488 21.516 18.406 1 95.44 277 SER A CA 1
ATOM 2103 C C . SER A 1 277 ? -2.188 20.297 17.812 1 95.44 277 SER A C 1
ATOM 2105 O O . SER A 1 277 ? -3.395 20.328 17.562 1 95.44 277 SER A O 1
ATOM 2107 N N . THR A 1 278 ? -1.442 19.172 17.641 1 96.56 278 THR A N 1
ATOM 2108 C CA . THR A 1 278 ? -1.987 17.953 17.031 1 96.56 278 THR A CA 1
ATOM 2109 C C . THR A 1 278 ? -2.48 17 18.125 1 96.56 278 THR A C 1
ATOM 2111 O O . THR A 1 278 ? -3.113 15.984 17.812 1 96.56 278 THR A O 1
ATOM 2114 N N . ILE A 1 279 ? -2.252 17.312 19.359 1 97.12 279 ILE A N 1
ATOM 2115 C CA . ILE A 1 279 ? -2.639 16.438 20.453 1 97.12 279 ILE A CA 1
ATOM 2116 C C . ILE A 1 279 ? -4.086 16.719 20.859 1 97.12 279 ILE A C 1
ATOM 2118 O O . ILE A 1 279 ? -4.457 17.875 21.094 1 97.12 279 ILE A O 1
ATOM 2122 N N . ASP A 1 280 ? -4.883 15.789 20.781 1 96.06 280 ASP A N 1
ATOM 2123 C CA . ASP A 1 280 ? -6.25 15.859 21.297 1 96.06 280 ASP A CA 1
ATOM 2124 C C . ASP A 1 280 ? -6.324 15.383 22.75 1 96.06 280 ASP A C 1
ATOM 2126 O O . ASP A 1 280 ? -6.461 14.188 23 1 96.06 280 ASP A O 1
ATOM 2130 N N . TRP A 1 281 ? -6.371 16.25 23.672 1 95.56 281 TRP A N 1
ATOM 2131 C CA . TRP A 1 281 ? -6.301 15.961 25.094 1 95.56 281 TRP A CA 1
ATOM 2132 C C . TRP A 1 281 ? -7.617 15.383 25.594 1 95.56 281 TRP A C 1
ATOM 2134 O O . TRP A 1 281 ? -7.688 14.852 26.703 1 95.56 281 TRP A O 1
ATOM 2144 N N . THR A 1 282 ? -8.656 15.398 24.703 1 93.69 282 THR A N 1
ATOM 2145 C CA . THR A 1 282 ? -10 15.039 25.156 1 93.69 282 THR A CA 1
ATOM 2146 C C . THR A 1 282 ? -10.242 13.539 24.984 1 93.69 282 THR A C 1
ATOM 2148 O O . THR A 1 282 ? -11.219 13 25.516 1 93.69 282 THR A O 1
ATOM 2151 N N . ILE A 1 283 ? -9.383 12.875 24.297 1 95.19 283 ILE A N 1
ATOM 2152 C CA . ILE A 1 283 ? -9.625 11.453 24.047 1 95.19 283 ILE A CA 1
ATOM 2153 C C . ILE A 1 283 ? -8.383 10.648 24.438 1 95.19 283 ILE A C 1
ATOM 2155 O O . ILE A 1 283 ? -7.254 11.117 24.25 1 95.19 283 ILE A O 1
ATOM 2159 N N . ALA A 1 284 ? -8.586 9.422 24.906 1 96.31 284 ALA A N 1
ATOM 2160 C CA . ALA A 1 284 ? -7.496 8.523 25.281 1 96.31 284 ALA A CA 1
ATOM 2161 C C . ALA A 1 284 ? -7.406 7.336 24.312 1 96.31 284 ALA A C 1
ATOM 2163 O O . ALA A 1 284 ? -6.328 7.031 23.797 1 96.31 284 ALA A O 1
ATOM 2164 N N . ASP A 1 285 ? -8.57 6.73 24 1 97.19 285 ASP A N 1
ATOM 2165 C CA . ASP A 1 285 ? -8.664 5.555 23.141 1 97.19 285 ASP A CA 1
ATOM 2166 C C . ASP A 1 285 ? -8.812 5.957 21.688 1 97.19 285 ASP A C 1
ATOM 2168 O O . ASP A 1 285 ? -9.914 6.258 21.219 1 97.19 285 ASP A O 1
ATOM 2172 N N . GLY A 1 286 ? -7.734 5.84 20.953 1 96.75 286 GLY A N 1
ATOM 2173 C CA . GLY A 1 286 ? -7.746 6.258 19.562 1 96.75 286 GLY A CA 1
ATOM 2174 C C . GLY A 1 286 ? -8.602 5.363 18.672 1 96.75 286 GLY A C 1
ATOM 2175 O O . GLY A 1 286 ? -9.383 5.855 17.859 1 96.75 286 GLY A O 1
ATOM 2176 N N . LEU A 1 287 ? -8.516 4.051 18.812 1 96.75 287 LEU A N 1
ATOM 2177 C CA . LEU A 1 287 ? -9.234 3.1 17.969 1 96.75 287 LEU A CA 1
ATOM 2178 C C . LEU A 1 287 ? -10.742 3.258 18.125 1 96.75 287 LEU A C 1
ATOM 2180 O O . LEU A 1 287 ? -11.484 3.203 17.156 1 96.75 287 LEU A O 1
ATOM 2184 N N . GLY A 1 288 ? -11.141 3.512 19.312 1 96.06 288 GLY A N 1
ATOM 2185 C CA . GLY A 1 288 ? -12.562 3.566 19.594 1 96.06 288 GLY A CA 1
ATOM 2186 C C . GLY A 1 288 ? -13.164 4.945 19.406 1 96.06 288 GLY A C 1
ATOM 2187 O O . GLY A 1 288 ? -14.359 5.078 19.141 1 96.06 288 GLY A O 1
ATOM 2188 N N . SER A 1 289 ? -12.25 5.98 19.375 1 95.56 289 SER A N 1
ATOM 2189 C CA . SER A 1 289 ? -12.852 7.301 19.547 1 95.56 289 SER A CA 1
ATOM 2190 C C . SER A 1 289 ? -12.531 8.203 18.359 1 95.56 289 SER A C 1
ATOM 2192 O O . SER A 1 289 ? -13.188 9.227 18.141 1 95.56 289 SER A O 1
ATOM 2194 N N . ILE A 1 290 ? -11.508 7.902 17.625 1 95.19 290 ILE A N 1
ATOM 2195 C CA . ILE A 1 290 ? -11.156 8.766 16.5 1 95.19 290 ILE A CA 1
ATOM 2196 C C . ILE A 1 290 ? -12.008 8.414 15.289 1 95.19 290 ILE A C 1
ATOM 2198 O O . ILE A 1 290 ? -11.93 7.293 14.773 1 95.19 290 ILE A O 1
ATOM 2202 N N . PRO A 1 291 ? -12.805 9.312 14.859 1 93.69 291 PRO A N 1
ATOM 2203 C CA . PRO A 1 291 ? -13.516 9.055 13.602 1 93.69 291 PRO A CA 1
ATOM 2204 C C . PRO A 1 291 ? -12.594 9.055 12.383 1 93.69 291 PRO A C 1
ATOM 2206 O O . PRO A 1 291 ? -11.758 9.953 12.242 1 93.69 291 PRO A O 1
ATOM 2209 N N . ILE A 1 292 ? -12.75 8.039 11.547 1 94.75 292 ILE A N 1
ATOM 2210 C CA . ILE A 1 292 ? -11.922 7.941 10.352 1 94.75 292 ILE A CA 1
ATOM 2211 C C . ILE A 1 292 ? -12.711 8.438 9.141 1 94.75 292 ILE A C 1
ATOM 2213 O O . ILE A 1 292 ? -13.797 7.934 8.852 1 94.75 292 ILE A O 1
ATOM 2217 N N . GLU A 1 293 ? -12.156 9.422 8.453 1 91.62 293 GLU A N 1
ATOM 2218 C CA . GLU A 1 293 ? -12.766 10.016 7.273 1 91.62 293 GLU A CA 1
ATOM 2219 C C . GLU A 1 293 ? -12.852 9.008 6.129 1 91.62 293 GLU A C 1
ATOM 2221 O O . GLU A 1 293 ? -11.852 8.375 5.773 1 91.62 293 GLU A O 1
ATOM 2226 N N . GLU A 1 294 ? -14.062 8.75 5.613 1 95 294 GLU A N 1
ATOM 2227 C CA . GLU A 1 294 ? -14.273 8.008 4.375 1 95 294 GLU A CA 1
ATOM 2228 C C . GLU A 1 294 ? -14.336 8.945 3.174 1 95 294 GLU A C 1
ATOM 2230 O O . GLU A 1 294 ? -15.203 9.812 3.1 1 95 294 GLU A O 1
ATOM 2235 N N . ARG A 1 295 ? -13.453 8.773 2.26 1 94.19 295 ARG A N 1
ATOM 2236 C CA . ARG A 1 295 ? -13.383 9.695 1.133 1 94.19 295 ARG A CA 1
ATOM 2237 C C . ARG A 1 295 ? -13.969 9.07 -0.127 1 94.19 295 ARG A C 1
ATOM 2239 O O . ARG A 1 295 ? -14.414 7.922 -0.105 1 94.19 295 ARG A O 1
ATOM 2246 N N . ALA A 1 296 ? -13.969 9.82 -1.198 1 95.62 296 ALA A N 1
ATOM 2247 C CA . ALA A 1 296 ? -14.602 9.406 -2.447 1 95.62 296 ALA A CA 1
ATOM 224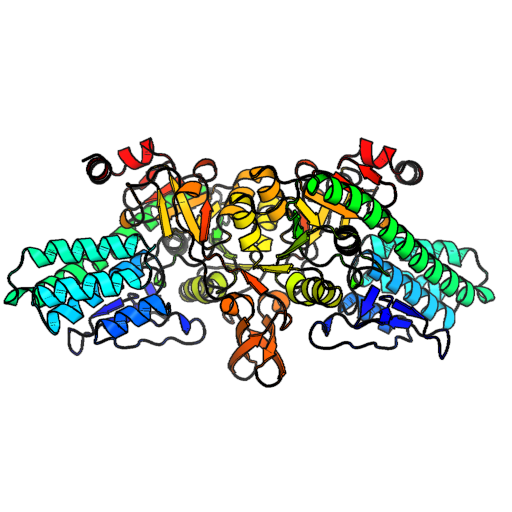8 C C . ALA A 1 296 ? -13.898 8.188 -3.041 1 95.62 296 ALA A C 1
ATOM 2250 O O . ALA A 1 296 ? -12.672 8.148 -3.117 1 95.62 296 ALA A O 1
ATOM 2251 N N . PRO A 1 297 ? -14.672 7.168 -3.555 1 97.31 297 PRO A N 1
ATOM 2252 C CA . PRO A 1 297 ? -14.094 5.969 -4.168 1 97.31 297 PRO A CA 1
ATOM 2253 C C . PRO A 1 297 ? -13.227 6.285 -5.383 1 97.31 297 PRO A C 1
ATOM 2255 O O . PRO A 1 297 ? -12.305 5.527 -5.703 1 97.31 297 PRO A O 1
ATOM 2258 N N . ALA A 1 298 ? -13.461 7.43 -6.031 1 96.31 298 ALA A N 1
ATOM 2259 C CA . ALA A 1 298 ? -12.75 7.793 -7.254 1 96.31 298 ALA A CA 1
ATOM 2260 C C . ALA A 1 298 ? -11.258 7.984 -6.98 1 96.31 298 ALA A C 1
ATOM 2262 O O . ALA A 1 298 ? -10.43 7.758 -7.859 1 96.31 298 ALA A O 1
ATOM 2263 N N . GLU A 1 299 ? -10.914 8.359 -5.695 1 96.62 299 GLU A N 1
ATOM 2264 C CA . GLU A 1 299 ? -9.5 8.492 -5.332 1 96.62 299 GLU A CA 1
ATOM 2265 C C . GLU A 1 299 ? -8.781 7.156 -5.422 1 96.62 299 GLU A C 1
ATOM 2267 O O . GLU A 1 299 ? -7.57 7.113 -5.676 1 96.62 299 GLU A O 1
ATOM 2272 N N . VAL A 1 300 ? -9.594 6.074 -5.25 1 98.38 300 VAL A N 1
ATOM 2273 C CA . VAL A 1 300 ? -9.047 4.723 -5.273 1 98.38 300 VAL A CA 1
ATOM 2274 C C . VAL A 1 300 ? -9.047 4.191 -6.707 1 98.38 300 VAL A C 1
ATOM 2276 O O . VAL A 1 300 ? -8.078 3.568 -7.145 1 98.38 300 VAL A O 1
ATOM 2279 N N . THR A 1 301 ? -10.047 4.477 -7.531 1 98.06 301 THR A N 1
ATOM 2280 C CA . THR A 1 301 ? -10.297 3.771 -8.781 1 98.06 301 THR A CA 1
ATOM 2281 C C . THR A 1 301 ? -9.609 4.477 -9.945 1 98.06 301 THR A C 1
ATOM 2283 O O . THR A 1 301 ? -9.531 3.928 -11.047 1 98.06 301 THR A O 1
ATOM 2286 N N . THR A 1 302 ? -9.102 5.695 -9.695 1 97.31 302 THR A N 1
ATOM 2287 C CA . THR A 1 302 ? -8.453 6.453 -10.758 1 97.31 302 THR A CA 1
ATOM 2288 C C . THR A 1 302 ? -7.117 7.016 -10.273 1 97.31 302 THR A C 1
ATOM 2290 O O . THR A 1 302 ? -6.867 7.09 -9.07 1 97.31 302 THR A O 1
ATOM 2293 N N . ILE A 1 303 ? -6.27 7.312 -11.164 1 97.12 303 ILE A N 1
ATOM 2294 C CA . ILE A 1 303 ? -4.984 7.93 -10.867 1 97.12 303 ILE A CA 1
ATOM 2295 C C . ILE A 1 303 ? -4.648 8.969 -11.938 1 97.12 303 ILE A C 1
ATOM 2297 O O . ILE A 1 303 ? -4.891 8.75 -13.125 1 97.12 303 ILE A O 1
ATOM 2301 N N . THR A 1 304 ? -4.211 10.102 -11.5 1 96.06 304 THR A N 1
ATOM 2302 C CA . THR A 1 304 ? -3.791 11.172 -12.391 1 96.06 304 THR A CA 1
ATOM 2303 C C . THR A 1 304 ? -2.268 11.242 -12.469 1 96.06 304 THR A C 1
ATOM 2305 O O . THR A 1 304 ? -1.581 11.094 -11.461 1 96.06 304 THR A O 1
ATOM 2308 N N . GLY A 1 305 ? -1.728 11.344 -13.617 1 96.56 305 GLY A N 1
ATOM 2309 C CA . GLY A 1 305 ? -0.299 11.508 -13.836 1 96.56 305 GLY A CA 1
ATOM 2310 C C . GLY A 1 305 ? 0.029 12.195 -15.148 1 96.56 305 GLY A C 1
ATOM 2311 O O . GLY A 1 305 ? -0.854 12.75 -15.797 1 96.56 305 GLY A O 1
ATOM 2312 N N . ARG A 1 306 ? 1.257 12.234 -15.422 1 96.56 306 ARG A N 1
ATOM 2313 C CA . ARG A 1 306 ? 1.745 12.914 -16.609 1 96.56 306 ARG A CA 1
ATOM 2314 C C . ARG A 1 306 ? 1.972 11.93 -17.75 1 96.56 306 ARG A C 1
ATOM 2316 O O . ARG A 1 306 ? 2.719 10.961 -17.609 1 96.56 306 ARG A O 1
ATOM 2323 N N . ALA A 1 307 ? 1.379 12.219 -18.891 1 94.44 307 ALA A N 1
ATOM 2324 C CA . ALA A 1 307 ? 1.555 11.367 -20.062 1 94.44 307 ALA A CA 1
ATOM 2325 C C . ALA A 1 307 ? 2.869 11.68 -20.781 1 94.44 307 ALA A C 1
ATOM 2327 O O . ALA A 1 307 ? 3.6 12.586 -20.375 1 94.44 307 ALA A O 1
ATOM 2328 N N . LEU A 1 308 ? 3.211 10.883 -21.766 1 89.06 308 LEU A N 1
ATOM 2329 C CA . LEU A 1 308 ? 4.457 11.031 -22.516 1 89.06 308 LEU A CA 1
ATOM 2330 C C . LEU A 1 308 ? 4.527 12.391 -23.188 1 89.06 308 LEU A C 1
ATOM 2332 O O . LEU A 1 308 ? 5.609 12.969 -23.328 1 89.06 308 LEU A O 1
ATOM 2336 N N . ASP A 1 309 ? 3.424 12.945 -23.562 1 91.25 309 ASP A N 1
ATOM 2337 C CA . ASP A 1 309 ? 3.402 14.219 -24.266 1 91.25 309 ASP A CA 1
ATOM 2338 C C . ASP A 1 309 ? 3.41 15.391 -23.297 1 91.25 309 ASP A C 1
ATOM 2340 O O . ASP A 1 309 ? 3.305 16.547 -23.703 1 91.25 309 ASP A O 1
ATOM 2344 N N . GLY A 1 310 ? 3.406 15.078 -22.031 1 91.25 310 GLY A N 1
ATOM 2345 C CA . GLY A 1 310 ? 3.506 16.109 -21.016 1 91.25 310 GLY A CA 1
ATOM 2346 C C . GLY A 1 310 ? 2.164 16.484 -20.422 1 91.25 310 GLY A C 1
ATOM 2347 O O . GLY A 1 310 ? 2.109 17.141 -19.375 1 91.25 310 GLY A O 1
ATOM 2348 N N . SER A 1 311 ? 1.117 16.016 -21.016 1 93.44 311 SER A N 1
ATOM 2349 C CA . SER A 1 311 ? -0.214 16.359 -20.531 1 93.44 311 SER A CA 1
ATOM 2350 C C . SER A 1 311 ? -0.557 15.594 -19.266 1 93.44 311 SER A C 1
ATOM 2352 O O . SER A 1 311 ? -0.05 14.492 -19.047 1 93.44 311 SER A O 1
ATOM 2354 N N . MET A 1 312 ? -1.353 16.234 -18.422 1 94.81 312 MET A N 1
ATOM 2355 C CA . MET A 1 312 ? -1.888 15.57 -17.234 1 94.81 312 MET A CA 1
ATOM 2356 C C . MET A 1 312 ? -3.16 14.797 -17.578 1 94.81 312 MET A C 1
ATOM 2358 O O . MET A 1 312 ? -4.094 15.359 -18.156 1 94.81 312 MET A O 1
ATOM 2362 N N . LEU A 1 313 ? -3.178 13.508 -17.281 1 95.75 313 LEU A N 1
ATOM 2363 C CA . LEU A 1 313 ? -4.32 12.664 -17.625 1 95.75 313 LEU A CA 1
ATOM 2364 C C . LEU A 1 313 ? -4.738 11.812 -16.422 1 95.75 313 LEU A C 1
ATOM 2366 O O . LEU A 1 313 ? -3.91 11.484 -15.57 1 95.75 313 LEU A O 1
ATOM 2370 N N . THR A 1 314 ? -5.992 11.531 -16.359 1 96.44 314 THR A N 1
ATOM 2371 C CA . THR A 1 314 ? -6.555 10.625 -15.359 1 96.44 314 THR A CA 1
ATOM 2372 C C . THR A 1 314 ? -6.988 9.312 -16 1 96.44 314 THR A C 1
ATOM 2374 O O . THR A 1 314 ? -7.672 9.312 -17.031 1 96.44 314 THR A O 1
ATOM 2377 N N . VAL A 1 315 ? -6.555 8.211 -15.43 1 97.44 315 VAL A N 1
ATOM 2378 C CA . VAL A 1 315 ? -6.926 6.906 -15.961 1 97.44 315 VAL A CA 1
ATOM 2379 C C . VAL A 1 315 ? -7.629 6.09 -14.875 1 97.44 315 VAL A C 1
ATOM 2381 O O . VAL A 1 315 ? -7.316 6.219 -13.688 1 97.44 315 VAL A O 1
ATOM 2384 N N . ARG A 1 316 ? -8.57 5.297 -15.273 1 97.69 316 ARG A N 1
ATOM 2385 C CA . ARG A 1 316 ? -9.219 4.32 -14.406 1 97.69 316 ARG A CA 1
ATOM 2386 C C . ARG A 1 316 ? -8.398 3.037 -14.32 1 97.69 316 ARG A C 1
ATOM 2388 O O . ARG A 1 316 ? -7.883 2.555 -15.328 1 97.69 316 ARG A O 1
ATOM 2395 N N . ILE A 1 317 ? -8.305 2.428 -13.094 1 97.94 317 ILE A N 1
ATOM 2396 C CA . ILE A 1 317 ? -7.383 1.311 -12.93 1 97.94 317 ILE A CA 1
ATOM 2397 C C . ILE A 1 317 ? -8.117 0.113 -12.336 1 97.94 317 ILE A C 1
ATOM 2399 O O . ILE A 1 317 ? -7.496 -0.844 -11.867 1 97.94 317 ILE A O 1
ATOM 2403 N N . VAL A 1 318 ? -9.422 0.115 -12.227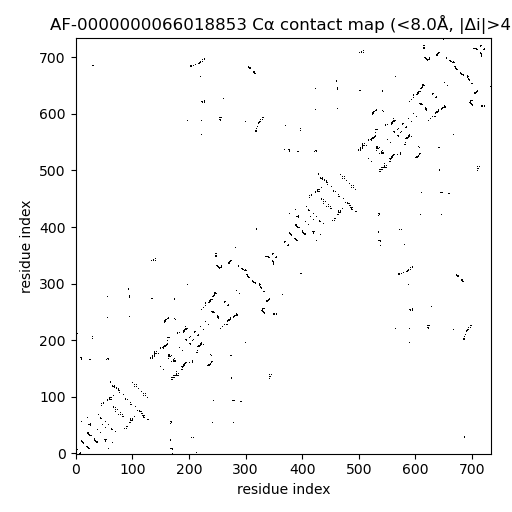 1 97.5 318 VAL A N 1
ATOM 2404 C CA . VAL A 1 318 ? -10.266 -0.962 -11.711 1 97.5 318 VAL A CA 1
ATOM 2405 C C . VAL A 1 318 ? -11.406 -1.231 -12.688 1 97.5 318 VAL A C 1
ATOM 2407 O O . VAL A 1 318 ? -11.836 -0.333 -13.414 1 97.5 318 VAL A O 1
ATOM 2410 N N . PRO A 1 319 ? -11.914 -2.5 -12.656 1 96 319 PRO A N 1
ATOM 2411 C CA . PRO A 1 319 ? -13.109 -2.742 -13.469 1 96 319 PRO A CA 1
ATOM 2412 C C . PRO A 1 319 ? -14.25 -1.787 -13.133 1 96 319 PRO A C 1
ATOM 2414 O O . PRO A 1 319 ? -14.422 -1.407 -11.969 1 96 319 PRO A O 1
ATOM 2417 N N . LYS A 1 320 ? -15.07 -1.436 -14.117 1 90.62 320 LYS A N 1
ATOM 2418 C CA . LYS A 1 320 ? -16.141 -0.441 -13.977 1 90.62 320 LYS A CA 1
ATOM 2419 C C . LYS A 1 320 ? -17.125 -0.844 -12.883 1 90.62 320 LYS A C 1
ATOM 2421 O O . LYS A 1 320 ? -17.656 0.013 -12.18 1 90.62 320 LYS A O 1
ATOM 2426 N N . ASP A 1 321 ? -17.25 -2.131 -12.633 1 90.88 321 ASP A N 1
ATOM 2427 C CA . ASP A 1 321 ? -18.328 -2.582 -11.75 1 90.88 321 ASP A CA 1
ATOM 2428 C C . ASP A 1 321 ? -17.797 -2.846 -10.344 1 90.88 321 ASP A C 1
ATOM 2430 O O . ASP A 1 321 ? -18.547 -3.246 -9.453 1 90.88 321 ASP A O 1
ATOM 2434 N N . SER A 1 322 ? -16.578 -2.586 -10.109 1 95.06 322 SER A N 1
ATOM 2435 C CA . SER A 1 322 ? -16.031 -2.818 -8.781 1 95.06 322 SER A CA 1
ATOM 2436 C C . SER A 1 322 ? -16.25 -1.611 -7.871 1 95.06 322 SER A C 1
ATOM 2438 O O . SER A 1 322 ? -16.062 -0.469 -8.297 1 95.06 322 SER A O 1
ATOM 2440 N N . THR A 1 323 ? -16.719 -1.888 -6.613 1 96 323 THR A N 1
ATOM 2441 C CA . THR A 1 323 ? -16.891 -0.851 -5.602 1 96 323 THR A CA 1
ATOM 2442 C C . THR A 1 323 ? -15.602 -0.671 -4.793 1 96 323 THR A C 1
ATOM 2444 O O . THR A 1 323 ? -14.844 -1.623 -4.605 1 96 323 THR A O 1
ATOM 2447 N N . ALA A 1 324 ? -15.422 0.604 -4.324 1 98.5 324 ALA A N 1
ATOM 2448 C CA . ALA A 1 324 ? -14.195 0.873 -3.576 1 98.5 324 ALA A CA 1
ATOM 2449 C C . ALA A 1 324 ? -14.5 1.504 -2.223 1 98.5 324 ALA A C 1
ATOM 2451 O O . ALA A 1 324 ? -15.445 2.291 -2.098 1 98.5 324 ALA A O 1
ATOM 2452 N N . ALA A 1 325 ? -13.789 1.103 -1.196 1 98.69 325 ALA A N 1
ATOM 2453 C CA . ALA A 1 325 ? -13.75 1.784 0.095 1 98.69 325 ALA A CA 1
ATOM 2454 C C . ALA A 1 325 ? -12.461 2.582 0.258 1 98.69 325 ALA A C 1
ATOM 2456 O O . ALA A 1 325 ? -11.398 2.168 -0.219 1 98.69 325 ALA A O 1
ATOM 2457 N N . ASN A 1 326 ? -12.602 3.766 0.937 1 98.31 326 ASN A N 1
ATOM 2458 C CA . ASN A 1 326 ? -11.477 4.691 0.945 1 98.31 326 ASN A CA 1
ATOM 2459 C C . ASN A 1 326 ? -11.305 5.355 2.309 1 98.31 326 ASN A C 1
ATOM 2461 O O . ASN A 1 326 ? -11.383 6.578 2.422 1 98.31 326 ASN A O 1
ATOM 2465 N N . PRO A 1 327 ? -10.984 4.512 3.354 1 98.12 327 PRO A N 1
ATOM 2466 C CA . PRO A 1 327 ? -10.609 5.164 4.609 1 98.12 327 PRO A CA 1
ATOM 2467 C C . PRO A 1 327 ? -9.328 5.98 4.484 1 98.12 327 PRO A C 1
ATOM 2469 O O . PRO A 1 327 ? -8.328 5.492 3.949 1 98.12 327 PRO A O 1
ATOM 2472 N N . ALA A 1 328 ? -9.305 7.168 5.008 1 96.06 328 ALA A N 1
ATOM 2473 C CA . ALA A 1 328 ? -8.203 8.094 4.754 1 96.06 328 ALA A CA 1
ATOM 2474 C C . ALA A 1 328 ? -7.086 7.91 5.773 1 96.06 328 ALA A C 1
ATOM 2476 O O . ALA A 1 328 ? -5.926 8.211 5.488 1 96.06 328 ALA A O 1
ATOM 2477 N N . PHE A 1 329 ? -7.398 7.438 6.953 1 97.19 329 PHE A N 1
ATOM 2478 C CA . PHE A 1 329 ? -6.453 7.348 8.062 1 97.19 329 PHE A CA 1
ATOM 2479 C C . PHE A 1 329 ? -6.605 6.016 8.789 1 97.19 329 PHE A C 1
ATOM 2481 O O . PHE A 1 329 ? -7.574 5.289 8.57 1 97.19 329 PHE A O 1
ATOM 2488 N N . ASP A 1 330 ? -5.645 5.652 9.539 1 98.5 330 ASP A N 1
ATOM 2489 C CA . ASP A 1 330 ? -5.727 4.551 10.492 1 98.5 330 ASP A CA 1
ATOM 2490 C C . ASP A 1 330 ? -5.074 4.926 11.82 1 98.5 330 ASP A C 1
ATOM 2492 O O . ASP A 1 330 ? -4.523 6.02 11.969 1 98.5 330 ASP A O 1
ATOM 2496 N N . VAL A 1 331 ? -5.34 4.137 12.82 1 98.75 331 VAL A N 1
ATOM 2497 C CA . VAL A 1 331 ? -4.824 4.414 14.164 1 98.75 331 VAL A CA 1
ATOM 2498 C C . VAL A 1 331 ? -3.641 3.494 14.461 1 98.75 331 VAL A C 1
ATOM 2500 O O . VAL A 1 331 ? -3.742 2.273 14.312 1 98.75 331 VAL A O 1
ATOM 2503 N N . THR A 1 332 ? -2.527 4.012 14.727 1 98.88 332 THR A N 1
ATOM 2504 C CA . THR A 1 332 ? -1.383 3.293 15.273 1 98.88 332 THR A CA 1
ATOM 2505 C C . THR A 1 332 ? -1.4 3.328 16.797 1 98.88 332 THR A C 1
ATOM 2507 O O . THR A 1 332 ? -1.189 4.383 17.406 1 98.88 332 THR A O 1
ATOM 2510 N N . PRO A 1 333 ? -1.627 2.199 17.422 1 98.81 333 PRO A N 1
ATOM 2511 C CA . PRO A 1 333 ? -1.634 2.189 18.891 1 98.81 333 PRO A CA 1
ATOM 2512 C C . PRO A 1 333 ? -0.302 2.637 19.484 1 98.81 333 PRO A C 1
ATOM 2514 O O . PRO A 1 333 ? 0.76 2.322 18.938 1 98.81 333 PRO A O 1
ATOM 2517 N N . ALA A 1 334 ? -0.403 3.229 20.641 1 98.88 334 ALA A N 1
ATOM 2518 C CA . ALA A 1 334 ? 0.758 3.783 21.328 1 98.88 334 ALA A CA 1
ATOM 2519 C C . ALA A 1 334 ? 1.836 2.721 21.531 1 98.88 334 ALA A C 1
ATOM 2521 O O . ALA A 1 334 ? 3.031 3.025 21.484 1 98.88 334 ALA A O 1
ATOM 2522 N N . ARG A 1 335 ? 1.473 1.488 21.703 1 98.69 335 ARG A N 1
ATOM 2523 C CA . ARG A 1 335 ? 2.395 0.39 21.984 1 98.69 335 ARG A CA 1
ATOM 2524 C C . ARG A 1 335 ? 3.346 0.17 20.812 1 98.69 335 ARG A C 1
ATOM 2526 O O . ARG A 1 335 ? 4.375 -0.493 20.953 1 98.69 335 ARG A O 1
ATOM 2533 N N . LEU A 1 336 ? 3.014 0.675 19.641 1 98.88 336 LEU A N 1
ATOM 2534 C CA . LEU A 1 336 ? 3.83 0.474 18.453 1 98.88 336 LEU A CA 1
ATOM 2535 C C . LEU A 1 336 ? 4.707 1.691 18.172 1 98.88 336 LEU A C 1
ATOM 2537 O O . LEU A 1 336 ? 5.488 1.699 17.219 1 98.88 336 LEU A O 1
ATOM 2541 N N . VAL A 1 337 ? 4.617 2.711 19.016 1 98.94 337 VAL A N 1
ATOM 2542 C CA . VAL A 1 337 ? 5.336 3.965 18.812 1 98.94 337 VAL A CA 1
ATOM 2543 C C . VAL A 1 337 ? 6.531 4.031 19.766 1 98.94 337 VAL A C 1
ATOM 2545 O O . VAL A 1 337 ? 6.367 3.961 20.984 1 98.94 337 VAL A O 1
ATOM 2548 N N . SER A 1 338 ? 7.73 4.195 19.188 1 98.81 338 SER A N 1
ATOM 2549 C CA . SER A 1 338 ? 8.953 4.223 19.984 1 98.81 338 SER A CA 1
ATOM 2550 C C . SER A 1 338 ? 9.117 5.559 20.703 1 98.81 338 SER A C 1
ATOM 2552 O O . SER A 1 338 ? 9.719 5.621 21.781 1 98.81 338 SER A O 1
ATOM 2554 N N . GLY A 1 339 ? 8.609 6.617 20.109 1 98.88 339 GLY A N 1
ATOM 2555 C CA . GLY A 1 339 ? 8.711 7.941 20.703 1 98.88 339 GLY A CA 1
ATOM 2556 C C . GLY A 1 339 ? 7.984 9.008 19.891 1 98.88 339 GLY A C 1
ATOM 2557 O O . GLY A 1 339 ? 7.738 8.836 18.703 1 98.88 339 GLY A O 1
ATOM 2558 N N . LEU A 1 340 ? 7.66 10.055 20.578 1 98.94 340 LEU A N 1
ATOM 2559 C CA . LEU A 1 340 ? 7.062 11.242 19.984 1 98.94 340 LEU A CA 1
ATOM 2560 C C . LEU A 1 340 ? 8.055 12.398 19.953 1 98.94 340 LEU A C 1
ATOM 2562 O O . LEU A 1 340 ? 8.625 12.758 20.984 1 98.94 340 LEU A O 1
ATOM 2566 N N . ILE A 1 341 ? 8.289 12.93 18.797 1 98.94 341 ILE A N 1
ATOM 2567 C CA . ILE A 1 341 ? 9.172 14.086 18.641 1 98.94 341 ILE A CA 1
ATOM 2568 C C . ILE A 1 341 ? 8.344 15.367 18.625 1 98.94 341 ILE A C 1
ATOM 2570 O O . ILE A 1 341 ? 7.543 15.586 17.703 1 98.94 341 ILE A O 1
ATOM 2574 N N . THR A 1 342 ? 8.562 16.266 19.609 1 98.75 342 THR A N 1
ATOM 2575 C CA . THR A 1 342 ? 7.762 17.484 19.734 1 98.75 342 THR A CA 1
ATOM 2576 C C . THR A 1 342 ? 8.656 18.719 19.812 1 98.75 342 THR A C 1
ATOM 2578 O O . THR A 1 342 ? 9.883 18.594 19.797 1 98.75 342 THR A O 1
ATOM 2581 N N . GLU A 1 343 ? 8.023 19.859 19.875 1 98.69 343 GLU A N 1
ATOM 2582 C CA . GLU A 1 343 ? 8.766 21.109 19.969 1 98.69 343 GLU A CA 1
ATOM 2583 C C . GLU A 1 343 ? 9.438 21.266 21.328 1 98.69 343 GLU A C 1
ATOM 2585 O O . GLU A 1 343 ? 10.32 22.094 21.5 1 98.69 343 GLU A O 1
ATOM 2590 N N . ARG A 1 344 ? 9.039 20.438 22.266 1 98.69 344 ARG A N 1
ATOM 2591 C CA . ARG A 1 344 ? 9.594 20.562 23.609 1 98.69 344 ARG A CA 1
ATOM 2592 C C . ARG A 1 344 ? 10.523 19.391 23.922 1 98.69 344 ARG A C 1
ATOM 2594 O O . ARG A 1 344 ? 10.992 19.25 25.062 1 98.69 344 ARG A O 1
ATOM 2601 N N . GLY A 1 345 ? 10.68 18.516 22.984 1 98.69 345 GLY A N 1
ATOM 2602 C CA . GLY A 1 345 ? 11.547 17.359 23.156 1 98.69 345 GLY A CA 1
ATOM 2603 C C . GLY A 1 345 ? 10.93 16.078 22.656 1 98.69 345 GLY A C 1
ATOM 2604 O O . GLY A 1 345 ? 10 16.094 21.844 1 98.69 345 GLY A O 1
ATOM 2605 N N . ILE A 1 346 ? 11.594 14.984 23.078 1 98.75 346 ILE A N 1
ATOM 2606 C CA . ILE A 1 346 ? 11.141 13.648 22.719 1 98.75 346 ILE A CA 1
ATOM 2607 C C . ILE A 1 346 ? 10.609 12.93 23.953 1 98.75 346 ILE A C 1
ATOM 2609 O O . ILE A 1 346 ? 11.234 12.977 25.016 1 98.75 346 ILE A O 1
ATOM 2613 N N . CYS A 1 347 ? 9.461 12.297 23.812 1 98.69 347 CYS A N 1
ATOM 2614 C CA . CYS A 1 347 ? 8.922 11.562 24.953 1 98.69 347 CYS A CA 1
ATOM 2615 C C . CYS A 1 347 ? 8.281 10.25 24.516 1 98.69 347 CYS A C 1
ATOM 2617 O O . CYS A 1 347 ? 8.109 10.016 23.312 1 98.69 347 CYS A O 1
ATOM 2619 N N . ALA A 1 348 ? 7.977 9.422 25.484 1 98.69 348 ALA A N 1
ATOM 2620 C CA . ALA A 1 348 ? 7.273 8.172 25.219 1 98.69 348 ALA A CA 1
ATOM 2621 C C . ALA A 1 348 ? 5.824 8.438 24.812 1 98.69 348 ALA A C 1
ATOM 2623 O O . ALA A 1 348 ? 5.25 9.461 25.172 1 98.69 348 ALA A O 1
ATOM 2624 N N . ALA A 1 349 ? 5.289 7.527 24.078 1 98.69 349 ALA A N 1
ATOM 2625 C CA . ALA A 1 349 ? 3.898 7.633 23.641 1 98.69 349 ALA A CA 1
ATOM 2626 C C . ALA A 1 349 ? 2.949 7.074 24.703 1 98.69 349 ALA A C 1
ATOM 2628 O O . ALA A 1 349 ? 2.379 5.996 24.516 1 98.69 349 ALA A O 1
ATOM 2629 N N . ASN A 1 350 ? 2.834 7.832 25.719 1 98.44 350 ASN A N 1
ATOM 2630 C CA . ASN A 1 350 ? 1.879 7.48 26.766 1 98.44 350 ASN A CA 1
ATOM 2631 C C . ASN A 1 350 ? 1.4 8.711 27.531 1 98.44 350 ASN A C 1
ATOM 2633 O O . ASN A 1 350 ? 1.97 9.797 27.375 1 98.44 350 ASN A O 1
ATOM 2637 N N . GLU A 1 351 ? 0.392 8.492 28.281 1 97.56 351 GLU A N 1
ATOM 2638 C CA . GLU A 1 351 ? -0.301 9.594 28.938 1 97.56 351 GLU A CA 1
ATOM 2639 C C . GLU A 1 351 ? 0.618 10.32 29.922 1 97.56 351 GLU A C 1
ATOM 2641 O O . GLU A 1 351 ? 0.634 11.555 29.969 1 97.56 351 GLU A O 1
ATOM 2646 N N . ARG A 1 352 ? 1.349 9.633 30.688 1 97.88 352 ARG A N 1
ATOM 2647 C CA . ARG A 1 352 ? 2.229 10.219 31.688 1 97.88 352 ARG A CA 1
ATOM 2648 C C . ARG A 1 352 ? 3.295 11.094 31.047 1 97.88 352 ARG A C 1
ATOM 2650 O O . ARG A 1 352 ? 3.525 12.227 31.484 1 97.88 352 ARG A O 1
ATOM 2657 N N . ALA A 1 353 ? 3.943 10.617 30.047 1 98.5 353 ALA A N 1
ATOM 2658 C CA . ALA A 1 353 ? 5.023 11.336 29.375 1 98.5 353 ALA A CA 1
ATOM 2659 C C . ALA A 1 353 ? 4.504 12.586 28.672 1 98.5 353 ALA A C 1
ATOM 2661 O O . ALA A 1 353 ? 5.141 13.641 28.703 1 98.5 353 ALA A O 1
ATOM 2662 N N . LEU A 1 354 ? 3.363 12.469 28.031 1 98.19 354 LEU A N 1
ATOM 2663 C CA . LEU A 1 354 ? 2.77 13.609 27.344 1 98.19 354 LEU A CA 1
ATOM 2664 C C . LEU A 1 354 ? 2.359 14.688 28.328 1 98.19 354 LEU A C 1
ATOM 2666 O O . LEU A 1 354 ? 2.613 15.875 28.094 1 98.19 354 LEU A O 1
ATOM 2670 N N . ALA A 1 355 ? 1.769 14.273 29.422 1 97.19 355 ALA A N 1
ATOM 2671 C CA . ALA A 1 355 ? 1.35 15.234 30.453 1 97.19 355 ALA A CA 1
ATOM 2672 C C . ALA A 1 355 ? 2.553 15.945 31.062 1 97.19 355 ALA A C 1
ATOM 2674 O O . ALA A 1 355 ? 2.48 17.141 31.375 1 97.19 355 ALA A O 1
ATOM 2675 N N . ALA A 1 356 ? 3.588 15.188 31.234 1 97.94 356 ALA A N 1
ATOM 2676 C CA . ALA A 1 356 ? 4.801 15.773 31.797 1 97.94 356 ALA A CA 1
ATOM 2677 C C . ALA A 1 356 ? 5.422 16.781 30.844 1 97.94 356 ALA A C 1
ATOM 2679 O O . ALA A 1 356 ? 5.977 17.797 31.266 1 97.94 356 ALA A O 1
ATOM 2680 N N . MET A 1 357 ? 5.355 16.531 29.562 1 97.69 357 MET A N 1
ATOM 2681 C CA . MET A 1 357 ? 5.953 17.375 28.547 1 97.69 357 MET A CA 1
ATOM 2682 C C . MET A 1 357 ? 5.117 18.641 28.328 1 97.69 357 MET A C 1
ATOM 2684 O O . MET A 1 357 ? 5.656 19.703 28.031 1 97.69 357 MET A O 1
ATOM 2688 N N . PHE A 1 358 ? 3.84 18.453 28.453 1 97.12 358 PHE A N 1
ATOM 2689 C CA . PHE A 1 358 ? 2.938 19.562 28.219 1 97.12 358 PHE A CA 1
ATOM 2690 C C . PHE A 1 358 ? 2.023 19.797 29.422 1 97.12 358 PHE A C 1
ATOM 2692 O O . PHE A 1 358 ? 0.799 19.734 29.297 1 97.12 358 PHE A O 1
ATOM 2699 N N . PRO A 1 359 ? 2.508 20.219 30.578 1 94.56 359 PRO A N 1
ATOM 2700 C CA . PRO A 1 359 ? 1.695 20.375 31.781 1 94.56 359 PRO A CA 1
ATOM 2701 C C . PRO A 1 359 ? 0.637 21.469 31.656 1 94.56 359 PRO A C 1
ATOM 2703 O O . PRO A 1 359 ? -0.423 21.375 32.281 1 94.56 359 PRO A O 1
ATOM 2706 N N . ASP A 1 360 ? 0.887 22.438 30.891 1 91.69 360 ASP A N 1
ATOM 2707 C CA . ASP A 1 360 ? -0.022 23.562 30.703 1 91.69 360 ASP A CA 1
ATOM 2708 C C . ASP A 1 360 ? -1.242 23.172 29.891 1 91.69 360 ASP A C 1
ATOM 2710 O O . ASP A 1 360 ? -2.285 23.812 29.953 1 91.69 360 ASP A O 1
ATOM 2714 N N . GLN A 1 361 ? -1.183 22.156 29.125 1 87.69 361 GLN A N 1
ATOM 2715 C CA . GLN A 1 361 ? -2.277 21.719 28.266 1 87.69 361 GLN A CA 1
ATOM 2716 C C . GLN A 1 361 ? -3.047 20.562 28.906 1 87.69 361 GLN A C 1
ATOM 2718 O O . GLN A 1 361 ? -4.262 20.453 28.75 1 87.69 361 GLN A O 1
ATOM 2723 N N . ALA A 1 362 ? -2.348 19.719 29.531 1 81.44 362 ALA A N 1
ATOM 2724 C CA . ALA A 1 362 ? -2.951 18.547 30.172 1 81.44 362 ALA A CA 1
ATOM 2725 C C . ALA A 1 362 ? -3.965 18.969 31.234 1 81.44 362 ALA A C 1
ATOM 2727 O O . ALA A 1 362 ? -4.977 18.281 31.438 1 81.44 362 ALA A O 1
ATOM 2728 N N . LEU A 1 363 ? -3.74 20.031 31.812 1 71.12 363 LEU A N 1
ATOM 2729 C CA . LEU A 1 363 ? -4.559 20.516 32.906 1 71.12 363 LEU A CA 1
ATOM 2730 C C . LEU A 1 363 ? -5.852 21.141 32.406 1 71.12 363 LEU A C 1
ATOM 2732 O O . LEU A 1 363 ? -6.859 21.156 33.125 1 71.12 363 LEU A O 1
ATOM 2736 N N . GLN A 1 364 ? -5.805 21.578 31.25 1 62.31 364 GLN A N 1
ATOM 2737 C CA . GLN A 1 364 ? -7 22.234 30.734 1 62.31 364 GLN A CA 1
ATOM 2738 C C . GLN A 1 364 ? -8.102 21.219 30.453 1 62.31 364 GLN A C 1
ATOM 2740 O O . GLN A 1 364 ? -9.289 21.562 30.469 1 62.31 364 GLN A O 1
ATOM 2745 N N . THR A 1 365 ? -7.777 20 30.016 1 54.66 365 THR A N 1
ATOM 2746 C CA . THR A 1 365 ? -8.812 19.016 29.703 1 54.66 365 THR A CA 1
ATOM 2747 C C . THR A 1 365 ? -9.422 18.453 30.984 1 54.66 365 THR A C 1
ATOM 2749 O O . THR A 1 365 ? -10.539 17.922 30.969 1 54.66 365 THR A O 1
ATOM 2752 N N . ALA A 1 366 ? -8.609 18.453 31.984 1 45.94 366 ALA A N 1
ATOM 2753 C CA . ALA A 1 366 ? -9.18 18.047 33.25 1 45.94 366 ALA A CA 1
ATOM 2754 C C . ALA A 1 366 ? -10.078 19.141 33.812 1 45.94 366 ALA A C 1
ATOM 2756 O O . ALA A 1 366 ? -10.945 18.875 34.656 1 45.94 366 ALA A O 1
ATOM 2757 N N . ALA A 1 367 ? -10 20.484 33.469 1 39.31 367 ALA A N 1
ATOM 2758 C CA . ALA A 1 367 ? -10.891 21.5 34 1 39.31 367 ALA A CA 1
ATOM 2759 C C . ALA A 1 367 ? -12.156 21.625 33.156 1 39.31 367 ALA A C 1
ATOM 2761 O O . ALA A 1 367 ? -12.102 21.562 31.938 1 39.31 367 ALA A O 1
ATOM 2762 N N . MET B 1 1 ? -13.344 -22.312 -15.133 1 84.56 1 MET B N 1
ATOM 2763 C CA . MET B 1 1 ? -14.219 -21.234 -14.719 1 84.56 1 MET B CA 1
ATOM 2764 C C . MET B 1 1 ? -14.844 -20.547 -15.93 1 84.56 1 MET B C 1
ATOM 2766 O O . MET B 1 1 ? -14.555 -20.906 -17.078 1 84.56 1 MET B O 1
ATOM 2770 N N . LYS B 1 2 ? -15.797 -19.531 -15.586 1 83.19 2 LYS B N 1
ATOM 2771 C CA . LYS B 1 2 ? -16.594 -19.031 -16.703 1 83.19 2 LYS B CA 1
ATOM 2772 C C . LYS B 1 2 ? -16.328 -17.562 -16.969 1 83.19 2 LYS B C 1
ATOM 2774 O O . LYS B 1 2 ? -16.125 -16.781 -16.031 1 83.19 2 LYS B O 1
ATOM 2779 N N . ILE B 1 3 ? -16.203 -17.234 -18.219 1 84.56 3 ILE B N 1
ATOM 2780 C CA . ILE B 1 3 ? -16.281 -15.844 -18.688 1 84.56 3 ILE B CA 1
ATOM 2781 C C . ILE B 1 3 ? -17.578 -15.625 -19.453 1 84.56 3 ILE B C 1
ATOM 2783 O O . ILE B 1 3 ? -17.781 -16.188 -20.531 1 84.56 3 ILE B O 1
ATOM 2787 N N . ASP B 1 4 ? -18.406 -14.859 -18.859 1 82.56 4 ASP B N 1
ATOM 2788 C CA . ASP B 1 4 ? -19.703 -14.594 -19.453 1 82.56 4 ASP B CA 1
ATOM 2789 C C . ASP B 1 4 ? -20.422 -15.891 -19.812 1 82.56 4 ASP B C 1
ATOM 2791 O O . ASP B 1 4 ? -20.906 -16.062 -20.938 1 82.56 4 ASP B O 1
ATOM 2795 N N . GLY B 1 5 ? -20.375 -16.844 -18.984 1 80.81 5 GLY B N 1
ATOM 2796 C CA . GLY B 1 5 ? -21.125 -18.078 -19.125 1 80.81 5 GLY B CA 1
ATOM 2797 C C . GLY B 1 5 ? -20.359 -19.172 -19.828 1 80.81 5 GLY B C 1
ATOM 2798 O O . GLY B 1 5 ? -20.766 -20.328 -19.812 1 80.81 5 GLY B O 1
ATOM 2799 N N . THR B 1 6 ? -19.25 -18.859 -20.422 1 86.5 6 THR B N 1
ATOM 2800 C CA . THR B 1 6 ? -18.438 -19.828 -21.141 1 86.5 6 THR B CA 1
ATOM 2801 C C . THR B 1 6 ? -17.297 -20.344 -20.25 1 86.5 6 THR B C 1
ATOM 2803 O O . THR B 1 6 ? -16.531 -19.547 -19.703 1 86.5 6 THR B O 1
ATOM 2806 N N . PRO B 1 7 ? -17.25 -21.641 -20.141 1 88.44 7 PRO B N 1
ATOM 2807 C CA . PRO B 1 7 ? -16.141 -22.203 -19.344 1 88.44 7 PRO B CA 1
ATOM 2808 C C . PRO B 1 7 ? -14.789 -22.062 -20.047 1 88.44 7 PRO B C 1
ATOM 2810 O O . PRO B 1 7 ? -14.688 -22.234 -21.25 1 88.44 7 PRO B O 1
ATOM 2813 N N . TYR B 1 8 ? -13.781 -21.625 -19.344 1 90.19 8 TYR B N 1
ATOM 2814 C CA . TYR B 1 8 ? -12.422 -21.5 -19.844 1 90.19 8 TYR B CA 1
ATOM 2815 C C . TYR B 1 8 ? -11.414 -22.125 -18.891 1 90.19 8 TYR B C 1
ATOM 2817 O O . TYR B 1 8 ? -11.586 -22.047 -17.672 1 90.19 8 TYR B O 1
ATOM 2825 N N . ARG B 1 9 ? -10.484 -22.844 -19.516 1 95.69 9 ARG B N 1
ATOM 2826 C CA . ARG B 1 9 ? -9.195 -22.938 -18.859 1 95.69 9 ARG B CA 1
ATOM 2827 C C . ARG B 1 9 ? -8.305 -21.75 -19.219 1 95.69 9 ARG B C 1
ATOM 2829 O O . ARG B 1 9 ? -8.602 -21.016 -20.172 1 95.69 9 ARG B O 1
ATOM 2836 N N . SER B 1 10 ? -7.281 -21.516 -18.453 1 97.62 10 SER B N 1
ATOM 2837 C CA . SER B 1 10 ? -6.414 -20.359 -18.719 1 97.62 10 SER B CA 1
ATOM 2838 C C . SER B 1 10 ? -5.395 -20.688 -19.797 1 97.62 10 SER B C 1
ATOM 2840 O O . SER B 1 10 ? -4.754 -19.781 -20.344 1 97.62 10 SER B O 1
ATOM 2842 N N . ILE B 1 11 ? -5.207 -22 -20.125 1 98.56 11 ILE B N 1
ATOM 2843 C CA . ILE B 1 11 ? -4.297 -22.469 -21.172 1 98.56 11 ILE B CA 1
ATOM 2844 C C . ILE B 1 11 ? -4.828 -23.781 -21.766 1 98.56 11 ILE B C 1
ATOM 2846 O O . ILE B 1 11 ? -5.367 -24.609 -21.031 1 98.56 11 ILE B O 1
ATOM 2850 N N . TRP B 1 12 ? -4.734 -23.938 -23.062 1 97.88 12 TRP B N 1
ATOM 2851 C CA . TRP B 1 12 ? -5.176 -25.172 -23.688 1 97.88 12 TRP B CA 1
ATOM 2852 C C . TRP B 1 12 ? -4.562 -25.328 -25.078 1 97.88 12 TRP B C 1
ATOM 2854 O O . TRP B 1 12 ? -4.027 -24.375 -25.641 1 97.88 12 TRP B O 1
ATOM 2864 N N . VAL B 1 13 ? -4.531 -26.562 -25.531 1 98.38 13 VAL B N 1
ATOM 2865 C CA . VAL B 1 13 ? -4.141 -26.844 -26.906 1 98.38 13 VAL B CA 1
ATOM 2866 C C . VAL B 1 13 ? -5.293 -26.516 -27.859 1 98.38 13 VAL B C 1
ATOM 2868 O O . VAL B 1 13 ? -6.434 -26.906 -27.609 1 98.38 13 VAL B O 1
ATOM 2871 N N . ASP B 1 14 ? -4.938 -25.766 -28.922 1 97.56 14 ASP B N 1
ATOM 2872 C CA . ASP B 1 14 ? -5.969 -25.344 -29.875 1 97.56 14 ASP B CA 1
ATOM 2873 C C . ASP B 1 14 ? -6.625 -26.562 -30.531 1 97.56 14 ASP B C 1
ATOM 2875 O O . ASP B 1 14 ? -5.938 -27.438 -31.047 1 97.56 14 ASP B O 1
ATOM 2879 N N . ASP B 1 15 ? -7.914 -26.562 -30.562 1 94.69 15 ASP B N 1
ATOM 2880 C CA . ASP B 1 15 ? -8.672 -27.703 -31.078 1 94.69 15 ASP B CA 1
ATOM 2881 C C . ASP B 1 15 ? -8.586 -27.781 -32.594 1 94.69 15 ASP B C 1
ATOM 2883 O O . ASP B 1 15 ? -8.758 -28.859 -33.188 1 94.69 15 ASP B O 1
ATOM 2887 N N . ALA B 1 16 ? -8.344 -26.688 -33.219 1 95.75 16 ALA B N 1
ATOM 2888 C CA . ALA B 1 16 ? -8.344 -26.625 -34.688 1 95.75 16 ALA B CA 1
ATOM 2889 C C . ALA B 1 16 ? -7.137 -27.359 -35.25 1 95.75 16 ALA B C 1
ATOM 2891 O O . ALA B 1 16 ? -7.277 -28.156 -36.188 1 95.75 16 ALA B O 1
ATOM 2892 N N . ASP B 1 17 ? -5.91 -27.141 -34.719 1 96.75 17 ASP B N 1
ATOM 2893 C CA . ASP B 1 17 ? -4.707 -27.766 -35.281 1 96.75 17 ASP B CA 1
ATOM 2894 C C . ASP B 1 17 ? -4.148 -28.828 -34.312 1 96.75 17 ASP B C 1
ATOM 2896 O O . ASP B 1 17 ? -3.256 -29.578 -34.688 1 96.75 17 ASP B O 1
ATOM 2900 N N . ARG B 1 18 ? -4.594 -28.781 -33.062 1 96.69 18 ARG B N 1
ATOM 2901 C CA . ARG B 1 18 ? -4.301 -29.797 -32.094 1 96.69 18 ARG B CA 1
ATOM 2902 C C . ARG B 1 18 ? -2.838 -29.766 -31.656 1 96.69 18 ARG B C 1
ATOM 2904 O O . ARG B 1 18 ? -2.279 -30.766 -31.234 1 96.69 18 ARG B O 1
ATOM 2911 N N . TRP B 1 19 ? -2.205 -28.625 -31.797 1 97.75 19 TRP B N 1
ATOM 2912 C CA . TRP B 1 19 ? -0.818 -28.594 -31.359 1 97.75 19 TRP B CA 1
ATOM 2913 C C . TRP B 1 19 ? -0.446 -27.203 -30.844 1 97.75 19 TRP B C 1
ATOM 2915 O O . TRP B 1 19 ? 0.367 -27.062 -29.922 1 97.75 19 TRP B O 1
ATOM 2925 N N . SER B 1 20 ? -0.993 -26.141 -31.453 1 98.69 20 SER B N 1
ATOM 2926 C CA . SER B 1 20 ? -0.678 -24.812 -30.953 1 98.69 20 SER B CA 1
ATOM 2927 C C . SER B 1 20 ? -1.314 -24.562 -29.594 1 98.69 20 SER B C 1
ATOM 2929 O O . SER B 1 20 ? -2.248 -25.266 -29.203 1 98.69 20 SER B O 1
ATOM 2931 N N . VAL B 1 21 ? -0.789 -23.641 -28.812 1 98.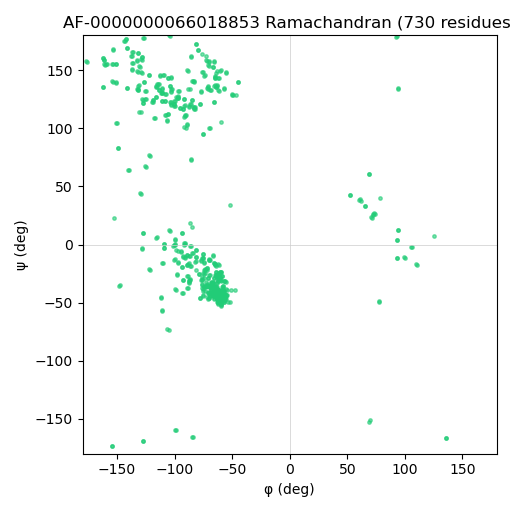75 21 VAL B N 1
ATOM 2932 C CA . VAL B 1 21 ? -1.21 -23.406 -27.438 1 98.75 21 VAL B CA 1
ATOM 2933 C C . VAL B 1 21 ? -1.921 -22.047 -27.344 1 98.75 21 VAL B C 1
ATOM 2935 O O . VAL B 1 21 ? -1.433 -21.047 -27.859 1 98.75 21 VAL B O 1
ATOM 2938 N N . ARG B 1 22 ? -3.094 -22.062 -26.719 1 98.5 22 ARG B N 1
ATOM 2939 C CA . ARG B 1 22 ? -3.861 -20.844 -26.469 1 98.5 22 ARG B CA 1
ATOM 2940 C C . ARG B 1 22 ? -3.74 -20.422 -25 1 98.5 22 ARG B C 1
ATOM 2942 O O . ARG B 1 22 ? -3.756 -21.266 -24.109 1 98.5 22 ARG B O 1
ATOM 2949 N N . ILE B 1 23 ? -3.551 -19.125 -24.812 1 98.56 23 ILE B N 1
ATOM 2950 C CA . ILE B 1 23 ? -3.535 -18.578 -23.453 1 98.56 23 ILE B CA 1
ATOM 2951 C C . ILE B 1 23 ? -4.434 -17.344 -23.391 1 98.56 23 ILE B C 1
ATOM 2953 O O . ILE B 1 23 ? -4.863 -16.828 -24.438 1 98.56 23 ILE B O 1
ATOM 2957 N N . ILE B 1 24 ? -4.797 -16.891 -22.219 1 97.75 24 ILE B N 1
ATOM 2958 C CA . ILE B 1 24 ? -5.41 -15.586 -21.984 1 97.75 24 ILE B CA 1
ATOM 2959 C C . ILE B 1 24 ? -4.332 -14.555 -21.656 1 97.75 24 ILE B C 1
ATOM 2961 O O . ILE B 1 24 ? -3.59 -14.711 -20.688 1 97.75 24 ILE B O 1
ATOM 2965 N N . ASP B 1 25 ? -4.176 -13.547 -22.484 1 98.06 25 ASP B N 1
ATOM 2966 C CA . ASP B 1 25 ? -3.219 -12.477 -22.203 1 98.06 25 ASP B CA 1
ATOM 2967 C C . ASP B 1 25 ? -3.678 -11.617 -21.031 1 98.06 25 ASP B C 1
ATOM 2969 O O . ASP B 1 25 ? -4.441 -10.664 -21.219 1 98.06 25 ASP B O 1
ATOM 2973 N N . GLN B 1 26 ? -3.113 -11.883 -19.922 1 97.5 26 GLN B N 1
ATOM 2974 C CA . GLN B 1 26 ? -3.572 -11.266 -18.688 1 97.5 26 GLN B CA 1
ATOM 2975 C C . GLN B 1 26 ? -3.145 -9.797 -18.609 1 97.5 26 GLN B C 1
ATOM 2977 O O . GLN B 1 26 ? -3.639 -9.047 -17.781 1 97.5 26 GLN B O 1
ATOM 2982 N N . THR B 1 27 ? -2.189 -9.336 -19.438 1 96.12 27 THR B N 1
ATOM 2983 C CA . THR B 1 27 ? -1.755 -7.945 -19.453 1 96.12 27 THR B CA 1
ATOM 2984 C C . THR B 1 27 ? -2.846 -7.043 -20.016 1 96.12 27 THR B C 1
ATOM 2986 O O . THR B 1 27 ? -2.785 -5.82 -19.875 1 96.12 27 THR B O 1
ATOM 2989 N N . LYS B 1 28 ? -3.859 -7.688 -20.641 1 96.19 28 LYS B N 1
ATOM 2990 C CA . LYS B 1 28 ? -4.93 -6.918 -21.266 1 96.19 28 LYS B CA 1
ATOM 2991 C C . LYS B 1 28 ? -6.141 -6.801 -20.344 1 96.19 28 LYS B C 1
ATOM 2993 O O . LYS B 1 28 ? -7.027 -5.977 -20.578 1 96.19 28 LYS B O 1
ATOM 2998 N N . LEU B 1 29 ? -6.098 -7.629 -19.375 1 95.44 29 LEU B N 1
ATOM 2999 C CA . LEU B 1 29 ? -7.188 -7.578 -18.406 1 95.44 29 LEU B CA 1
ATOM 3000 C C . LEU B 1 29 ? -7.051 -6.363 -17.5 1 95.44 29 LEU B C 1
ATOM 3002 O O . LEU B 1 29 ? -5.938 -5.93 -17.203 1 95.44 29 LEU B O 1
ATOM 3006 N N . PRO B 1 30 ? -8.148 -5.746 -17.078 1 95.94 30 PRO B N 1
ATOM 3007 C CA . PRO B 1 30 ? -9.555 -6.145 -17.219 1 95.94 30 PRO B CA 1
ATOM 3008 C C . PRO B 1 30 ? -10.227 -5.535 -18.438 1 95.94 30 PRO B C 1
ATOM 3010 O O . PRO B 1 30 ? -11.445 -5.633 -18.594 1 95.94 30 PRO B O 1
ATOM 3013 N N . TRP B 1 31 ? -9.523 -4.941 -19.266 1 95.44 31 TRP B N 1
ATOM 3014 C CA . TRP B 1 31 ? -10.094 -4.062 -20.281 1 95.44 31 TRP B CA 1
ATOM 3015 C C . TRP B 1 31 ? -10.492 -4.855 -21.531 1 95.44 31 TRP B C 1
ATOM 3017 O O . TRP B 1 31 ? -11.422 -4.469 -22.25 1 95.44 31 TRP B O 1
ATOM 3027 N N . ALA B 1 32 ? -9.773 -5.93 -21.781 1 94.75 32 ALA B N 1
ATOM 3028 C CA . ALA B 1 32 ? -10.055 -6.766 -22.938 1 94.75 32 ALA B CA 1
ATOM 3029 C C . ALA B 1 32 ? -9.664 -8.219 -22.672 1 94.75 32 ALA B C 1
ATOM 3031 O O . ALA B 1 32 ? -8.797 -8.492 -21.844 1 94.75 32 ALA B O 1
ATOM 3032 N N . ILE B 1 33 ? -10.297 -9.117 -23.375 1 95.31 33 ILE B N 1
ATOM 3033 C CA . ILE B 1 33 ? -9.93 -10.531 -23.375 1 95.31 33 ILE B CA 1
ATOM 3034 C C . ILE B 1 33 ? -9.25 -10.891 -24.688 1 95.31 33 ILE B C 1
ATOM 3036 O O . ILE B 1 33 ? -9.883 -10.875 -25.75 1 95.31 33 ILE B O 1
ATOM 3040 N N . GLU B 1 34 ? -7.973 -11.07 -24.625 1 97.25 34 GLU B N 1
ATOM 3041 C CA . GLU B 1 34 ? -7.191 -11.477 -25.797 1 97.25 34 GLU B CA 1
ATOM 3042 C C . GLU B 1 34 ? -6.617 -12.875 -25.609 1 97.25 34 GLU B C 1
ATOM 3044 O O . GLU B 1 34 ? -6.09 -13.203 -24.547 1 97.25 34 GLU B O 1
ATOM 3049 N N . ILE B 1 35 ? -6.777 -13.688 -26.625 1 97.12 35 ILE B N 1
ATOM 3050 C CA . ILE B 1 35 ? -6.391 -15.094 -26.578 1 97.12 35 ILE B CA 1
ATOM 3051 C C . ILE B 1 35 ? -5.375 -15.398 -27.672 1 97.12 35 ILE B C 1
ATOM 3053 O O . ILE B 1 35 ? -5.711 -16.016 -28.688 1 97.12 35 ILE B O 1
ATOM 3057 N N . PRO B 1 36 ? -4.172 -15.008 -27.484 1 98.19 36 PRO B N 1
ATOM 3058 C CA . PRO B 1 36 ? -3.16 -15.266 -28.5 1 98.19 36 PRO B CA 1
ATOM 3059 C C . PRO B 1 36 ? -2.859 -16.75 -28.672 1 98.19 36 PRO B C 1
ATOM 3061 O O . PRO B 1 36 ? -3.033 -17.531 -27.734 1 98.19 36 PRO B O 1
ATOM 3064 N N . ARG B 1 37 ? -2.432 -17.047 -29.891 1 98.31 37 ARG B N 1
ATOM 3065 C CA . ARG B 1 37 ? -1.994 -18.375 -30.281 1 98.31 37 ARG B CA 1
ATOM 3066 C C . ARG B 1 37 ? -0.472 -18.484 -30.266 1 98.31 37 ARG B C 1
ATOM 3068 O O . ARG B 1 37 ? 0.212 -17.734 -30.969 1 98.31 37 ARG B O 1
ATOM 3075 N N . LEU B 1 38 ? 0.094 -19.391 -29.438 1 98.81 38 LEU B N 1
ATOM 3076 C CA . LEU B 1 38 ? 1.537 -19.578 -29.328 1 98.81 38 LEU B CA 1
ATOM 3077 C C . LEU B 1 38 ? 1.974 -20.828 -30.078 1 98.81 38 LEU B C 1
ATOM 3079 O O . LEU B 1 38 ? 1.395 -21.906 -29.906 1 98.81 38 LEU B O 1
ATOM 3083 N N . THR B 1 39 ? 3.096 -20.656 -30.953 1 98.75 39 THR B N 1
ATOM 3084 C CA . THR B 1 39 ? 3.441 -21.766 -31.828 1 98.75 39 THR B CA 1
ATOM 3085 C C . THR B 1 39 ? 4.918 -22.125 -31.703 1 98.75 39 THR B C 1
ATOM 3087 O O . THR B 1 39 ? 5.387 -23.078 -32.312 1 98.75 39 THR B O 1
ATOM 3090 N N . THR B 1 40 ? 5.648 -21.359 -30.906 1 98.69 40 THR B N 1
ATOM 3091 C CA . THR B 1 40 ? 7.07 -21.641 -30.719 1 98.69 40 THR B CA 1
ATOM 3092 C C . THR B 1 40 ? 7.457 -21.531 -29.25 1 98.69 40 THR B C 1
ATOM 3094 O O . THR B 1 40 ? 6.781 -20.844 -28.469 1 98.69 40 THR B O 1
ATOM 3097 N N . PRO B 1 41 ? 8.562 -22.219 -28.859 1 98.62 41 PRO B N 1
ATOM 3098 C CA . PRO B 1 41 ? 9.031 -22.094 -27.469 1 98.62 41 PRO B CA 1
ATOM 3099 C C . PRO B 1 41 ? 9.43 -20.672 -27.109 1 98.62 41 PRO B C 1
ATOM 3101 O O . PRO B 1 41 ? 9.281 -20.25 -25.969 1 98.62 41 PRO B O 1
ATOM 3104 N N . GLU B 1 42 ? 9.867 -19.906 -28.078 1 98.62 42 GLU B N 1
ATOM 3105 C CA . GLU B 1 42 ? 10.258 -18.516 -27.844 1 98.62 42 GLU B CA 1
ATOM 3106 C C . GLU B 1 42 ? 9.047 -17.656 -27.469 1 98.62 42 GLU B C 1
ATOM 3108 O O . GLU B 1 42 ? 9.141 -16.766 -26.625 1 98.62 42 GLU B O 1
ATOM 3113 N N . GLN B 1 43 ? 7.918 -17.969 -28.109 1 98.75 43 GLN B N 1
ATOM 3114 C CA . GLN B 1 43 ? 6.688 -17.281 -27.766 1 98.75 43 GLN B CA 1
ATOM 3115 C C . GLN B 1 43 ? 6.234 -17.625 -26.344 1 98.75 43 GLN B C 1
ATOM 3117 O O . GLN B 1 43 ? 5.719 -16.766 -25.625 1 98.75 43 GLN B O 1
ATOM 3122 N N . ILE B 1 44 ? 6.441 -18.859 -26 1 98.81 44 ILE B N 1
ATOM 3123 C CA . ILE B 1 44 ? 6.145 -19.297 -24.641 1 98.81 44 ILE B CA 1
ATOM 3124 C C . ILE B 1 44 ? 7.035 -18.562 -23.641 1 98.81 44 ILE B C 1
ATOM 3126 O O . ILE B 1 44 ? 6.555 -18.047 -22.625 1 98.81 44 ILE B O 1
ATOM 3130 N N . ALA B 1 45 ? 8.305 -18.5 -23.953 1 98.69 45 ALA B N 1
ATOM 3131 C CA . ALA B 1 45 ? 9.25 -17.781 -23.094 1 98.69 45 ALA B CA 1
ATOM 3132 C C . ALA B 1 45 ? 8.836 -16.328 -22.922 1 98.69 45 ALA B C 1
ATOM 3134 O O . ALA B 1 45 ? 8.891 -15.789 -21.797 1 98.69 45 ALA B O 1
ATOM 3135 N N . HIS B 1 46 ? 8.375 -15.773 -23.953 1 98.5 46 HIS B N 1
ATOM 3136 C CA . HIS B 1 46 ? 7.914 -14.383 -23.906 1 98.5 46 HIS B CA 1
ATOM 3137 C C . HIS B 1 46 ? 6.66 -14.258 -23.047 1 98.5 46 HIS B C 1
ATOM 3139 O O . HIS B 1 46 ? 6.535 -13.312 -22.25 1 98.5 46 HIS B O 1
ATOM 3145 N N . ALA B 1 47 ? 5.73 -15.164 -23.172 1 98.62 47 ALA B N 1
ATOM 3146 C CA . ALA B 1 47 ? 4.488 -15.141 -22.406 1 98.62 47 ALA B CA 1
ATOM 3147 C C . ALA B 1 47 ? 4.773 -15.172 -20.906 1 98.62 47 ALA B C 1
ATOM 3149 O O . ALA B 1 47 ? 4.086 -14.508 -20.125 1 98.62 47 ALA B O 1
ATOM 3150 N N . ILE B 1 48 ? 5.789 -15.906 -20.531 1 97.88 48 ILE B N 1
ATOM 3151 C CA . ILE B 1 48 ? 6.145 -16.031 -19.109 1 97.88 48 ILE B CA 1
ATOM 3152 C C . ILE B 1 48 ? 6.898 -14.781 -18.656 1 97.88 48 ILE B C 1
ATOM 3154 O O . ILE B 1 48 ? 6.52 -14.148 -17.672 1 97.88 48 ILE B O 1
ATOM 3158 N N . SER B 1 49 ? 7.887 -14.312 -19.453 1 96.19 49 SER B N 1
ATOM 3159 C CA . SER B 1 49 ? 8.75 -13.211 -19.047 1 96.19 49 SER B CA 1
ATOM 3160 C C . SER B 1 49 ? 7.992 -11.883 -19.047 1 96.19 4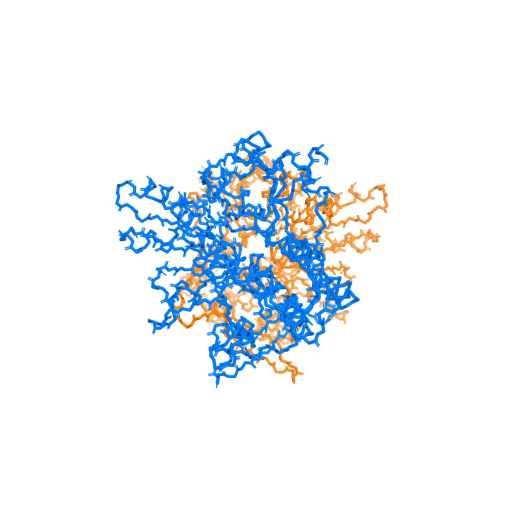9 SER B C 1
ATOM 3162 O O . SER B 1 49 ? 8.211 -11.039 -18.172 1 96.19 49 SER B O 1
ATOM 3164 N N . ALA B 1 50 ? 7.051 -11.742 -20.016 1 95.06 50 ALA B N 1
ATOM 3165 C CA . ALA B 1 50 ? 6.285 -10.508 -20.141 1 95.06 50 ALA B CA 1
ATOM 3166 C C . ALA B 1 50 ? 4.988 -10.586 -19.344 1 95.06 50 ALA B C 1
ATOM 3168 O O . ALA B 1 50 ? 4.18 -9.656 -19.359 1 95.06 50 ALA B O 1
ATOM 3169 N N . MET B 1 51 ? 4.758 -11.648 -18.719 1 95 51 MET B N 1
ATOM 3170 C CA . MET B 1 51 ? 3.666 -11.875 -17.781 1 95 51 MET B CA 1
ATOM 3171 C C . MET B 1 51 ? 2.316 -11.82 -18.484 1 95 51 MET B C 1
ATOM 3173 O O . MET B 1 51 ? 1.333 -11.336 -17.922 1 95 51 MET B O 1
ATOM 3177 N N . LEU B 1 52 ? 2.383 -12.281 -19.75 1 97.62 52 LEU B N 1
ATOM 3178 C CA . LEU B 1 52 ? 1.077 -12.578 -20.344 1 97.62 52 LEU B CA 1
ATOM 3179 C C . LEU B 1 52 ? 0.328 -13.609 -19.5 1 97.62 52 LEU B C 1
ATOM 3181 O O . LEU B 1 52 ? -0.898 -13.547 -19.391 1 97.62 52 LEU B O 1
ATOM 3185 N N . VAL B 1 53 ? 1.102 -14.547 -19.047 1 97.69 53 VAL B N 1
ATOM 3186 C CA . VAL B 1 53 ? 0.631 -15.508 -18.062 1 97.69 53 VAL B CA 1
ATOM 3187 C C . VAL B 1 53 ? 1.389 -15.312 -16.75 1 97.69 53 VAL B C 1
ATOM 3189 O O . VAL B 1 53 ? 2.586 -15.016 -16.75 1 97.69 53 VAL B O 1
ATOM 3192 N N . ARG B 1 54 ? 0.609 -15.398 -15.773 1 94.69 54 ARG B N 1
ATOM 3193 C CA . ARG B 1 54 ? 1.215 -15.312 -14.445 1 94.69 54 ARG B CA 1
ATOM 3194 C C . ARG B 1 54 ? 0.516 -16.234 -13.461 1 94.69 54 ARG B C 1
ATOM 3196 O O . ARG B 1 54 ? -0.498 -16.859 -13.789 1 94.69 54 ARG B O 1
ATOM 3203 N N . GLY B 1 55 ? 1.054 -16.328 -12.188 1 95.56 55 GLY B N 1
ATOM 3204 C CA . GLY B 1 55 ? 0.663 -17.359 -11.234 1 95.56 55 GLY B CA 1
ATOM 3205 C C . GLY B 1 55 ? 1.567 -18.562 -11.258 1 95.56 55 GLY B C 1
ATOM 3206 O O . GLY B 1 55 ? 1.854 -19.109 -12.328 1 95.56 55 GLY B O 1
ATOM 3207 N N . ALA B 1 56 ? 1.918 -18.984 -10.156 1 94.94 56 ALA B N 1
ATOM 3208 C CA . ALA B 1 56 ? 2.953 -20 -10.039 1 94.94 56 ALA B CA 1
ATOM 3209 C C . ALA B 1 56 ? 2.543 -21.281 -10.758 1 94.94 56 ALA B C 1
ATOM 3211 O O . ALA B 1 56 ? 3.281 -21.797 -11.609 1 94.94 56 ALA B O 1
ATOM 3212 N N . PRO B 1 57 ? 1.338 -21.812 -10.602 1 97.19 57 PRO B N 1
ATOM 3213 C CA . PRO B 1 57 ? 0.963 -23.047 -11.297 1 97.19 57 PRO B CA 1
ATOM 3214 C C . PRO B 1 57 ? 0.837 -22.844 -12.805 1 97.19 57 PRO B C 1
ATOM 3216 O O . PRO B 1 57 ? 1.238 -23.719 -13.578 1 97.19 57 PRO B O 1
ATOM 3219 N N . LEU B 1 58 ? 0.324 -21.734 -13.219 1 98.31 58 LEU B N 1
ATOM 3220 C CA . LEU B 1 58 ? 0.117 -21.5 -14.648 1 98.31 58 LEU B CA 1
ATOM 3221 C C . LEU B 1 58 ? 1.449 -21.359 -15.375 1 98.31 58 LEU B C 1
ATOM 3223 O O . LEU B 1 58 ? 1.588 -21.781 -16.516 1 98.31 58 LEU B O 1
ATOM 3227 N N . ILE B 1 59 ? 2.357 -20.703 -14.727 1 97.94 59 ILE B N 1
ATOM 3228 C CA . ILE B 1 59 ? 3.689 -20.562 -15.297 1 97.94 59 ILE B CA 1
ATOM 3229 C C . ILE B 1 59 ? 4.281 -21.938 -15.586 1 97.94 59 ILE B C 1
ATOM 3231 O O . ILE B 1 59 ? 4.84 -22.172 -16.672 1 97.94 59 ILE B O 1
ATOM 3235 N N . GLY B 1 60 ? 4.133 -22.859 -14.656 1 98.12 60 GLY B N 1
ATOM 3236 C CA . GLY B 1 60 ? 4.602 -24.219 -14.859 1 98.12 60 GLY B CA 1
ATOM 3237 C C . GLY B 1 60 ? 3.924 -24.922 -16.031 1 98.12 60 GLY B C 1
ATOM 3238 O O . GLY B 1 60 ? 4.59 -25.531 -16.859 1 98.12 60 GLY B O 1
ATOM 3239 N N . ALA B 1 61 ? 2.648 -24.812 -16.047 1 98.62 61 ALA B N 1
ATOM 3240 C CA . ALA B 1 61 ? 1.876 -25.422 -17.125 1 98.62 61 ALA B CA 1
ATOM 3241 C C . ALA B 1 61 ? 2.281 -24.844 -18.484 1 98.62 61 ALA B C 1
ATOM 3243 O O . ALA B 1 61 ? 2.41 -25.594 -19.453 1 98.62 61 ALA B O 1
ATOM 3244 N N . THR B 1 62 ? 2.475 -23.562 -18.5 1 98.88 62 THR B N 1
ATOM 3245 C CA . THR B 1 62 ? 2.852 -22.875 -19.734 1 98.88 62 THR B CA 1
ATOM 3246 C C . THR B 1 62 ? 4.219 -23.344 -20.219 1 98.88 62 THR B C 1
ATOM 3248 O O . THR B 1 62 ? 4.41 -23.609 -21.406 1 98.88 62 THR B O 1
ATOM 3251 N N . ALA B 1 63 ? 5.109 -23.469 -19.312 1 98.81 63 ALA B N 1
ATOM 3252 C CA . ALA B 1 63 ? 6.445 -23.938 -19.656 1 98.81 63 ALA B CA 1
ATOM 3253 C C . ALA B 1 63 ? 6.406 -25.359 -20.203 1 98.81 63 ALA B C 1
ATOM 3255 O O . ALA B 1 63 ? 7.168 -25.719 -21.109 1 98.81 63 ALA B O 1
ATOM 3256 N N . ALA B 1 64 ? 5.574 -26.234 -19.625 1 98.88 64 ALA B N 1
ATOM 3257 C CA . ALA B 1 64 ? 5.43 -27.609 -20.094 1 98.88 64 ALA B CA 1
ATOM 3258 C C . ALA B 1 64 ? 5.023 -27.641 -21.562 1 98.88 64 ALA B C 1
ATOM 3260 O O . ALA B 1 64 ? 5.598 -28.391 -22.359 1 98.88 64 ALA B O 1
ATOM 3261 N N . TYR B 1 65 ? 4.102 -26.766 -21.922 1 98.88 65 TYR B N 1
ATOM 3262 C CA . TYR B 1 65 ? 3.682 -26.703 -23.312 1 98.88 65 TYR B CA 1
ATOM 3263 C C . TYR B 1 65 ? 4.781 -26.109 -24.188 1 98.88 65 TYR B C 1
ATOM 3265 O O . TYR B 1 65 ? 4.875 -26.422 -25.375 1 98.88 65 TYR B O 1
ATOM 3273 N N . GLY B 1 66 ? 5.605 -25.234 -23.578 1 98.88 66 GLY B N 1
ATOM 3274 C CA . GLY B 1 66 ? 6.781 -24.766 -24.281 1 98.88 66 GLY B CA 1
ATOM 3275 C C . GLY B 1 66 ? 7.711 -25.891 -24.703 1 98.88 66 GLY B C 1
ATOM 3276 O O . GLY B 1 66 ? 8.203 -25.906 -25.828 1 98.88 66 GLY B O 1
ATOM 3277 N N . VAL B 1 67 ? 7.934 -26.828 -23.812 1 98.88 67 VAL B N 1
ATOM 3278 C CA . VAL B 1 67 ? 8.75 -28 -24.125 1 98.88 67 VAL B CA 1
ATOM 3279 C C . VAL B 1 67 ? 8.086 -28.828 -25.219 1 98.88 67 VAL B C 1
ATOM 3281 O O . VAL B 1 67 ? 8.75 -29.312 -26.141 1 98.88 67 VAL B O 1
ATOM 3284 N N . ALA B 1 68 ? 6.785 -28.984 -25.125 1 98.88 68 ALA B N 1
ATOM 3285 C CA . ALA B 1 68 ? 6.047 -29.75 -26.125 1 98.88 68 ALA B CA 1
ATOM 3286 C C . ALA B 1 68 ? 6.207 -29.141 -27.516 1 98.88 68 ALA B C 1
ATOM 3288 O O . ALA B 1 68 ? 6.449 -29.859 -28.484 1 98.88 68 ALA B O 1
ATOM 3289 N N . LEU B 1 69 ? 6.09 -27.844 -27.594 1 98.81 69 LEU B N 1
ATOM 3290 C CA . LEU B 1 69 ? 6.266 -27.156 -28.875 1 98.81 69 LEU B CA 1
ATOM 3291 C C . LEU B 1 69 ? 7.668 -27.375 -29.422 1 98.81 69 LEU B C 1
ATOM 3293 O O . LEU B 1 69 ? 7.848 -27.562 -30.625 1 98.81 69 LEU B O 1
ATOM 3297 N N . ALA B 1 70 ? 8.641 -27.312 -28.531 1 98.75 70 ALA B N 1
ATOM 3298 C CA . ALA B 1 70 ? 10.023 -27.547 -28.953 1 98.75 70 ALA B CA 1
ATOM 3299 C C . ALA B 1 70 ? 10.219 -28.953 -29.484 1 98.75 70 ALA B C 1
ATOM 3301 O O . ALA B 1 70 ? 10.867 -29.156 -30.516 1 98.75 70 ALA B O 1
ATOM 3302 N N . MET B 1 71 ? 9.68 -29.969 -28.812 1 98.62 71 MET B N 1
ATOM 3303 C CA . MET B 1 71 ? 9.82 -31.359 -29.219 1 98.62 71 MET B CA 1
ATOM 3304 C C . MET B 1 71 ? 9.086 -31.625 -30.531 1 98.62 71 MET B C 1
ATOM 3306 O O . MET B 1 71 ? 9.5 -32.5 -31.312 1 98.62 71 MET B O 1
ATOM 3310 N N . ARG B 1 72 ? 7.98 -30.906 -30.703 1 98.25 72 ARG B N 1
ATOM 3311 C CA . ARG B 1 72 ? 7.273 -31.016 -31.969 1 98.25 72 ARG B CA 1
ATOM 3312 C C . ARG B 1 72 ? 8.164 -30.578 -33.125 1 98.25 72 ARG B C 1
ATOM 3314 O O . ARG B 1 72 ? 8.172 -31.203 -34.188 1 98.25 72 ARG B O 1
ATOM 3321 N N . ALA B 1 73 ? 8.898 -29.531 -32.906 1 98.12 73 ALA B N 1
ATOM 3322 C CA . ALA B 1 73 ? 9.773 -28.984 -33.938 1 98.12 73 ALA B CA 1
ATOM 3323 C C . ALA B 1 73 ? 11.016 -29.844 -34.125 1 98.12 73 ALA B C 1
ATOM 3325 O O . ALA B 1 73 ? 11.461 -30.078 -35.25 1 98.12 73 ALA B O 1
ATOM 3326 N N . ASP B 1 74 ? 11.625 -30.266 -33.031 1 98.25 74 ASP B N 1
ATOM 3327 C CA . ASP B 1 74 ? 12.844 -31.078 -33 1 98.25 74 ASP B CA 1
ATOM 3328 C C . ASP B 1 74 ? 12.891 -31.969 -31.781 1 98.25 74 ASP B C 1
ATOM 3330 O O . ASP B 1 74 ? 13.273 -31.531 -30.703 1 98.25 74 ASP B O 1
ATOM 3334 N N . PRO B 1 75 ? 12.641 -33.25 -31.938 1 98 75 PRO B N 1
ATOM 3335 C CA . PRO B 1 75 ? 12.531 -34.125 -30.797 1 98 75 PRO B CA 1
ATOM 3336 C C . PRO B 1 75 ? 13.883 -34.656 -30.312 1 98 75 PRO B C 1
ATOM 3338 O O . PRO B 1 75 ? 13.938 -35.625 -29.562 1 98 75 PRO B O 1
ATOM 3341 N N . SER B 1 76 ? 14.984 -34.062 -30.75 1 97.75 76 SER B N 1
ATOM 3342 C CA . SER B 1 76 ? 16.328 -34.531 -30.453 1 97.75 76 SER B CA 1
ATOM 3343 C C . SER B 1 76 ? 16.703 -34.25 -29 1 97.75 76 SER B C 1
ATOM 3345 O O . SER B 1 76 ? 16.047 -33.438 -28.328 1 97.75 76 SER B O 1
ATOM 3347 N N . ASP B 1 77 ? 17.734 -34.969 -28.578 1 97 77 ASP B N 1
ATOM 3348 C CA . ASP B 1 77 ? 18.312 -34.719 -27.25 1 97 77 ASP B CA 1
ATOM 3349 C C . ASP B 1 77 ? 18.828 -33.281 -27.141 1 97 77 ASP B C 1
ATOM 3351 O O . ASP B 1 77 ? 18.672 -32.656 -26.094 1 97 77 ASP B O 1
ATOM 3355 N N . GLU B 1 78 ? 19.438 -32.875 -28.125 1 97.31 78 GLU B N 1
ATOM 3356 C CA . GLU B 1 78 ? 20 -31.531 -28.141 1 97.31 78 GLU B CA 1
ATOM 3357 C C . GLU B 1 78 ? 18.906 -30.484 -27.969 1 97.31 78 GLU B C 1
ATOM 3359 O O . GLU B 1 78 ? 19.094 -29.516 -27.234 1 97.31 78 GLU B O 1
ATOM 3364 N N . ALA B 1 79 ? 17.781 -30.688 -28.625 1 97.75 79 ALA B N 1
ATOM 3365 C CA . ALA B 1 79 ? 16.672 -29.75 -28.516 1 97.75 79 ALA B CA 1
ATOM 3366 C C . ALA B 1 79 ? 16.109 -29.719 -27.094 1 97.75 79 ALA B C 1
ATOM 3368 O O . ALA B 1 79 ? 15.773 -28.656 -26.578 1 97.75 79 ALA B O 1
ATOM 3369 N N . LEU B 1 80 ? 15.977 -30.875 -26.516 1 97.88 80 LEU B N 1
ATOM 3370 C CA . LEU B 1 80 ? 15.484 -30.969 -25.141 1 97.88 80 LEU B CA 1
ATOM 3371 C C . LEU B 1 80 ? 16.438 -30.281 -24.172 1 97.88 80 LEU B C 1
ATOM 3373 O O . LEU B 1 80 ? 16 -29.547 -23.281 1 97.88 80 LEU B O 1
ATOM 3377 N N . GLU B 1 81 ? 17.734 -30.422 -24.375 1 97.06 81 GLU B N 1
ATOM 3378 C CA . GLU B 1 81 ? 18.766 -29.859 -23.516 1 97.06 81 GLU B CA 1
ATOM 3379 C C . GLU B 1 81 ? 18.859 -28.344 -23.656 1 97.06 81 GLU B C 1
ATOM 3381 O O . GLU B 1 81 ? 19.344 -27.656 -22.766 1 97.06 81 GLU B O 1
ATOM 3386 N N . THR B 1 82 ? 18.344 -27.875 -24.734 1 97.94 82 THR B N 1
ATOM 3387 C CA . THR B 1 82 ? 18.406 -26.438 -25.031 1 97.94 82 THR B CA 1
ATOM 3388 C C . THR B 1 82 ? 17.156 -25.734 -24.531 1 97.94 82 THR B C 1
ATOM 3390 O O . THR B 1 82 ? 17.25 -24.656 -23.938 1 97.94 82 THR B O 1
ATOM 3393 N N . VAL B 1 83 ? 15.977 -26.344 -24.719 1 98.5 83 VAL B N 1
ATOM 3394 C CA . VAL B 1 83 ? 14.719 -25.641 -24.453 1 98.5 83 VAL B CA 1
ATOM 3395 C C . VAL B 1 83 ? 14.492 -25.531 -22.953 1 98.5 83 VAL B C 1
ATOM 3397 O O . VAL B 1 83 ? 13.953 -24.531 -22.469 1 98.5 83 VAL B O 1
ATOM 3400 N N . VAL B 1 84 ? 14.867 -26.516 -22.172 1 98.31 84 VAL B N 1
ATOM 3401 C CA . VAL B 1 84 ? 14.602 -26.562 -20.734 1 98.31 84 VAL B CA 1
ATOM 3402 C C . VAL B 1 84 ? 15.312 -25.406 -20.047 1 98.31 84 VAL B C 1
ATOM 3404 O O . VAL B 1 84 ? 14.672 -24.594 -19.359 1 98.31 84 VAL B O 1
ATOM 3407 N N . PRO B 1 85 ? 16.641 -25.141 -20.281 1 98.06 85 PRO B N 1
ATOM 3408 C CA . PRO B 1 85 ? 17.281 -23.984 -19.656 1 98.06 85 PRO B CA 1
ATOM 3409 C C . PRO B 1 85 ? 16.766 -22.656 -20.188 1 98.06 85 PRO B C 1
ATOM 3411 O O . PRO B 1 85 ? 16.719 -21.672 -19.469 1 98.06 85 PRO B O 1
ATOM 3414 N N . MET B 1 86 ? 16.406 -22.656 -21.438 1 98.31 86 MET B N 1
ATOM 3415 C CA . MET B 1 86 ? 15.867 -21.422 -22.016 1 98.31 86 MET B CA 1
ATOM 3416 C C . MET B 1 86 ? 14.594 -21 -21.297 1 98.31 86 MET B C 1
ATOM 3418 O O . MET B 1 86 ? 14.453 -19.828 -20.922 1 98.31 86 MET B O 1
ATOM 3422 N N . LEU B 1 87 ? 13.68 -21.906 -21.062 1 98.62 87 LEU B N 1
ATOM 3423 C CA . LEU B 1 87 ? 12.43 -21.609 -20.391 1 98.62 87 LEU B CA 1
ATOM 3424 C C . LEU B 1 87 ? 12.672 -21.344 -18.906 1 98.62 87 LEU B C 1
ATOM 3426 O O . LEU B 1 87 ? 12.016 -20.484 -18.297 1 98.62 87 LEU B O 1
ATOM 3430 N N . ALA B 1 88 ? 13.594 -22.031 -18.297 1 97.75 88 ALA B N 1
ATOM 3431 C CA . ALA B 1 88 ? 13.914 -21.844 -16.875 1 97.75 88 ALA B CA 1
ATOM 3432 C C . ALA B 1 88 ? 14.43 -20.422 -16.609 1 97.75 88 ALA B C 1
ATOM 3434 O O . ALA B 1 88 ? 14.195 -19.875 -15.539 1 97.75 88 ALA B O 1
ATOM 3435 N N . ALA B 1 89 ? 15.016 -19.812 -17.578 1 96.69 89 ALA B N 1
ATOM 3436 C CA . ALA B 1 89 ? 15.656 -18.516 -17.453 1 96.69 89 ALA B CA 1
ATOM 3437 C C . ALA B 1 89 ? 14.617 -17.391 -17.438 1 96.69 89 ALA B C 1
ATOM 3439 O O . ALA B 1 89 ? 14.914 -16.25 -17.062 1 96.69 89 ALA B O 1
ATOM 3440 N N . THR B 1 90 ? 13.406 -17.766 -17.828 1 95.94 90 THR B N 1
ATOM 3441 C CA . THR B 1 90 ? 12.375 -16.734 -17.906 1 95.94 90 THR B CA 1
ATOM 3442 C C . THR B 1 90 ? 12.039 -16.188 -16.531 1 95.94 90 THR B C 1
ATOM 3444 O O . THR B 1 90 ? 11.703 -15.008 -16.375 1 95.94 90 THR B O 1
ATOM 3447 N N . ARG B 1 91 ? 12.039 -16.969 -15.5 1 92.38 91 ARG B N 1
ATOM 3448 C CA . ARG B 1 91 ? 11.859 -16.609 -14.094 1 92.38 91 ARG B CA 1
ATOM 3449 C C . ARG B 1 91 ? 12.625 -17.562 -13.18 1 92.38 91 ARG B C 1
ATOM 3451 O O . ARG B 1 91 ? 12.023 -18.406 -12.523 1 92.38 91 ARG B O 1
ATOM 3458 N N . PRO B 1 92 ? 13.875 -17.297 -13.023 1 86.44 92 PRO B N 1
ATOM 3459 C CA . PRO B 1 92 ? 14.789 -18.281 -12.414 1 86.44 92 PRO B CA 1
ATOM 3460 C C . PRO B 1 92 ? 14.406 -18.625 -10.969 1 86.44 92 PRO B C 1
ATOM 3462 O O . PRO B 1 92 ? 14.773 -19.688 -10.477 1 86.44 92 PRO B O 1
ATOM 3465 N N . THR B 1 93 ? 13.586 -17.797 -10.391 1 83.81 93 THR B N 1
ATOM 3466 C CA . THR B 1 93 ? 13.297 -18.031 -8.977 1 83.81 93 THR B CA 1
ATOM 3467 C C . THR B 1 93 ? 11.953 -18.719 -8.805 1 83.81 93 THR B C 1
ATOM 3469 O O . THR B 1 93 ? 11.555 -19.047 -7.688 1 83.81 93 THR B O 1
ATOM 3472 N N . ALA B 1 94 ? 11.297 -18.969 -9.859 1 90 94 ALA B N 1
ATOM 3473 C CA . ALA B 1 94 ? 9.953 -19.547 -9.789 1 90 94 ALA B CA 1
ATOM 3474 C C . ALA B 1 94 ? 10.016 -21.062 -9.602 1 90 94 ALA B C 1
ATOM 3476 O O . ALA B 1 94 ? 10.438 -21.781 -10.508 1 90 94 ALA B O 1
ATOM 3477 N N . ILE B 1 95 ? 9.492 -21.547 -8.516 1 93.12 95 ILE B N 1
ATOM 3478 C CA . ILE B 1 95 ? 9.633 -22.938 -8.125 1 93.12 95 ILE B CA 1
ATOM 3479 C C . ILE B 1 95 ? 8.727 -23.812 -8.992 1 93.12 95 ILE B C 1
ATOM 3481 O O . ILE B 1 95 ? 9.109 -24.922 -9.383 1 93.12 95 ILE B O 1
ATOM 3485 N N . ASN B 1 96 ? 7.57 -23.391 -9.289 1 95.19 96 ASN B N 1
ATOM 3486 C CA . ASN B 1 96 ? 6.648 -24.156 -10.109 1 95.19 96 ASN B CA 1
ATOM 3487 C C . ASN B 1 96 ? 7.18 -24.328 -11.531 1 95.19 96 ASN B C 1
ATOM 3489 O O . ASN B 1 96 ? 6.957 -25.359 -12.164 1 95.19 96 ASN B O 1
ATOM 3493 N N . LEU B 1 97 ? 7.84 -23.281 -12.016 1 96.69 97 LEU B N 1
ATOM 3494 C CA . LEU B 1 97 ? 8.477 -23.344 -13.328 1 96.69 97 LEU B CA 1
ATOM 3495 C C . LEU B 1 97 ? 9.516 -24.453 -13.367 1 96.69 97 LEU B C 1
ATOM 3497 O O . LEU B 1 97 ? 9.5 -25.297 -14.266 1 96.69 97 LEU B O 1
ATOM 3501 N N . ARG B 1 98 ? 10.367 -24.438 -12.406 1 95.19 98 ARG B N 1
ATOM 3502 C CA . ARG B 1 98 ? 11.406 -25.453 -12.312 1 95.19 98 ARG B CA 1
ATOM 3503 C C . ARG B 1 98 ? 10.805 -26.844 -12.172 1 95.19 98 ARG B C 1
ATOM 3505 O O . ARG B 1 98 ? 11.258 -27.797 -12.82 1 95.19 98 ARG B O 1
ATOM 3512 N N . TRP B 1 99 ? 9.867 -26.953 -11.297 1 95.69 99 TRP B N 1
ATOM 3513 C CA . TRP B 1 99 ? 9.188 -28.234 -11.062 1 95.69 99 TRP B CA 1
ATOM 3514 C C . TRP B 1 99 ? 8.648 -28.797 -12.375 1 95.69 99 TRP B C 1
ATOM 3516 O O . TRP B 1 99 ? 8.867 -29.969 -12.68 1 95.69 99 TRP B O 1
ATOM 3526 N N . ALA B 1 100 ? 7.945 -28.031 -13.172 1 98.06 100 ALA B N 1
ATOM 3527 C CA . ALA B 1 100 ? 7.32 -28.484 -14.414 1 98.06 100 ALA B CA 1
ATOM 3528 C C . ALA B 1 100 ? 8.375 -28.875 -15.445 1 98.06 100 ALA B C 1
ATOM 3530 O O . ALA B 1 100 ? 8.234 -29.906 -16.125 1 98.06 100 ALA B O 1
ATOM 3531 N N . LEU B 1 101 ? 9.422 -28.094 -15.547 1 98.25 101 LEU B N 1
ATOM 3532 C CA . LEU B 1 101 ? 10.477 -28.344 -16.516 1 98.25 101 LEU B CA 1
ATOM 3533 C C . LEU B 1 101 ? 11.227 -29.641 -16.172 1 98.25 101 LEU B C 1
ATOM 3535 O O . LEU B 1 101 ? 11.547 -30.422 -17.062 1 98.25 101 LEU B O 1
ATOM 3539 N N . MET B 1 102 ? 11.461 -29.812 -14.914 1 96.62 102 MET B N 1
ATOM 3540 C CA . MET B 1 102 ? 12.141 -31.031 -14.492 1 96.62 102 MET B CA 1
ATOM 3541 C C . MET B 1 102 ? 11.266 -32.25 -14.75 1 96.62 102 MET B C 1
ATOM 3543 O O . MET B 1 102 ? 11.766 -33.281 -15.195 1 96.62 102 MET B O 1
ATOM 3547 N N . ARG B 1 103 ? 10.086 -32.125 -14.453 1 97.06 103 ARG B N 1
ATOM 3548 C CA . ARG B 1 103 ? 9.148 -33.219 -14.727 1 97.06 103 ARG B CA 1
ATOM 3549 C C . ARG B 1 103 ? 9.125 -33.562 -16.219 1 97.06 103 ARG B C 1
ATOM 3551 O O . ARG B 1 103 ? 9.164 -34.75 -16.594 1 97.06 103 ARG B O 1
ATOM 3558 N N . MET B 1 104 ? 9.047 -32.562 -17.094 1 98.44 104 MET B N 1
ATOM 3559 C CA . MET B 1 104 ? 9.047 -32.781 -18.531 1 98.44 104 MET B CA 1
ATOM 3560 C C . MET B 1 104 ? 10.328 -33.469 -18.984 1 98.44 104 MET B C 1
ATOM 3562 O O . MET B 1 104 ? 10.289 -34.406 -19.766 1 98.44 104 MET B O 1
ATOM 3566 N N . GLN B 1 105 ? 11.398 -32.906 -18.469 1 97.81 105 GLN B N 1
ATOM 3567 C CA . GLN B 1 105 ? 12.695 -33.469 -18.844 1 97.81 105 GLN B CA 1
ATOM 3568 C C . GLN B 1 105 ? 12.797 -34.938 -18.453 1 97.81 105 GLN B C 1
ATOM 3570 O O . GLN B 1 105 ? 13.234 -35.75 -19.266 1 97.81 105 GLN B O 1
ATOM 3575 N N . ARG B 1 106 ? 12.445 -35.281 -17.266 1 96.75 106 ARG B N 1
ATOM 3576 C CA . ARG B 1 106 ? 12.484 -36.656 -16.797 1 96.75 106 ARG B CA 1
ATOM 3577 C C . ARG B 1 106 ? 11.594 -37.562 -17.641 1 96.75 106 ARG B C 1
ATOM 3579 O O . ARG B 1 106 ? 12.008 -38.656 -18.016 1 96.75 106 ARG B O 1
ATOM 3586 N N . ALA B 1 107 ? 10.414 -37.125 -17.875 1 97.19 107 ALA B N 1
ATOM 3587 C CA . ALA B 1 107 ? 9.445 -37.906 -18.625 1 97.19 107 ALA B CA 1
ATOM 3588 C C . ALA B 1 107 ? 9.945 -38.156 -20.047 1 97.19 107 ALA B C 1
ATOM 3590 O O . ALA B 1 107 ? 9.789 -39.25 -20.578 1 97.19 107 ALA B O 1
ATOM 3591 N N . LEU B 1 108 ? 10.57 -37.188 -20.672 1 98 108 LEU B N 1
ATOM 3592 C CA . LEU B 1 108 ? 10.883 -37.25 -22.094 1 98 108 LEU B CA 1
ATOM 3593 C C . LEU B 1 108 ? 12.219 -37.938 -22.328 1 98 108 LEU B C 1
ATOM 3595 O O . LEU B 1 108 ? 12.445 -38.5 -23.406 1 98 108 LEU B O 1
ATOM 3599 N N . SER B 1 109 ? 13.086 -37.781 -21.344 1 95.38 109 SER B N 1
ATOM 3600 C CA . SER B 1 109 ? 14.391 -38.406 -21.469 1 95.38 109 SER B CA 1
ATOM 3601 C C . SER B 1 109 ? 14.25 -39.938 -21.609 1 95.38 109 SER B C 1
ATOM 3603 O O . SER B 1 109 ? 15.133 -40.594 -22.156 1 95.38 109 SER B O 1
ATOM 3605 N N . ALA B 1 110 ? 13.195 -40.438 -21.156 1 91.5 110 ALA B N 1
ATOM 3606 C CA . ALA B 1 110 ? 12.961 -41.875 -21.156 1 91.5 110 ALA B CA 1
ATOM 3607 C C . ALA B 1 110 ? 12.391 -42.312 -22.5 1 91.5 110 ALA B C 1
ATOM 3609 O O . ALA B 1 110 ? 12.336 -43.5 -22.797 1 91.5 110 ALA B O 1
ATOM 3610 N N . HIS B 1 111 ? 12.055 -41.438 -23.375 1 95.88 111 HIS B N 1
ATOM 3611 C CA . HIS B 1 111 ? 11.414 -41.75 -24.641 1 95.88 111 HIS B CA 1
ATOM 3612 C C . HIS B 1 111 ? 12.391 -41.625 -25.812 1 95.88 111 HIS B C 1
ATOM 3614 O O . HIS B 1 111 ? 13.219 -40.719 -25.828 1 95.88 111 HIS B O 1
ATOM 3620 N N . PRO B 1 112 ? 12.203 -42.562 -26.781 1 96.31 112 PRO B N 1
ATOM 3621 C CA . PRO B 1 112 ? 12.945 -42.281 -28.031 1 96.31 112 PRO B CA 1
ATOM 3622 C C . PRO B 1 112 ? 12.508 -41 -28.719 1 96.31 112 PRO B C 1
ATOM 3624 O O . PRO B 1 112 ? 11.336 -40.625 -28.656 1 96.31 112 PRO B O 1
ATOM 3627 N N . PRO B 1 113 ? 13.43 -40.375 -29.391 1 96.12 113 PRO B N 1
ATOM 3628 C CA . PRO B 1 113 ? 13.148 -39.062 -30.016 1 96.12 113 PRO B CA 1
ATOM 3629 C C . PRO B 1 113 ? 11.883 -39.094 -30.859 1 96.12 113 PRO B C 1
ATOM 3631 O O . PRO B 1 113 ? 11.086 -38.156 -30.844 1 96.12 113 PRO B O 1
ATOM 3634 N N . ALA B 1 114 ? 11.648 -40.125 -31.547 1 95.38 114 ALA B N 1
ATOM 3635 C CA . ALA B 1 114 ? 10.523 -40.219 -32.469 1 95.38 114 ALA B CA 1
ATOM 3636 C C . ALA B 1 114 ? 9.188 -40.156 -31.734 1 95.38 114 ALA B C 1
ATOM 3638 O O . ALA B 1 114 ? 8.172 -39.781 -32.312 1 95.38 114 ALA B O 1
ATOM 3639 N N . GLU B 1 115 ? 9.211 -40.375 -30.453 1 97.31 115 GLU B N 1
ATOM 3640 C CA . GLU B 1 115 ? 7.984 -40.438 -29.672 1 97.31 115 GLU B CA 1
ATOM 3641 C C . GLU B 1 115 ? 7.859 -39.188 -28.766 1 97.31 115 GLU B C 1
ATOM 3643 O O . GLU B 1 115 ? 6.832 -39 -28.109 1 97.31 115 GLU B O 1
ATOM 3648 N N . ARG B 1 116 ? 8.797 -38.344 -28.75 1 97.88 116 ARG B N 1
ATOM 3649 C CA . ARG B 1 116 ? 8.93 -37.312 -27.734 1 97.88 116 ARG B CA 1
ATOM 3650 C C . ARG B 1 116 ? 7.887 -36.219 -27.922 1 97.88 116 ARG B C 1
ATOM 3652 O O . ARG B 1 116 ? 7.391 -35.656 -26.953 1 97.88 116 ARG B O 1
ATOM 3659 N N . ALA B 1 117 ? 7.566 -35.906 -29.141 1 97.75 117 ALA B N 1
ATOM 3660 C CA . ALA B 1 117 ? 6.559 -34.875 -29.359 1 97.75 117 ALA B CA 1
ATOM 3661 C C . ALA B 1 117 ? 5.23 -35.25 -28.719 1 97.75 117 ALA B C 1
ATOM 3663 O O . ALA B 1 117 ? 4.676 -34.5 -27.922 1 97.75 117 ALA B O 1
ATOM 3664 N N . ASP B 1 118 ? 4.75 -36.438 -29.031 1 98.06 118 ASP B N 1
ATOM 3665 C CA . ASP B 1 118 ? 3.49 -36.906 -28.469 1 98.06 118 ASP B CA 1
ATOM 3666 C C . ASP B 1 118 ? 3.586 -37.062 -26.953 1 98.06 118 ASP B C 1
ATOM 3668 O O . ASP B 1 118 ? 2.658 -36.688 -26.234 1 98.06 118 ASP B O 1
ATOM 3672 N N . ALA B 1 119 ? 4.676 -37.562 -26.516 1 98.38 119 ALA B N 1
ATOM 3673 C CA . ALA B 1 119 ? 4.891 -37.75 -25.078 1 98.38 119 ALA B CA 1
ATOM 3674 C C . ALA B 1 119 ? 4.898 -36.406 -24.359 1 98.38 119 ALA B C 1
ATOM 3676 O O . ALA B 1 119 ? 4.395 -36.281 -23.25 1 98.38 119 ALA B O 1
ATOM 3677 N N . ALA B 1 120 ? 5.496 -35.406 -25 1 98.69 120 ALA B N 1
ATOM 3678 C CA . ALA B 1 120 ? 5.59 -34.094 -24.406 1 98.69 120 ALA B CA 1
ATOM 3679 C C . ALA B 1 120 ? 4.207 -33.469 -24.25 1 98.69 120 ALA B C 1
ATOM 3681 O O . ALA B 1 120 ? 3.885 -32.906 -23.203 1 98.69 120 ALA B O 1
ATOM 3682 N N . TYR B 1 121 ? 3.418 -33.531 -25.281 1 98.75 121 TYR B N 1
ATOM 3683 C CA . TYR B 1 121 ? 2.062 -33 -25.203 1 98.75 121 TYR B CA 1
ATOM 3684 C C . TYR B 1 121 ? 1.239 -33.75 -24.156 1 98.75 121 TYR B C 1
ATOM 3686 O O . TYR B 1 121 ? 0.461 -33.125 -23.422 1 98.75 121 TYR B O 1
ATOM 3694 N N . ALA B 1 122 ? 1.381 -35.031 -24.109 1 98.44 122 ALA B N 1
ATOM 3695 C CA . ALA B 1 122 ? 0.65 -35.844 -23.125 1 98.44 122 ALA B CA 1
ATOM 3696 C C . ALA B 1 122 ? 1.044 -35.469 -21.703 1 98.44 122 ALA B C 1
ATOM 3698 O O . ALA B 1 122 ? 0.185 -35.344 -20.828 1 98.44 122 ALA B O 1
ATOM 3699 N N . GLU B 1 123 ? 2.348 -35.312 -21.484 1 98.56 123 GLU B N 1
ATOM 3700 C CA . GLU B 1 123 ? 2.832 -34.938 -20.156 1 98.56 123 GLU B CA 1
ATOM 3701 C C . GLU B 1 123 ? 2.387 -33.531 -19.766 1 98.56 123 GLU B C 1
ATOM 3703 O O . GLU B 1 123 ? 2.008 -33.281 -18.625 1 98.56 123 GLU B O 1
ATOM 3708 N N . ALA B 1 124 ? 2.471 -32.594 -20.703 1 98.81 124 ALA B N 1
ATOM 3709 C CA . ALA B 1 124 ? 1.995 -31.234 -20.453 1 98.81 124 ALA B CA 1
ATOM 3710 C C . ALA B 1 124 ? 0.509 -31.234 -20.109 1 98.81 124 ALA B C 1
ATOM 3712 O O . ALA B 1 124 ? 0.081 -30.531 -19.188 1 98.81 124 ALA B O 1
ATOM 3713 N N . ALA B 1 125 ? -0.268 -32 -20.844 1 98.62 125 ALA B N 1
ATOM 3714 C CA . ALA B 1 125 ? -1.696 -32.125 -20.562 1 98.62 125 ALA B CA 1
ATOM 3715 C C . ALA B 1 125 ? -1.935 -32.719 -19.172 1 98.62 125 ALA B C 1
ATOM 3717 O O . ALA B 1 125 ? -2.859 -32.312 -18.469 1 98.62 125 ALA B O 1
ATOM 3718 N N . ALA B 1 126 ? -1.143 -33.688 -18.812 1 98.62 126 ALA B N 1
ATOM 3719 C CA . ALA B 1 126 ? -1.251 -34.281 -17.484 1 98.62 126 ALA B CA 1
ATOM 3720 C C . ALA B 1 126 ? -0.965 -33.25 -16.391 1 98.62 126 ALA B C 1
ATOM 3722 O O . ALA B 1 126 ? -1.646 -33.25 -15.367 1 98.62 126 ALA B O 1
ATOM 3723 N N . ILE B 1 127 ? 0.041 -32.438 -16.609 1 98.5 127 ILE B N 1
ATOM 3724 C CA . ILE B 1 127 ? 0.373 -31.391 -15.656 1 98.5 127 ILE B CA 1
ATOM 3725 C C . ILE B 1 127 ? -0.823 -30.453 -15.492 1 98.5 127 ILE B C 1
ATOM 3727 O O . ILE B 1 127 ? -1.181 -30.094 -14.367 1 98.5 127 ILE B O 1
ATOM 3731 N N . CYS B 1 128 ? -1.46 -30.062 -16.562 1 98.62 128 CYS B N 1
ATOM 3732 C CA . CYS B 1 128 ? -2.621 -29.188 -16.531 1 98.62 128 CYS B CA 1
ATOM 3733 C C . CYS B 1 128 ? -3.781 -29.844 -15.797 1 98.62 128 CYS B C 1
ATOM 3735 O O . CYS B 1 128 ? -4.406 -29.219 -14.938 1 98.62 128 CYS B O 1
ATOM 3737 N N . ASP B 1 129 ? -4.055 -31.109 -16.125 1 98.56 129 ASP B N 1
ATOM 3738 C CA . ASP B 1 129 ? -5.168 -31.812 -15.508 1 98.56 129 ASP B CA 1
ATOM 3739 C C . ASP B 1 129 ? -4.938 -32 -14.008 1 98.56 129 ASP B C 1
ATOM 3741 O O . ASP B 1 129 ? -5.875 -31.875 -13.211 1 98.56 129 ASP B O 1
ATOM 3745 N N . GLU B 1 130 ? -3.752 -32.312 -13.664 1 98.44 130 GLU B N 1
ATOM 3746 C CA . GLU B 1 130 ? -3.398 -32.438 -12.25 1 98.44 130 GLU B CA 1
ATOM 3747 C C . GLU B 1 130 ? -3.533 -31.109 -11.516 1 98.44 130 GLU B C 1
ATOM 3749 O O . GLU B 1 130 ? -3.963 -31.078 -10.359 1 98.44 130 GLU B O 1
ATOM 3754 N N . ASP B 1 131 ? -3.096 -30.047 -12.18 1 98.44 131 ASP B N 1
ATOM 3755 C CA . ASP B 1 131 ? -3.258 -28.719 -11.594 1 98.44 131 ASP B CA 1
ATOM 3756 C C . ASP B 1 131 ? -4.727 -28.422 -11.289 1 98.44 131 ASP B C 1
ATOM 3758 O O . ASP B 1 131 ? -5.055 -27.906 -10.227 1 98.44 131 ASP B O 1
ATOM 3762 N N . VAL B 1 132 ? -5.625 -28.75 -12.227 1 98.5 132 VAL B N 1
ATOM 3763 C CA . VAL B 1 132 ? -7.059 -28.531 -12.062 1 98.5 132 VAL B CA 1
ATOM 3764 C C . VAL B 1 132 ? -7.562 -29.312 -10.859 1 98.5 132 VAL B C 1
ATOM 3766 O O . VAL B 1 132 ? -8.281 -28.781 -10.008 1 98.5 132 VAL B O 1
ATOM 3769 N N . ALA B 1 133 ? -7.191 -30.578 -10.82 1 98.69 133 ALA B N 1
ATOM 3770 C CA . ALA B 1 133 ? -7.629 -31.438 -9.727 1 98.69 133 ALA B CA 1
ATOM 3771 C C . ALA B 1 133 ? -7.105 -30.938 -8.383 1 98.69 133 ALA B C 1
ATOM 3773 O O . ALA B 1 133 ? -7.832 -30.938 -7.387 1 98.69 133 ALA B O 1
ATOM 3774 N N . THR B 1 134 ? -5.879 -30.547 -8.359 1 98.56 134 THR B N 1
ATOM 3775 C CA . THR B 1 134 ? -5.223 -30.031 -7.16 1 98.56 134 THR B CA 1
ATOM 3776 C C . THR B 1 134 ? -5.926 -28.766 -6.664 1 98.56 134 THR B C 1
ATOM 3778 O O . THR B 1 134 ? -6.25 -28.656 -5.477 1 98.56 134 THR B O 1
ATOM 3781 N N . ASN B 1 135 ? -6.172 -27.844 -7.531 1 98.62 135 ASN B N 1
ATOM 3782 C CA . ASN B 1 135 ? -6.793 -26.578 -7.168 1 98.62 135 ASN B CA 1
ATOM 3783 C C . ASN B 1 135 ? -8.242 -26.766 -6.719 1 98.62 135 ASN B C 1
ATOM 3785 O O . ASN B 1 135 ? -8.711 -26.062 -5.824 1 98.62 135 ASN B O 1
ATOM 3789 N N . ARG B 1 136 ? -8.945 -27.719 -7.379 1 98.62 136 ARG B N 1
ATOM 3790 C CA . ARG B 1 136 ? -10.281 -28.062 -6.922 1 98.62 136 ARG B CA 1
ATOM 3791 C C . ARG B 1 136 ? -10.266 -28.562 -5.477 1 98.62 136 ARG B C 1
ATOM 3793 O O . ARG B 1 136 ? -11.094 -28.156 -4.664 1 98.62 136 ARG B O 1
ATOM 3800 N N . ALA B 1 137 ? -9.344 -29.422 -5.188 1 98.88 137 ALA B N 1
ATOM 3801 C CA . ALA B 1 137 ? -9.219 -29.953 -3.836 1 98.88 137 ALA B CA 1
ATOM 3802 C C . ALA B 1 137 ? -8.891 -28.859 -2.83 1 98.88 137 ALA B C 1
ATOM 3804 O O . ALA B 1 137 ? -9.422 -28.844 -1.717 1 98.88 137 ALA B O 1
ATOM 3805 N N . ILE B 1 138 ? -8.023 -27.953 -3.141 1 98.88 138 ILE B N 1
ATOM 3806 C CA . ILE B 1 138 ? -7.699 -26.812 -2.305 1 98.88 138 ILE B CA 1
ATOM 3807 C C . ILE B 1 138 ? -8.969 -26.016 -1.99 1 98.88 138 ILE B C 1
ATOM 3809 O O . ILE B 1 138 ? -9.211 -25.656 -0.839 1 98.88 138 ILE B O 1
ATOM 3813 N N . GLY B 1 139 ? -9.758 -25.781 -3.064 1 98.88 139 GLY B N 1
ATOM 3814 C CA . GLY B 1 139 ? -11.031 -25.094 -2.887 1 98.88 139 GLY B CA 1
ATOM 3815 C C . GLY B 1 139 ? -11.961 -25.812 -1.921 1 98.88 139 GLY B C 1
ATOM 3816 O O . GLY B 1 139 ? -12.586 -25.172 -1.068 1 98.88 139 GLY B O 1
ATOM 3817 N N . GLU B 1 140 ? -12 -27.109 -2.076 1 98.75 140 GLU B N 1
ATOM 3818 C CA . GLU B 1 140 ? -12.891 -27.906 -1.234 1 98.75 140 GLU B CA 1
ATOM 3819 C C . GLU B 1 140 ? -12.445 -27.859 0.226 1 98.75 140 GLU B C 1
ATOM 3821 O O . GLU B 1 140 ? -13.273 -27.703 1.125 1 98.75 140 GLU B O 1
ATOM 3826 N N . HIS B 1 141 ? -11.188 -28 0.47 1 98.81 141 HIS B N 1
ATOM 3827 C CA . HIS B 1 141 ? -10.68 -27.922 1.836 1 98.81 141 HIS B CA 1
ATOM 3828 C C . HIS B 1 141 ? -10.867 -26.531 2.428 1 98.81 141 HIS B C 1
ATOM 3830 O O . HIS B 1 141 ? -11.25 -26.391 3.594 1 98.81 141 HIS B O 1
ATOM 3836 N N . GLY B 1 142 ? -10.602 -25.516 1.633 1 98.81 142 GLY B N 1
ATOM 3837 C CA . GLY B 1 142 ? -10.781 -24.141 2.096 1 98.81 142 GLY B CA 1
ATOM 3838 C C . GLY B 1 142 ? -12.227 -23.781 2.354 1 98.81 142 GLY B C 1
ATOM 3839 O O . GLY B 1 142 ? -12.523 -22.969 3.23 1 98.81 142 GLY B O 1
ATOM 3840 N N . LEU B 1 143 ? -13.102 -24.375 1.546 1 98.56 143 LEU B N 1
ATOM 3841 C CA . LEU B 1 143 ? -14.531 -24.156 1.737 1 98.56 143 LEU B CA 1
ATOM 3842 C C . LEU B 1 143 ? -14.953 -24.516 3.16 1 98.56 143 LEU B C 1
ATOM 3844 O O . LEU B 1 143 ? -15.789 -23.828 3.756 1 98.56 143 LEU B O 1
ATOM 3848 N N . GLY B 1 144 ? -14.359 -25.578 3.658 1 97.56 144 GLY B N 1
ATOM 3849 C CA . GLY B 1 144 ? -14.664 -25.984 5.023 1 97.56 144 GLY B CA 1
ATOM 3850 C C . GLY B 1 144 ? -14.375 -24.891 6.043 1 97.56 144 GLY B C 1
ATOM 3851 O O . GLY B 1 144 ? -15.148 -24.703 6.984 1 97.56 144 GLY B O 1
ATOM 3852 N N . LEU B 1 145 ? -13.289 -24.156 5.93 1 97.06 145 LEU B N 1
ATOM 3853 C CA . LEU B 1 145 ? -12.914 -23.062 6.816 1 97.06 145 LEU B CA 1
ATOM 3854 C C . LEU B 1 145 ? -13.938 -21.938 6.754 1 97.06 145 LEU B C 1
ATOM 3856 O O . LEU B 1 145 ? -14.328 -21.391 7.789 1 97.06 145 LEU B O 1
ATOM 3860 N N . ILE B 1 146 ? -14.359 -21.594 5.508 1 98.19 146 ILE B N 1
ATOM 3861 C CA . ILE B 1 146 ? -15.289 -20.5 5.309 1 98.19 146 ILE B CA 1
ATOM 3862 C C . ILE B 1 146 ? -16.656 -20.875 5.871 1 98.19 146 ILE B C 1
ATOM 3864 O O . ILE B 1 146 ? -17.312 -20.062 6.535 1 98.19 146 ILE B O 1
ATOM 3868 N N . ARG B 1 147 ? -17.047 -22.109 5.633 1 96.69 147 ARG B N 1
ATOM 3869 C CA . ARG B 1 147 ? -18.328 -22.594 6.141 1 96.69 147 ARG B CA 1
ATOM 3870 C C . ARG B 1 147 ? -18.375 -22.547 7.664 1 96.69 147 ARG B C 1
ATOM 3872 O O . ARG B 1 147 ? -19.391 -22.172 8.25 1 96.69 147 ARG B O 1
ATOM 3879 N N . ALA B 1 148 ? -17.266 -22.922 8.266 1 95.5 148 ALA B N 1
ATOM 3880 C CA . ALA B 1 148 ? -17.188 -22.922 9.727 1 95.5 148 ALA B CA 1
ATOM 3881 C C . ALA B 1 148 ? -17.328 -21.5 10.266 1 95.5 148 ALA B C 1
ATOM 3883 O O . ALA B 1 148 ? -17.922 -21.281 11.328 1 95.5 148 ALA B O 1
ATOM 3884 N N . ARG B 1 149 ? -16.797 -20.516 9.57 1 94.56 149 ARG B N 1
ATOM 3885 C CA . ARG B 1 149 ? -16.844 -19.125 9.992 1 94.56 149 ARG B CA 1
ATOM 3886 C C . ARG B 1 149 ? -18.234 -18.531 9.766 1 94.56 149 ARG B C 1
ATOM 3888 O O . ARG B 1 149 ? -18.656 -17.609 10.484 1 94.56 149 ARG B O 1
ATOM 3895 N N . ALA B 1 150 ? -18.969 -19.094 8.844 1 94.5 150 ALA B N 1
ATOM 3896 C CA . ALA B 1 150 ? -20.281 -18.578 8.461 1 94.5 150 ALA B CA 1
ATOM 3897 C C . ALA B 1 150 ? -21.359 -19.031 9.438 1 94.5 150 ALA B C 1
ATOM 3899 O O . ALA B 1 150 ? -22.469 -18.5 9.438 1 94.5 150 ALA B O 1
ATOM 3900 N N . GLN B 1 151 ? -21.266 -20.109 10.25 1 86.19 151 GLN B N 1
ATOM 3901 C CA . GLN B 1 151 ? -22.266 -20.734 11.102 1 86.19 151 GLN B CA 1
ATOM 3902 C C . GLN B 1 151 ? -22.938 -19.703 12.016 1 86.19 151 GLN B C 1
ATOM 3904 O O . GLN B 1 151 ? -24.094 -19.875 12.406 1 86.19 151 GLN B O 1
ATOM 3909 N N . GLY B 1 152 ? -23.234 -18.516 11.875 1 66.88 152 GLY B N 1
ATOM 3910 C CA . GLY B 1 152 ? -23.984 -17.5 12.609 1 66.88 152 GLY B CA 1
ATOM 3911 C C . GLY B 1 152 ? -24.578 -16.422 11.711 1 66.88 152 GLY B C 1
ATOM 3912 O O . GLY B 1 152 ? -25.031 -15.391 12.195 1 66.88 152 GLY B O 1
ATOM 3913 N N . ARG B 1 153 ? -24.766 -16.688 10.508 1 62.78 153 ARG B N 1
ATOM 3914 C CA . ARG B 1 153 ? -25.484 -15.945 9.477 1 62.78 153 ARG B CA 1
ATOM 3915 C C . ARG B 1 153 ? -24.844 -14.586 9.242 1 62.78 153 ARG B C 1
ATOM 3917 O O . ARG B 1 153 ? -25.531 -13.617 8.891 1 62.78 153 ARG B O 1
ATOM 3924 N N . ARG B 1 154 ? -23.656 -14.844 9.359 1 84.06 154 ARG B N 1
ATOM 3925 C CA . ARG B 1 154 ? -23.016 -13.555 9.148 1 84.06 154 ARG B CA 1
ATOM 3926 C C . ARG B 1 154 ? -22.141 -13.578 7.887 1 84.06 154 ARG B C 1
ATOM 3928 O O . ARG B 1 154 ? -21.625 -14.625 7.5 1 84.06 154 ARG B O 1
ATOM 3935 N N . ARG B 1 155 ? -22.328 -12.555 7.238 1 96.38 155 ARG B N 1
ATOM 3936 C CA . ARG B 1 155 ? -21.406 -12.398 6.113 1 96.38 155 ARG B CA 1
ATOM 3937 C C . ARG B 1 155 ? -19.969 -12.68 6.535 1 96.38 155 ARG B C 1
ATOM 3939 O O . ARG B 1 155 ? -19.547 -12.266 7.613 1 96.38 155 ARG B O 1
ATOM 3946 N N . VAL B 1 156 ? -19.312 -13.539 5.789 1 98.38 156 VAL B N 1
ATOM 3947 C CA . VAL B 1 156 ? -17.891 -13.781 6.012 1 98.38 156 VAL B CA 1
ATOM 3948 C C . VAL B 1 156 ? -17.078 -12.828 5.145 1 98.38 156 VAL B C 1
ATOM 3950 O O . VAL B 1 156 ? -17.047 -12.961 3.92 1 98.38 156 VAL B O 1
ATOM 3953 N N . ASN B 1 157 ? -16.406 -11.859 5.785 1 98.56 157 ASN B N 1
ATOM 3954 C CA . ASN B 1 157 ? -15.523 -10.922 5.094 1 98.56 157 ASN B CA 1
ATOM 3955 C C . ASN B 1 157 ? -14.109 -11.477 4.973 1 98.56 157 ASN B C 1
ATOM 3957 O O . ASN B 1 157 ? -13.445 -11.734 5.98 1 98.56 157 ASN B O 1
ATOM 3961 N N . ILE B 1 158 ? -13.703 -11.641 3.736 1 98.88 158 ILE B N 1
ATOM 3962 C CA . ILE B 1 158 ? -12.398 -12.234 3.459 1 98.88 158 ILE B CA 1
ATOM 3963 C C . ILE B 1 158 ? -11.5 -11.211 2.768 1 98.88 158 ILE B C 1
ATOM 3965 O O . ILE B 1 158 ? -11.922 -10.539 1.822 1 98.88 158 ILE B O 1
ATOM 3969 N N . LEU B 1 159 ? -10.328 -10.992 3.305 1 98.94 159 LEU B N 1
ATOM 3970 C CA . LEU B 1 159 ? -9.344 -10.164 2.631 1 98.94 159 LEU B CA 1
ATOM 3971 C C . LEU B 1 159 ? -8.352 -11.023 1.846 1 98.94 159 LEU B C 1
ATOM 3973 O O . LEU B 1 159 ? -7.898 -12.055 2.338 1 98.94 159 LEU B O 1
ATOM 3977 N N . THR B 1 160 ? -8.094 -10.672 0.589 1 98.94 160 THR B N 1
ATOM 3978 C CA . THR B 1 160 ? -7.078 -11.352 -0.206 1 98.94 160 THR B CA 1
ATOM 3979 C C . THR B 1 160 ? -6.113 -10.344 -0.826 1 98.94 160 THR B C 1
ATOM 3981 O O . THR B 1 160 ? -6.383 -9.141 -0.83 1 98.94 160 THR B O 1
ATOM 3984 N N . HIS B 1 161 ? -4.945 -10.773 -1.2 1 98.81 161 HIS B N 1
ATOM 3985 C CA . HIS B 1 161 ? -3.854 -9.969 -1.741 1 98.81 161 HIS B CA 1
ATOM 3986 C C . HIS B 1 161 ? -3.279 -10.602 -3.004 1 98.81 161 HIS B C 1
ATOM 3988 O O . HIS B 1 161 ? -3.043 -11.812 -3.045 1 98.81 161 HIS B O 1
ATOM 3994 N N . CYS B 1 162 ? -3.084 -9.758 -4.027 1 98.25 162 CYS B N 1
ATOM 3995 C CA . CYS B 1 162 ? -2.621 -10.188 -5.34 1 98.25 162 CYS B CA 1
ATOM 3996 C C . CYS B 1 162 ? -3.689 -11 -6.059 1 98.25 162 CYS B C 1
ATOM 3998 O O . CYS B 1 162 ? -4.871 -10.656 -6.016 1 98.25 162 CYS B O 1
ATOM 4000 N N . ASN B 1 163 ? -3.291 -11.898 -6.914 1 98.62 163 ASN B N 1
ATOM 4001 C CA . ASN B 1 163 ? -4.246 -12.719 -7.645 1 98.62 163 ASN B CA 1
ATOM 4002 C C . ASN B 1 163 ? -3.887 -14.203 -7.566 1 98.62 163 ASN B C 1
ATOM 4004 O O . ASN B 1 163 ? -2.838 -14.617 -8.062 1 98.62 163 ASN B O 1
ATOM 4008 N N . ALA B 1 164 ? -4.762 -14.883 -6.922 1 98.5 164 ALA B N 1
ATOM 4009 C CA . ALA B 1 164 ? -4.637 -16.328 -6.824 1 98.5 164 ALA B CA 1
ATOM 4010 C C . ALA B 1 164 ? -5.941 -17.016 -7.199 1 98.5 164 ALA B C 1
ATOM 4012 O O . ALA B 1 164 ? -6.422 -17.891 -6.477 1 98.5 164 ALA B O 1
ATOM 4013 N N . GLY B 1 165 ? -6.508 -16.516 -8.281 1 98 165 GLY B N 1
ATOM 4014 C CA . GLY B 1 165 ? -7.746 -17.062 -8.805 1 98 165 GLY B CA 1
ATOM 4015 C C . GLY B 1 165 ? -7.535 -18.016 -9.977 1 98 165 GLY B C 1
ATOM 4016 O O . GLY B 1 165 ? -6.469 -18.609 -10.117 1 98 165 GLY B O 1
ATOM 4017 N N . TRP B 1 166 ? -8.562 -18.203 -10.734 1 96.69 166 TRP B N 1
ATOM 4018 C CA . TRP B 1 166 ? -8.531 -19.25 -11.742 1 96.69 166 TRP B CA 1
ATOM 4019 C C . TRP B 1 166 ? -7.578 -18.906 -12.875 1 96.69 166 TRP B C 1
ATOM 4021 O O . TRP B 1 166 ? -6.957 -19.781 -13.477 1 96.69 166 TRP B O 1
ATOM 4031 N N . ILE B 1 167 ? -7.305 -17.609 -13.148 1 97.19 167 ILE B N 1
ATOM 4032 C CA . ILE B 1 167 ? -6.43 -17.25 -14.258 1 97.19 167 ILE B CA 1
ATOM 4033 C C . ILE B 1 167 ? -4.969 -17.375 -13.836 1 97.19 167 ILE B C 1
ATOM 4035 O O . ILE B 1 167 ? -4.062 -17.297 -14.664 1 97.19 167 ILE B O 1
ATOM 4039 N N . ALA B 1 168 ? -4.719 -17.562 -12.531 1 97.75 168 ALA B N 1
ATOM 4040 C CA . ALA B 1 168 ? -3.363 -17.766 -12.023 1 97.75 168 ALA B CA 1
ATOM 4041 C C . ALA B 1 168 ? -2.975 -19.234 -12.07 1 97.75 168 ALA B C 1
ATOM 4043 O O . ALA B 1 168 ? -1.824 -19.594 -11.805 1 97.75 168 ALA B O 1
ATOM 4044 N N . THR B 1 169 ? -3.906 -20.109 -12.336 1 98.38 169 THR B N 1
ATOM 4045 C CA . THR B 1 169 ? -3.748 -21.562 -12.469 1 98.38 169 THR B CA 1
ATOM 4046 C C . THR B 1 169 ? -4.34 -22.047 -13.789 1 98.38 169 THR B C 1
ATOM 4048 O O . THR B 1 169 ? -4.586 -21.25 -14.695 1 98.38 169 THR B O 1
ATOM 4051 N N . VAL B 1 170 ? -4.461 -23.359 -13.938 1 98.31 170 VAL B N 1
ATOM 4052 C CA . VAL B 1 170 ? -5.129 -23.859 -15.133 1 98.31 170 VAL B CA 1
ATOM 4053 C C . VAL B 1 170 ? -6.637 -23.656 -15 1 98.31 170 VAL B C 1
ATOM 4055 O O . VAL B 1 170 ? -7.312 -23.312 -15.977 1 98.31 170 VAL B O 1
ATOM 4058 N N . ASP B 1 171 ? -7.125 -23.859 -13.789 1 97.69 171 ASP B N 1
ATOM 4059 C CA . ASP B 1 171 ? -8.516 -23.609 -13.445 1 97.69 171 ASP B CA 1
ATOM 4060 C C . ASP B 1 171 ? -8.695 -23.5 -11.93 1 97.69 171 ASP B C 1
ATOM 4062 O O . ASP B 1 171 ? -7.781 -23.828 -11.164 1 97.69 171 ASP B O 1
ATOM 4066 N N . TRP B 1 172 ? -9.82 -22.875 -11.422 1 97.44 172 TRP B N 1
ATOM 4067 C CA . TRP B 1 172 ? -10.305 -22.766 -10.047 1 97.44 172 TRP B CA 1
ATOM 4068 C C . TRP B 1 172 ? -9.508 -21.719 -9.281 1 97.44 172 TRP B C 1
ATOM 4070 O O . TRP B 1 172 ? -10.086 -20.859 -8.609 1 97.44 172 TRP B O 1
ATOM 4080 N N . GLY B 1 173 ? -8.188 -21.812 -9.367 1 98.12 173 GLY B N 1
ATOM 4081 C CA . GLY B 1 173 ? -7.352 -20.969 -8.523 1 98.12 173 GLY B CA 1
ATOM 4082 C C . GLY B 1 173 ? -6.961 -21.656 -7.219 1 98.12 173 GLY B C 1
ATOM 4083 O O . GLY B 1 173 ? -7.336 -22.797 -6.977 1 98.12 173 GLY B O 1
ATOM 4084 N N . THR B 1 174 ? -6.16 -20.906 -6.41 1 98.69 174 THR B N 1
ATOM 4085 C CA . THR B 1 174 ? -5.797 -21.438 -5.098 1 98.69 174 THR B CA 1
ATOM 4086 C C . THR B 1 174 ? -6.555 -20.688 -3.996 1 98.69 174 THR B C 1
ATOM 4088 O O . THR B 1 174 ? -7.613 -21.141 -3.559 1 98.69 174 THR B O 1
ATOM 4091 N N . ALA B 1 175 ? -6.219 -19.484 -3.703 1 98.88 175 ALA B N 1
ATOM 4092 C CA . ALA B 1 175 ? -6.812 -18.719 -2.613 1 98.88 175 ALA B CA 1
ATOM 4093 C C . ALA B 1 175 ? -8.273 -18.375 -2.91 1 98.88 175 ALA B C 1
ATOM 4095 O O . ALA B 1 175 ? -9.094 -18.297 -1.996 1 98.88 175 ALA B O 1
ATOM 4096 N N . LEU B 1 176 ? -8.633 -18.156 -4.215 1 98.75 176 LEU B N 1
ATOM 4097 C CA . LEU B 1 176 ? -9.992 -17.75 -4.535 1 98.75 176 LEU B CA 1
ATOM 4098 C C . LEU B 1 176 ? -10.891 -18.969 -4.734 1 98.75 176 LEU B C 1
ATOM 4100 O O . LEU B 1 176 ? -12.117 -18.844 -4.719 1 98.75 176 LEU B O 1
ATOM 4104 N N . ALA B 1 177 ? -10.312 -20.172 -4.938 1 98.75 177 ALA B N 1
ATOM 4105 C CA . ALA B 1 177 ? -11.125 -21.359 -5.168 1 98.75 177 ALA B CA 1
ATOM 4106 C C . ALA B 1 177 ? -12.102 -21.594 -4.023 1 98.75 177 ALA B C 1
ATOM 4108 O O . ALA B 1 177 ? -13.305 -21.781 -4.25 1 98.75 177 ALA B O 1
ATOM 4109 N N . PRO B 1 178 ? -11.609 -21.531 -2.713 1 98.88 178 PRO B N 1
ATOM 4110 C CA . PRO B 1 178 ? -12.562 -21.672 -1.605 1 98.88 178 PRO B CA 1
ATOM 4111 C C . PRO B 1 178 ? -13.672 -20.625 -1.646 1 98.88 178 PRO B C 1
ATOM 4113 O O . PRO B 1 178 ? -14.805 -20.906 -1.254 1 98.88 178 PRO B O 1
ATOM 4116 N N . ILE B 1 179 ? -13.359 -19.438 -2.064 1 98.75 179 ILE B N 1
ATOM 4117 C CA . ILE B 1 179 ? -14.297 -18.328 -2.076 1 98.75 179 ILE B CA 1
ATOM 4118 C C . ILE B 1 179 ? -15.367 -18.562 -3.141 1 98.75 179 ILE B C 1
ATOM 4120 O O . ILE B 1 179 ? -16.562 -18.375 -2.883 1 98.75 179 ILE B O 1
ATOM 4124 N N . TYR B 1 180 ? -14.922 -18.969 -4.359 1 98.06 180 TYR B N 1
ATOM 4125 C CA . TYR B 1 180 ? -15.883 -19.312 -5.402 1 98.06 180 TYR B CA 1
ATOM 4126 C C . TYR B 1 180 ? -16.844 -20.391 -4.93 1 98.06 180 TYR B C 1
ATOM 4128 O O . TYR B 1 180 ? -18.062 -20.281 -5.125 1 98.06 180 TYR B O 1
ATOM 4136 N N . MET B 1 181 ? -16.281 -21.391 -4.355 1 98.44 181 MET B N 1
ATOM 4137 C CA . MET B 1 181 ? -17.094 -22.516 -3.924 1 98.44 181 MET B CA 1
ATOM 4138 C C . MET B 1 181 ? -18.047 -22.109 -2.814 1 98.44 181 MET B C 1
ATOM 4140 O O . MET B 1 181 ? -19.188 -22.562 -2.775 1 98.44 181 MET B O 1
ATOM 4144 N N . ALA B 1 182 ? -17.578 -21.281 -1.909 1 98.44 182 ALA B N 1
ATOM 4145 C CA . ALA B 1 182 ? -18.453 -20.781 -0.854 1 98.44 182 ALA B CA 1
ATOM 4146 C C . ALA B 1 182 ? -19.625 -19.984 -1.439 1 98.44 182 ALA B C 1
ATOM 4148 O O . ALA B 1 182 ? -20.781 -20.188 -1.059 1 98.44 182 ALA B O 1
ATOM 4149 N N . HIS B 1 183 ? -19.297 -19.094 -2.334 1 97.88 183 HIS B N 1
ATOM 4150 C CA . HIS B 1 183 ? -20.328 -18.312 -3.004 1 97.88 183 HIS B CA 1
ATOM 4151 C C . HIS B 1 183 ? -21.344 -19.219 -3.709 1 97.88 183 HIS B C 1
ATOM 4153 O O . HIS B 1 183 ? -22.547 -19.016 -3.588 1 97.88 183 HIS B O 1
ATOM 4159 N N . ASP B 1 184 ? -20.844 -20.172 -4.449 1 96.88 184 ASP B N 1
ATOM 4160 C CA . ASP B 1 184 ? -21.703 -21.094 -5.199 1 96.88 184 ASP B CA 1
ATOM 4161 C C . ASP B 1 184 ? -22.562 -21.922 -4.258 1 96.88 184 ASP B C 1
ATOM 4163 O O . ASP B 1 184 ? -23.672 -22.344 -4.629 1 96.88 184 ASP B O 1
ATOM 4167 N N . ALA B 1 185 ? -22.078 -22.141 -3.094 1 97 185 ALA B N 1
ATOM 4168 C CA . ALA B 1 185 ? -22.812 -22.922 -2.102 1 97 185 ALA B CA 1
ATOM 4169 C C . ALA B 1 185 ? -23.859 -22.078 -1.389 1 97 185 ALA B C 1
ATOM 4171 O O . ALA B 1 185 ? -24.562 -22.547 -0.495 1 97 185 ALA B O 1
ATOM 4172 N N . GLY B 1 186 ? -23.859 -20.797 -1.701 1 96.5 186 GLY B N 1
ATOM 4173 C CA . GLY B 1 186 ? -24.859 -19.922 -1.136 1 96.5 186 GLY B CA 1
ATOM 4174 C C . GLY B 1 186 ? -24.406 -19.234 0.137 1 96.5 186 GLY B C 1
ATOM 4175 O O . GLY B 1 186 ? -25.203 -18.562 0.809 1 96.5 186 GLY B O 1
ATOM 4176 N N . ILE B 1 187 ? -23.172 -19.438 0.523 1 97.31 187 ILE B N 1
ATOM 4177 C CA . ILE B 1 187 ? -22.641 -18.75 1.692 1 97.31 187 ILE B CA 1
ATOM 4178 C C . ILE B 1 187 ? -22.453 -17.266 1.375 1 97.31 187 ILE B C 1
ATOM 4180 O O . ILE B 1 187 ? -21.984 -16.906 0.294 1 97.31 187 ILE B O 1
ATOM 4184 N N . ASP B 1 188 ? -22.859 -16.375 2.283 1 97.56 188 ASP B N 1
ATOM 4185 C CA . ASP B 1 188 ? -22.688 -14.938 2.121 1 97.56 188 ASP B CA 1
ATOM 4186 C C . ASP B 1 188 ? -21.234 -14.531 2.365 1 97.56 188 ASP B C 1
ATOM 4188 O O . ASP B 1 188 ? -20.844 -14.273 3.504 1 97.56 188 ASP B O 1
ATOM 4192 N N . VAL B 1 189 ? -20.516 -14.438 1.329 1 98.31 189 VAL B N 1
ATOM 4193 C CA . VAL B 1 189 ? -19.125 -14.023 1.421 1 98.31 189 VAL B CA 1
ATOM 4194 C C . VAL B 1 189 ? -18.938 -12.656 0.765 1 98.31 189 VAL B C 1
ATOM 4196 O O . VAL B 1 189 ? -19.656 -12.32 -0.192 1 98.31 189 VAL B O 1
ATOM 4199 N N . HIS B 1 190 ? -18.094 -11.883 1.271 1 98.69 190 HIS B N 1
ATOM 4200 C CA . HIS B 1 190 ? -17.641 -10.609 0.708 1 98.69 190 HIS B CA 1
ATOM 4201 C C . HIS B 1 190 ? -16.109 -10.516 0.73 1 98.69 190 HIS B C 1
ATOM 4203 O O . HIS B 1 190 ? -15.484 -10.844 1.736 1 98.69 190 HIS B O 1
ATOM 4209 N N . VAL B 1 191 ? -15.586 -10.109 -0.388 1 98.88 191 VAL B N 1
ATOM 4210 C CA . VAL B 1 191 ? -14.125 -10.125 -0.49 1 98.88 191 VAL B CA 1
ATOM 4211 C C . VAL B 1 191 ? -13.602 -8.688 -0.52 1 98.88 191 VAL B C 1
ATOM 4213 O O . VAL B 1 191 ? -14.078 -7.863 -1.303 1 98.88 191 VAL B O 1
ATOM 4216 N N . LEU B 1 192 ? -12.719 -8.32 0.398 1 98.88 192 LEU B N 1
ATOM 4217 C CA . LEU B 1 192 ? -11.883 -7.125 0.274 1 98.88 192 LEU B CA 1
ATOM 4218 C C . LEU B 1 192 ? -10.648 -7.41 -0.571 1 98.88 192 LEU B C 1
ATOM 4220 O O . LEU B 1 192 ? -9.82 -8.25 -0.209 1 98.88 192 LEU B O 1
ATOM 4224 N N . VAL B 1 193 ? -10.562 -6.684 -1.695 1 98.88 193 VAL B N 1
ATOM 4225 C CA . VAL B 1 193 ? -9.5 -6.941 -2.666 1 98.88 193 VAL B CA 1
ATOM 4226 C C . VAL B 1 193 ? -8.445 -5.84 -2.588 1 98.88 193 VAL B C 1
ATOM 4228 O O . VAL B 1 193 ? -8.703 -4.699 -2.977 1 98.88 193 VAL B O 1
ATOM 4231 N N . ASP B 1 194 ? -7.262 -6.188 -2.135 1 98.81 194 ASP B N 1
ATOM 4232 C CA . ASP B 1 194 ? -6.145 -5.25 -2.111 1 98.81 194 ASP B CA 1
ATOM 4233 C C . ASP B 1 194 ? -5.73 -4.848 -3.525 1 98.81 194 ASP B C 1
ATOM 4235 O O . ASP B 1 194 ? -5.715 -5.68 -4.434 1 98.81 194 ASP B O 1
ATOM 4239 N N . GLU B 1 195 ? -5.344 -3.654 -3.686 1 98.62 195 GLU B N 1
ATOM 4240 C CA . GLU B 1 195 ? -4.875 -3.082 -4.945 1 98.62 195 GLU B CA 1
ATOM 4241 C C . GLU B 1 195 ? -3.695 -3.869 -5.504 1 98.62 195 GLU B C 1
ATOM 4243 O O . GLU B 1 195 ? -3.678 -4.219 -6.688 1 98.62 195 GLU B O 1
ATOM 4248 N N . THR B 1 196 ? -2.727 -4.117 -4.664 1 98.56 196 THR B N 1
ATOM 4249 C CA . THR B 1 196 ? -1.497 -4.863 -4.918 1 98.56 196 THR B CA 1
ATOM 4250 C C . THR B 1 196 ? -0.582 -4.09 -5.863 1 98.56 196 THR B C 1
ATOM 4252 O O . THR B 1 196 ? -0.172 -4.609 -6.902 1 98.56 196 THR B O 1
ATOM 4255 N N . ARG B 1 197 ? -0.207 -2.953 -5.43 1 98.44 197 ARG B N 1
ATOM 4256 C CA . ARG B 1 197 ? 0.837 -2.203 -6.117 1 98.44 197 ARG B CA 1
ATOM 4257 C C . ARG B 1 197 ? 2.156 -2.967 -6.113 1 98.44 197 ARG B C 1
ATOM 4259 O O . ARG B 1 197 ? 2.422 -3.752 -5.199 1 98.44 197 ARG B O 1
ATOM 4266 N N . PRO B 1 198 ? 2.961 -2.848 -7.336 1 97.25 198 PRO B N 1
ATOM 4267 C CA . PRO B 1 198 ? 2.836 -1.799 -8.352 1 97.25 198 PRO B CA 1
ATOM 4268 C C . PRO B 1 198 ? 2.051 -2.254 -9.578 1 97.25 198 PRO B C 1
ATOM 4270 O O . PRO B 1 198 ? 1.634 -1.426 -10.391 1 97.25 198 PRO B O 1
ATOM 4273 N N . ARG B 1 199 ? 1.804 -3.572 -9.727 1 95.06 199 ARG B N 1
ATOM 4274 C CA . ARG B 1 199 ? 1.174 -4.066 -10.953 1 95.06 199 ARG B CA 1
ATOM 4275 C C . ARG B 1 199 ? -0.346 -4.055 -10.828 1 95.06 199 ARG B C 1
ATOM 4277 O O . ARG B 1 199 ? -1.056 -4.312 -11.797 1 95.06 199 ARG B O 1
ATOM 4284 N N . ASN B 1 200 ? -0.887 -3.807 -9.656 1 97.81 200 ASN B N 1
ATOM 4285 C CA . ASN B 1 200 ? -2.318 -3.699 -9.398 1 97.81 200 ASN B CA 1
ATOM 4286 C C . ASN B 1 200 ? -3.049 -4.996 -9.734 1 97.81 200 ASN B C 1
ATOM 4288 O O . ASN B 1 200 ? -4.145 -4.969 -10.297 1 97.81 200 ASN B O 1
ATOM 4292 N N . GLN B 1 201 ? -2.447 -6.066 -9.438 1 97.88 201 GLN B N 1
ATOM 4293 C CA . GLN B 1 201 ? -3.035 -7.352 -9.805 1 97.88 201 GLN B CA 1
ATOM 4294 C C . GLN B 1 201 ? -4.363 -7.574 -9.094 1 97.88 201 GLN B C 1
ATOM 4296 O O . GLN B 1 201 ? -5.262 -8.234 -9.625 1 97.88 201 GLN B O 1
ATOM 4301 N N . GLY B 1 202 ? -4.512 -7.074 -7.887 1 98.56 202 GLY B N 1
ATOM 4302 C CA . GLY B 1 202 ? -5.805 -7.156 -7.227 1 98.56 202 GLY B CA 1
ATOM 4303 C C . GLY B 1 202 ? -6.914 -6.457 -7.996 1 98.56 202 GLY B C 1
ATOM 4304 O O . GLY B 1 202 ? -7.98 -7.031 -8.211 1 98.56 202 GLY B O 1
ATOM 4305 N N . PHE B 1 203 ? -6.613 -5.266 -8.391 1 98.31 203 PHE B N 1
ATOM 4306 C CA . PHE B 1 203 ? -7.609 -4.438 -9.07 1 98.31 203 PHE B CA 1
ATOM 4307 C C . PHE B 1 203 ? -7.895 -4.973 -10.469 1 98.31 203 PHE B C 1
ATOM 4309 O O . PHE B 1 203 ? -9.055 -5.098 -10.859 1 98.31 203 PHE B O 1
ATOM 4316 N N . SER B 1 204 ? -6.867 -5.387 -11.195 1 97.5 204 SER B N 1
ATOM 4317 C CA . SER B 1 204 ? -7.02 -5.691 -12.617 1 97.5 204 SER B CA 1
ATOM 4318 C C . SER B 1 204 ? -7.461 -7.137 -12.828 1 97.5 204 SER B C 1
ATOM 4320 O O . SER B 1 204 ? -8.172 -7.441 -13.789 1 97.5 204 SER B O 1
ATOM 4322 N N . LEU B 1 205 ? -6.984 -7.996 -11.914 1 98 205 LEU B N 1
ATOM 4323 C CA . LEU B 1 205 ? -7.219 -9.414 -12.164 1 98 205 LEU B CA 1
ATOM 4324 C C . LEU B 1 205 ? -8.211 -9.984 -11.156 1 98 205 LEU B C 1
ATOM 4326 O O . LEU B 1 205 ? -9.273 -10.492 -11.539 1 98 205 LEU B O 1
ATOM 4330 N N . THR B 1 206 ? -7.934 -9.883 -9.906 1 98.62 206 THR B N 1
ATOM 4331 C CA . THR B 1 206 ? -8.766 -10.484 -8.859 1 98.62 206 THR B CA 1
ATOM 4332 C C . THR B 1 206 ? -10.172 -9.898 -8.891 1 98.62 206 THR B C 1
ATOM 4334 O O . THR B 1 206 ? -11.156 -10.633 -8.906 1 98.62 206 THR B O 1
ATOM 4337 N N . ALA B 1 207 ? -10.25 -8.57 -8.93 1 98.56 207 ALA B N 1
ATOM 4338 C CA . ALA B 1 207 ? -11.555 -7.926 -8.977 1 98.56 207 ALA B CA 1
ATOM 4339 C C . ALA B 1 207 ? -12.32 -8.328 -10.234 1 98.56 207 ALA B C 1
ATOM 4341 O O . ALA B 1 207 ? -13.539 -8.547 -10.188 1 98.56 207 ALA B O 1
ATOM 4342 N N . TRP B 1 208 ? -11.602 -8.43 -11.328 1 97.38 208 TRP B N 1
ATOM 4343 C CA . TRP B 1 208 ? -12.211 -8.805 -12.602 1 97.38 208 TRP B CA 1
ATOM 4344 C C . TRP B 1 208 ? -12.82 -10.203 -12.523 1 97.38 208 TRP B C 1
ATOM 4346 O O . TRP B 1 208 ? -13.984 -10.398 -12.867 1 97.38 208 TRP B O 1
ATOM 4356 N N . GLU B 1 209 ? -12.07 -11.188 -12.055 1 96.44 209 GLU B N 1
ATOM 4357 C CA . GLU B 1 209 ? -12.578 -12.562 -12.062 1 96.44 209 GLU B CA 1
ATOM 4358 C C . GLU B 1 209 ? -13.656 -12.758 -11.008 1 96.44 209 GLU B C 1
ATOM 4360 O O . GLU B 1 209 ? -14.594 -13.531 -11.211 1 96.44 209 GLU B O 1
ATOM 4365 N N . LEU B 1 210 ? -13.516 -12.086 -9.844 1 97.12 210 LEU B N 1
ATOM 4366 C CA . LEU B 1 210 ? -14.602 -12.125 -8.867 1 97.12 210 LEU B CA 1
ATOM 4367 C C . LEU B 1 210 ? -15.883 -11.555 -9.461 1 97.12 210 LEU B C 1
ATOM 4369 O O . LEU B 1 210 ? -16.969 -12.141 -9.297 1 97.12 210 LEU B O 1
ATOM 4373 N N . GLY B 1 211 ? -15.758 -10.422 -10.109 1 95.88 211 GLY B N 1
ATOM 4374 C CA . GLY B 1 211 ? -16.906 -9.805 -10.75 1 95.88 211 GLY B CA 1
ATOM 4375 C C . GLY B 1 211 ? -17.562 -10.711 -11.781 1 95.88 211 GLY B C 1
ATOM 4376 O O . GLY B 1 211 ? -18.797 -10.836 -11.812 1 95.88 211 GLY B O 1
ATOM 4377 N N . LYS B 1 212 ? -16.766 -11.344 -12.617 1 94.19 212 LYS B N 1
ATOM 4378 C CA . LYS B 1 212 ? -17.281 -12.234 -13.656 1 94.19 212 LYS B CA 1
ATOM 4379 C C . LYS B 1 212 ? -18.016 -13.422 -13.039 1 94.19 212 LYS B C 1
ATOM 4381 O O . LYS B 1 212 ? -18.984 -13.922 -13.617 1 94.19 212 LYS B O 1
ATOM 4386 N N . HIS B 1 213 ? -17.562 -13.812 -11.859 1 94.56 213 HIS B N 1
ATOM 4387 C CA . HIS B 1 213 ? -18.172 -14.961 -11.195 1 94.56 213 HIS B CA 1
ATOM 4388 C C . HIS B 1 213 ? -19.375 -14.531 -10.367 1 94.56 213 HIS B C 1
ATOM 4390 O O . HIS B 1 213 ? -20.188 -15.375 -9.953 1 94.56 213 HIS B O 1
ATOM 4396 N N . GLY B 1 214 ? -19.438 -13.227 -10.078 1 94.69 214 GLY B N 1
ATOM 4397 C CA . GLY B 1 214 ? -20.578 -12.711 -9.336 1 94.69 214 GLY B CA 1
ATOM 4398 C C . GLY B 1 214 ? -20.328 -12.648 -7.84 1 94.69 214 GLY B C 1
ATOM 4399 O O . GLY B 1 214 ? -21.266 -12.484 -7.059 1 94.69 214 GLY B O 1
ATOM 4400 N N . VAL B 1 215 ? -19.125 -12.797 -7.414 1 96.81 215 VAL B N 1
ATOM 4401 C CA . VAL B 1 215 ? -18.781 -12.75 -5.992 1 96.81 215 VAL B CA 1
ATOM 4402 C C . VAL B 1 215 ? -18.734 -11.297 -5.527 1 96.81 215 VAL B C 1
ATOM 4404 O O . VAL B 1 215 ? -17.969 -10.484 -6.07 1 96.81 215 VAL B O 1
ATOM 4407 N N . PRO B 1 216 ? -19.516 -10.875 -4.562 1 98.12 216 PRO B N 1
ATOM 4408 C CA . PRO B 1 216 ? -19.453 -9.508 -4.043 1 98.12 216 PRO B CA 1
ATOM 4409 C C . PRO B 1 216 ? -18.062 -9.148 -3.521 1 98.12 216 PRO B C 1
ATOM 4411 O O . PRO B 1 216 ? -17.422 -9.953 -2.836 1 98.12 216 PRO B O 1
ATOM 4414 N N . HIS B 1 217 ? -17.594 -7.98 -3.898 1 98.69 217 HIS B N 1
ATOM 4415 C CA . HIS B 1 217 ? -16.266 -7.578 -3.471 1 98.69 217 HIS B CA 1
ATOM 4416 C C . HIS B 1 217 ? -16.125 -6.059 -3.416 1 98.69 217 HIS B C 1
ATOM 4418 O O . HIS B 1 217 ? -16.953 -5.34 -3.992 1 98.69 217 HIS B O 1
ATOM 4424 N N . THR B 1 218 ? -15.25 -5.535 -2.635 1 98.88 218 THR B N 1
ATOM 4425 C CA . THR B 1 218 ? -14.844 -4.141 -2.514 1 98.88 218 THR B CA 1
ATOM 4426 C C . THR B 1 218 ? -13.328 -4.004 -2.691 1 98.88 218 THR B C 1
ATOM 4428 O O . THR B 1 218 ? -12.555 -4.703 -2.033 1 98.88 218 THR B O 1
ATOM 4431 N N . VAL B 1 219 ? -12.945 -3.137 -3.645 1 98.81 219 VAL B N 1
ATOM 4432 C CA . VAL B 1 219 ? -11.516 -2.918 -3.83 1 98.81 219 VAL B CA 1
ATOM 4433 C C . VAL B 1 219 ? -11.023 -1.862 -2.844 1 98.81 219 VAL B C 1
ATOM 4435 O O . VAL B 1 219 ? -11.727 -0.895 -2.555 1 98.81 219 VAL B O 1
ATOM 4438 N N . ILE B 1 220 ? -9.836 -2.082 -2.303 1 98.88 220 ILE B N 1
ATOM 4439 C CA . ILE B 1 220 ? -9.219 -1.158 -1.354 1 98.88 220 ILE B CA 1
ATOM 4440 C C . ILE B 1 220 ? -7.742 -0.98 -1.688 1 98.88 220 ILE B C 1
ATOM 4442 O O . ILE B 1 220 ? -7.121 -1.868 -2.279 1 98.88 220 ILE B O 1
ATOM 4446 N N . VAL B 1 221 ? -7.176 0.184 -1.375 1 98.81 221 VAL B N 1
ATOM 4447 C CA . VAL B 1 221 ? -5.73 0.357 -1.509 1 98.81 221 VAL B CA 1
ATOM 4448 C C . VAL B 1 221 ? -5.008 -0.545 -0.512 1 98.81 221 VAL B C 1
ATOM 4450 O O . VAL B 1 221 ? -5.582 -0.942 0.505 1 98.81 221 VAL B O 1
ATOM 4453 N N . ASP B 1 222 ? -3.768 -0.868 -0.762 1 98.81 222 ASP B N 1
ATOM 4454 C CA . ASP B 1 222 ? -3 -1.844 0.006 1 98.81 222 ASP B CA 1
ATOM 4455 C C . ASP B 1 222 ? -2.877 -1.419 1.468 1 98.81 222 ASP B C 1
ATOM 4457 O O . ASP B 1 222 ? -2.82 -2.264 2.363 1 98.81 222 ASP B O 1
ATOM 4461 N N . ASN B 1 223 ? -2.91 -0.154 1.729 1 98.5 223 ASN B N 1
ATOM 4462 C CA . ASN B 1 223 ? -2.719 0.42 3.057 1 98.5 223 ASN B CA 1
ATOM 4463 C C . ASN B 1 223 ? -3.955 0.231 3.932 1 98.5 223 ASN B C 1
ATOM 4465 O O . ASN B 1 223 ? -3.889 0.397 5.148 1 98.5 223 ASN B O 1
ATOM 4469 N N . ALA B 1 224 ? -5.078 -0.176 3.361 1 98.81 224 ALA B N 1
ATOM 4470 C CA . ALA B 1 224 ? -6.352 -0.091 4.074 1 98.81 224 ALA B CA 1
ATOM 4471 C C . ALA B 1 224 ? -6.664 -1.399 4.793 1 98.81 224 ALA B C 1
ATOM 4473 O O . ALA B 1 224 ? -7.504 -1.432 5.699 1 98.81 224 ALA B O 1
ATOM 4474 N N . GLY B 1 225 ? -6.02 -2.498 4.391 1 98.69 225 GLY B N 1
ATOM 4475 C CA . GLY B 1 225 ? -6.324 -3.795 4.973 1 98.69 225 GLY B CA 1
ATOM 4476 C C . GLY B 1 225 ? -6.195 -3.811 6.484 1 98.69 225 GLY B C 1
ATOM 4477 O O . GLY B 1 225 ? -7.047 -4.371 7.18 1 98.69 225 GLY B O 1
ATOM 4478 N N . GLY B 1 226 ? -5.105 -3.174 7.012 1 98.69 226 GLY B N 1
ATOM 4479 C CA . GLY B 1 226 ? -4.895 -3.115 8.445 1 98.69 226 GLY B CA 1
ATOM 4480 C C . GLY B 1 226 ? -6.023 -2.42 9.188 1 98.69 226 GLY B C 1
ATOM 4481 O O . GLY B 1 226 ? -6.438 -2.867 10.258 1 98.69 226 GLY B O 1
ATOM 4482 N N . HIS B 1 227 ? -6.512 -1.339 8.594 1 98.69 227 HIS B N 1
ATOM 4483 C CA . HIS B 1 227 ? -7.598 -0.573 9.195 1 98.69 227 HIS B CA 1
ATOM 4484 C C . HIS B 1 227 ? -8.859 -1.419 9.328 1 98.69 227 HIS B C 1
ATOM 4486 O O . HIS B 1 227 ? -9.508 -1.419 10.375 1 98.69 227 HIS B O 1
ATOM 4492 N N . PHE B 1 228 ? -9.219 -2.17 8.273 1 98.81 228 PHE B N 1
ATOM 4493 C CA . PHE B 1 228 ? -10.43 -2.984 8.297 1 98.81 228 PHE B CA 1
ATOM 4494 C C . PHE B 1 228 ? -10.297 -4.113 9.312 1 98.81 228 PHE B C 1
ATOM 4496 O O . PHE B 1 228 ? -11.289 -4.512 9.93 1 98.81 228 PHE B O 1
ATOM 4503 N N . MET B 1 229 ? -9.109 -4.605 9.5 1 98.81 229 MET B N 1
ATOM 4504 C CA . MET B 1 229 ? -8.891 -5.621 10.523 1 98.81 229 MET B CA 1
ATOM 4505 C C . MET B 1 229 ? -9.023 -5.023 11.922 1 98.81 229 MET B C 1
ATOM 4507 O O . MET B 1 229 ? -9.625 -5.633 12.805 1 98.81 229 MET B O 1
ATOM 4511 N N . GLN B 1 230 ? -8.469 -3.807 12.117 1 98.31 230 GLN B N 1
ATOM 4512 C CA . GLN B 1 230 ? -8.594 -3.117 13.398 1 98.31 230 GLN B CA 1
ATOM 4513 C C . GLN B 1 230 ? -10.062 -2.928 13.781 1 98.31 230 GLN B C 1
ATOM 4515 O O . GLN B 1 230 ? -10.414 -2.982 14.961 1 98.31 230 GLN B O 1
ATOM 4520 N N . ARG B 1 231 ? -10.93 -2.773 12.781 1 97.62 231 ARG B N 1
ATOM 4521 C CA . ARG B 1 231 ? -12.344 -2.48 13 1 97.62 231 ARG B CA 1
ATOM 4522 C C . ARG B 1 231 ? -13.156 -3.764 13.094 1 97.62 231 ARG B C 1
ATOM 4524 O O . ARG B 1 231 ? -14.391 -3.719 13.195 1 97.62 231 ARG B O 1
ATOM 4531 N N . GLY B 1 232 ? -12.516 -4.883 13 1 97.5 232 GLY B N 1
ATOM 4532 C CA . GLY B 1 232 ? -13.219 -6.156 13.078 1 97.5 232 GLY B CA 1
ATOM 4533 C C . GLY B 1 232 ? -14.016 -6.477 11.836 1 97.5 232 GLY B C 1
ATOM 4534 O O . GLY B 1 232 ? -15 -7.219 11.891 1 97.5 232 GLY B O 1
ATOM 4535 N N . GLU B 1 233 ? -13.609 -5.941 10.711 1 97.88 233 GLU B N 1
ATOM 4536 C CA . GLU B 1 233 ? -14.383 -6.078 9.484 1 97.88 233 GLU B CA 1
ATOM 4537 C C . GLU B 1 233 ? -13.75 -7.094 8.539 1 97.88 233 GLU B C 1
ATOM 4539 O O . GLU B 1 233 ? -14.094 -7.152 7.355 1 97.88 233 GLU B O 1
ATOM 4544 N N . VAL B 1 234 ? -12.82 -7.855 9.023 1 98.62 234 VAL B N 1
ATOM 4545 C CA . VAL B 1 234 ? -12.211 -8.977 8.297 1 98.62 234 VAL B CA 1
ATOM 4546 C C . VAL B 1 234 ? -12.273 -10.234 9.164 1 98.62 234 VAL B C 1
ATOM 4548 O O . VAL B 1 234 ? -11.742 -10.258 10.273 1 98.62 234 VAL B O 1
ATOM 4551 N N . ASP B 1 235 ? -12.836 -11.234 8.617 1 98.12 235 ASP B N 1
ATOM 4552 C CA . ASP B 1 235 ? -13.008 -12.469 9.383 1 98.12 235 ASP B CA 1
ATOM 4553 C C . ASP B 1 235 ? -11.836 -13.422 9.156 1 98.12 235 ASP B C 1
ATOM 4555 O O . ASP B 1 235 ? -11.508 -14.227 10.023 1 98.12 235 ASP B O 1
ATOM 4559 N N . MET B 1 236 ? -11.266 -13.359 7.984 1 98.44 236 MET B N 1
ATOM 4560 C CA . MET B 1 236 ? -10.102 -14.172 7.652 1 98.44 236 MET B CA 1
ATOM 4561 C C . MET B 1 236 ? -9.359 -13.594 6.453 1 98.44 236 MET B C 1
ATOM 4563 O O . MET B 1 236 ? -9.922 -12.805 5.691 1 98.44 236 MET B O 1
ATOM 4567 N N . VAL B 1 237 ? -8.148 -13.883 6.387 1 98.94 237 VAL B N 1
ATOM 4568 C CA . VAL B 1 237 ? -7.32 -13.57 5.223 1 98.94 237 VAL B CA 1
ATOM 4569 C C . VAL B 1 237 ? -6.938 -14.859 4.5 1 98.94 237 VAL B C 1
ATOM 4571 O O . VAL B 1 237 ? -6.555 -15.852 5.137 1 98.94 237 VAL B O 1
ATOM 4574 N N . ILE B 1 238 ? -7.125 -14.938 3.195 1 98.94 238 ILE B N 1
ATOM 4575 C CA . ILE B 1 238 ? -6.664 -16.047 2.375 1 98.94 238 ILE B CA 1
ATOM 4576 C C . ILE B 1 238 ? -5.855 -15.523 1.192 1 98.94 238 ILE B C 1
ATOM 4578 O O . ILE B 1 238 ? -6.344 -14.703 0.415 1 98.94 238 ILE B O 1
ATOM 4582 N N . VAL B 1 239 ? -4.633 -15.945 1.079 1 98.94 239 VAL B N 1
ATOM 4583 C CA . VAL B 1 239 ? -3.777 -15.531 -0.029 1 98.94 239 VAL B CA 1
ATOM 4584 C C . VAL B 1 239 ? -3.164 -16.766 -0.693 1 98.94 239 VAL B C 1
ATOM 4586 O O . VAL B 1 239 ? -3.217 -17.859 -0.141 1 98.94 239 VAL B O 1
ATOM 4589 N N . GLY B 1 240 ? -2.693 -16.578 -1.921 1 98.62 240 GLY B N 1
ATOM 4590 C CA . GLY B 1 240 ? -1.842 -17.578 -2.555 1 98.62 240 GLY B CA 1
ATOM 4591 C C . GLY B 1 240 ? -0.379 -17.438 -2.178 1 98.62 240 GLY B C 1
ATOM 4592 O O . GLY B 1 240 ? -0.047 -16.766 -1.199 1 98.62 240 GLY B O 1
ATOM 4593 N N . THR B 1 241 ? 0.449 -18.125 -2.953 1 98.19 241 THR B N 1
ATOM 4594 C CA . THR B 1 241 ? 1.882 -18.031 -2.695 1 98.19 241 THR B CA 1
ATOM 4595 C C . THR B 1 241 ? 2.682 -18.438 -3.928 1 98.19 241 THR B C 1
ATOM 4597 O O . THR B 1 241 ? 2.178 -19.156 -4.789 1 98.19 241 THR B O 1
ATOM 4600 N N . ASP B 1 242 ? 3.875 -17.922 -3.982 1 96.62 242 ASP B N 1
ATOM 4601 C CA . ASP B 1 242 ? 4.793 -18.25 -5.066 1 96.62 242 ASP B CA 1
ATOM 4602 C C . ASP B 1 242 ? 5.773 -19.344 -4.641 1 96.62 242 ASP B C 1
ATOM 4604 O O . ASP B 1 242 ? 6.336 -20.047 -5.484 1 96.62 242 ASP B O 1
ATOM 4608 N N . ARG B 1 243 ? 5.98 -19.391 -3.354 1 97.06 243 ARG B N 1
ATOM 4609 C CA . ARG B 1 243 ? 6.945 -20.344 -2.814 1 97.06 243 ARG B CA 1
ATOM 4610 C C . ARG B 1 243 ? 6.738 -20.547 -1.318 1 97.06 243 ARG B C 1
ATOM 4612 O O . ARG B 1 243 ? 6.469 -19.594 -0.587 1 97.06 243 ARG B O 1
ATOM 4619 N N . VAL B 1 244 ? 6.773 -21.781 -0.895 1 98.19 244 VAL B N 1
ATOM 4620 C CA . VAL B 1 244 ? 6.727 -22.125 0.522 1 98.19 244 VAL B CA 1
ATOM 4621 C C . VAL B 1 244 ? 7.926 -23 0.881 1 98.19 244 VAL B C 1
ATOM 4623 O O . VAL B 1 244 ? 8.242 -23.953 0.165 1 98.19 244 VAL B O 1
ATOM 4626 N N . THR B 1 245 ? 8.625 -22.688 1.948 1 98.06 245 THR B N 1
ATOM 4627 C CA . THR B 1 245 ? 9.758 -23.5 2.365 1 98.06 245 THR B CA 1
ATOM 4628 C C . THR B 1 245 ? 9.273 -24.75 3.104 1 98.06 245 THR B C 1
ATOM 4630 O O . THR B 1 245 ? 8.117 -24.828 3.521 1 98.06 245 THR B O 1
ATOM 4633 N N . ARG B 1 246 ? 10.141 -25.688 3.318 1 97.38 246 ARG B N 1
ATOM 4634 C CA . ARG B 1 246 ? 9.766 -26.906 4.031 1 97.38 246 ARG B CA 1
ATOM 4635 C C . ARG B 1 246 ? 9.414 -26.609 5.48 1 97.38 246 ARG B C 1
ATOM 4637 O O . ARG B 1 246 ? 8.805 -27.438 6.164 1 97.38 246 ARG B O 1
ATOM 4644 N N . ALA B 1 247 ? 9.828 -25.375 5.977 1 98.12 247 ALA B N 1
ATOM 4645 C CA . ALA B 1 247 ? 9.562 -24.984 7.359 1 98.12 247 ALA B CA 1
ATOM 4646 C C . ALA B 1 247 ? 8.32 -24.109 7.461 1 98.12 247 ALA B C 1
ATOM 4648 O O . ALA B 1 247 ? 7.926 -23.703 8.555 1 98.12 247 ALA B O 1
ATOM 4649 N N . GLY B 1 248 ? 7.781 -23.766 6.309 1 98.62 248 GLY B N 1
ATOM 4650 C CA . GLY B 1 248 ? 6.48 -23.125 6.344 1 98.62 248 GLY B CA 1
ATOM 4651 C C . GLY B 1 248 ? 6.543 -21.641 6.051 1 98.62 248 GLY B C 1
ATOM 4652 O O . GLY B 1 248 ? 5.516 -20.953 6.023 1 98.62 248 GLY B O 1
ATOM 4653 N N . ASP B 1 249 ? 7.773 -21.078 5.836 1 98.75 249 ASP B N 1
ATOM 4654 C CA . ASP B 1 249 ? 7.852 -19.688 5.379 1 98.75 249 ASP B CA 1
ATOM 4655 C C . ASP B 1 249 ? 7.246 -19.531 3.988 1 98.75 249 ASP B C 1
ATOM 4657 O O . ASP B 1 249 ? 7.414 -20.406 3.131 1 98.75 249 ASP B O 1
ATOM 4661 N N . VAL B 1 250 ? 6.59 -18.406 3.801 1 98.5 250 VAL B N 1
ATOM 4662 C CA . VAL B 1 250 ? 5.84 -18.188 2.568 1 98.5 250 VAL B CA 1
ATOM 4663 C C . VAL B 1 250 ? 6.41 -16.984 1.825 1 98.5 250 VAL B C 1
ATOM 4665 O O . VAL B 1 250 ? 6.586 -15.906 2.41 1 98.5 250 VAL B O 1
ATOM 4668 N N . ALA B 1 251 ? 6.797 -17.141 0.583 1 98.19 251 ALA B N 1
ATOM 4669 C CA . ALA B 1 251 ? 7.094 -16.016 -0.293 1 98.19 251 ALA B CA 1
ATOM 4670 C C . ALA B 1 251 ? 5.926 -15.727 -1.233 1 98.19 251 ALA B C 1
ATOM 4672 O O . ALA B 1 251 ? 5.5 -16.594 -1.988 1 98.19 251 ALA B O 1
ATOM 4673 N N . ASN B 1 252 ? 5.395 -14.594 -1.188 1 98.06 252 ASN B N 1
ATOM 4674 C CA . ASN B 1 252 ? 4.289 -14.133 -2.021 1 98.06 252 ASN B CA 1
ATOM 4675 C C . ASN B 1 252 ? 4.457 -12.664 -2.412 1 98.06 252 ASN B C 1
ATOM 4677 O O . ASN B 1 252 ? 5.477 -12.047 -2.102 1 98.06 252 ASN B O 1
ATOM 4681 N N . LYS B 1 253 ? 3.533 -12.211 -3.217 1 97.94 253 LYS B N 1
ATOM 4682 C CA . LYS B 1 253 ? 3.584 -10.828 -3.703 1 97.94 253 LYS B CA 1
ATOM 4683 C C . LYS B 1 253 ? 3.9 -9.859 -2.572 1 97.94 253 LYS B C 1
ATOM 4685 O O . LYS B 1 253 ? 3.396 -10.008 -1.457 1 97.94 253 LYS B O 1
ATOM 4690 N N . ILE B 1 254 ? 4.746 -8.852 -2.891 1 98.56 254 ILE B N 1
ATOM 4691 C CA . ILE B 1 254 ? 5.168 -7.824 -1.944 1 98.56 254 ILE B CA 1
ATOM 4692 C C . ILE B 1 254 ? 3.945 -7.23 -1.251 1 98.56 254 ILE B C 1
ATOM 4694 O O . ILE B 1 254 ? 2.967 -6.867 -1.908 1 98.56 254 ILE B O 1
ATOM 4698 N N . GLY B 1 255 ? 3.957 -7.172 0.126 1 98.69 255 GLY B N 1
ATOM 4699 C CA . GLY B 1 255 ? 2.844 -6.66 0.91 1 98.69 255 GLY B CA 1
ATOM 4700 C C . GLY B 1 255 ? 2.113 -7.738 1.688 1 98.69 255 GLY B C 1
ATOM 4701 O O . GLY B 1 255 ? 1.341 -7.438 2.6 1 98.69 255 GLY B O 1
ATOM 4702 N N . THR B 1 256 ? 2.299 -9.055 1.334 1 98.94 256 THR B N 1
ATOM 4703 C CA . THR B 1 256 ? 1.676 -10.164 2.049 1 98.94 256 THR B CA 1
ATOM 4704 C C . THR B 1 256 ? 2.107 -10.172 3.512 1 98.94 256 THR B C 1
ATOM 4706 O O . THR B 1 256 ? 1.277 -10.328 4.41 1 98.94 256 THR B O 1
ATOM 4709 N N . TYR B 1 257 ? 3.408 -9.938 3.758 1 98.94 257 TYR B N 1
ATOM 4710 C CA . TYR B 1 257 ? 3.988 -9.883 5.094 1 98.94 257 TYR B CA 1
ATOM 4711 C C . TYR B 1 257 ? 3.262 -8.859 5.965 1 98.94 257 TYR B C 1
ATOM 4713 O O . TYR B 1 257 ? 2.908 -9.148 7.109 1 98.94 257 TYR B O 1
ATOM 4721 N N . LEU B 1 258 ? 2.947 -7.66 5.434 1 98.94 258 LEU B N 1
ATOM 4722 C CA . LEU B 1 258 ? 2.266 -6.602 6.172 1 98.94 258 LEU B CA 1
ATOM 4723 C C . LEU B 1 258 ? 0.852 -7.027 6.551 1 98.94 258 LEU B C 1
ATOM 4725 O O . LEU B 1 258 ? 0.387 -6.738 7.656 1 98.94 258 LEU B O 1
ATOM 4729 N N . LYS B 1 259 ? 0.14 -7.73 5.598 1 98.94 259 LYS B N 1
ATOM 4730 C CA . LYS B 1 259 ? -1.206 -8.211 5.898 1 98.94 259 LYS B CA 1
ATOM 4731 C C . LYS B 1 259 ? -1.179 -9.266 6.996 1 98.94 259 LYS B C 1
ATOM 4733 O O . LYS B 1 259 ? -2.111 -9.367 7.797 1 98.94 259 LYS B O 1
ATOM 4738 N N . ALA B 1 260 ? -0.16 -10.078 6.961 1 98.94 260 ALA B N 1
ATOM 4739 C CA . ALA B 1 260 ? -0.036 -11.125 7.973 1 98.94 260 ALA B CA 1
ATOM 4740 C C . ALA B 1 260 ? 0.218 -10.523 9.352 1 98.94 260 ALA B C 1
ATOM 4742 O O . ALA B 1 260 ? -0.322 -11 10.352 1 98.94 260 ALA B O 1
ATOM 4743 N N . LEU B 1 261 ? 1.071 -9.5 9.438 1 98.94 261 LEU B N 1
ATOM 4744 C CA . LEU B 1 261 ? 1.314 -8.805 10.695 1 98.94 261 LEU B CA 1
ATOM 4745 C C . LEU B 1 261 ? 0.019 -8.234 11.266 1 98.94 261 LEU B C 1
ATOM 4747 O O . LEU B 1 261 ? -0.254 -8.375 12.461 1 98.94 261 LEU B O 1
ATOM 4751 N N . ALA B 1 262 ? -0.769 -7.578 10.398 1 98.94 262 ALA B N 1
ATOM 4752 C CA . ALA B 1 262 ? -2.029 -6.984 10.836 1 98.94 262 ALA B CA 1
ATOM 4753 C C . ALA B 1 262 ? -3.01 -8.055 11.305 1 98.94 262 ALA B C 1
ATOM 4755 O O . ALA B 1 262 ? -3.715 -7.871 12.297 1 98.94 262 ALA B O 1
ATOM 4756 N N . ALA B 1 263 ? -3.041 -9.141 10.531 1 98.94 263 ALA B N 1
ATOM 4757 C CA . ALA B 1 263 ? -3.922 -10.242 10.914 1 98.94 263 ALA B CA 1
ATOM 4758 C C . ALA B 1 263 ? -3.58 -10.758 12.312 1 98.94 263 ALA B C 1
ATOM 4760 O O . ALA B 1 263 ? -4.465 -10.922 13.148 1 98.94 263 ALA B O 1
ATOM 4761 N N . ARG B 1 264 ? -2.299 -10.984 12.555 1 98.88 264 ARG B N 1
ATOM 4762 C CA . ARG B 1 264 ? -1.847 -11.469 13.859 1 98.88 264 ARG B CA 1
ATOM 4763 C C . ARG B 1 264 ? -2.189 -10.469 14.961 1 98.88 264 ARG B C 1
ATOM 4765 O O . ARG B 1 264 ? -2.68 -10.859 16.031 1 98.88 264 ARG B O 1
ATOM 4772 N N . ASP B 1 265 ? -1.959 -9.203 14.695 1 98.88 265 ASP B N 1
ATOM 4773 C CA . ASP B 1 265 ? -2.166 -8.156 15.695 1 98.88 265 ASP B CA 1
ATOM 4774 C C . ASP B 1 265 ? -3.639 -8.055 16.078 1 98.88 265 ASP B C 1
ATOM 4776 O O . ASP B 1 265 ? -3.967 -7.594 17.172 1 98.88 265 ASP B O 1
ATOM 4780 N N . ASN B 1 266 ? -4.57 -8.508 15.203 1 98.75 266 ASN B N 1
ATOM 4781 C CA . ASN B 1 266 ? -6 -8.32 15.438 1 98.75 266 ASN B CA 1
ATOM 4782 C C . ASN B 1 266 ? -6.715 -9.656 15.625 1 98.75 266 ASN B C 1
ATOM 4784 O O . ASN B 1 266 ? -7.945 -9.711 15.625 1 98.75 266 ASN B O 1
ATOM 4788 N N . GLY B 1 267 ? -5.977 -10.742 15.68 1 98.62 267 GLY B N 1
ATOM 4789 C CA . GLY B 1 267 ? -6.566 -12.055 15.906 1 98.62 267 GLY B CA 1
ATOM 4790 C C . GLY B 1 267 ? -7.336 -12.578 14.711 1 98.62 267 GLY B C 1
ATOM 4791 O O . GLY B 1 267 ? -8.328 -13.297 14.867 1 98.62 267 GLY B O 1
ATOM 4792 N N . VAL B 1 268 ? -7.023 -12.164 13.531 1 98.81 268 VAL B N 1
ATOM 4793 C CA . VAL B 1 268 ? -7.641 -12.625 12.297 1 98.81 268 VAL B CA 1
ATOM 4794 C C . VAL B 1 268 ? -6.844 -13.805 11.734 1 98.81 268 VAL B C 1
ATOM 4796 O O . VAL B 1 268 ? -5.633 -13.703 11.539 1 98.81 268 VAL B O 1
ATOM 4799 N N . PRO B 1 269 ? -7.473 -14.945 11.477 1 98.75 269 PRO B N 1
ATOM 4800 C CA . PRO B 1 269 ? -6.723 -16.062 10.883 1 98.75 269 PRO B CA 1
ATOM 4801 C C . PRO B 1 269 ? -6.184 -15.727 9.492 1 98.75 269 PRO B C 1
ATOM 4803 O O . PRO B 1 269 ? -6.895 -15.141 8.68 1 98.75 269 PRO B O 1
ATOM 4806 N N . PHE B 1 270 ? -4.941 -16.125 9.273 1 98.94 270 PHE B N 1
ATOM 4807 C CA . PHE B 1 270 ? -4.238 -15.867 8.023 1 98.94 270 PHE B CA 1
ATOM 4808 C C . PHE B 1 270 ? -3.877 -17.172 7.332 1 98.94 270 PHE B C 1
ATOM 4810 O O . PHE B 1 270 ? -2.936 -17.859 7.738 1 98.94 270 PHE B O 1
ATOM 4817 N N . TYR B 1 271 ? -4.551 -17.5 6.203 1 98.94 271 TYR B N 1
ATOM 4818 C CA . TYR B 1 271 ? -4.359 -18.766 5.516 1 98.94 271 TYR B CA 1
ATOM 4819 C C . TYR B 1 271 ? -3.645 -18.562 4.184 1 98.94 271 TYR B C 1
ATOM 4821 O O . TYR B 1 271 ? -3.838 -17.547 3.518 1 98.94 271 TYR B O 1
ATOM 4829 N N . VAL B 1 272 ? -2.842 -19.516 3.846 1 98.94 272 VAL B N 1
ATOM 4830 C CA . VAL B 1 272 ? -2.162 -19.547 2.555 1 98.94 272 VAL B CA 1
ATOM 4831 C C . VAL B 1 272 ? -2.572 -20.797 1.783 1 98.94 272 VAL B C 1
ATOM 4833 O O . VAL B 1 272 ? -2.436 -21.922 2.283 1 98.94 272 VAL B O 1
ATOM 4836 N N . ALA B 1 273 ? -3.098 -20.609 0.618 1 98.94 273 ALA B N 1
ATOM 4837 C CA . ALA B 1 273 ? -3.512 -21.703 -0.245 1 98.94 273 ALA B CA 1
ATOM 4838 C C . ALA B 1 273 ? -2.447 -22.016 -1.296 1 98.94 273 ALA B C 1
ATOM 4840 O O . ALA B 1 273 ? -1.992 -21.109 -2.004 1 98.94 273 ALA B O 1
ATOM 4841 N N . LEU B 1 274 ? -2.027 -23.266 -1.378 1 98.56 274 LEU B N 1
ATOM 4842 C CA . LEU B 1 274 ? -0.935 -23.594 -2.287 1 98.56 274 LEU B CA 1
ATOM 4843 C C . LEU B 1 274 ? -1.009 -25.047 -2.73 1 98.56 274 LEU B C 1
ATOM 4845 O O . LEU B 1 274 ? -1.39 -25.922 -1.945 1 98.56 274 LEU B O 1
ATOM 4849 N N . PRO B 1 275 ? -0.73 -25.344 -4 1 98.19 275 PRO B N 1
ATOM 4850 C CA . PRO B 1 275 ? -0.449 -26.719 -4.406 1 98.19 275 PRO B CA 1
ATOM 4851 C C . PRO B 1 275 ? 0.914 -27.203 -3.92 1 98.19 275 PRO B C 1
ATOM 4853 O O . PRO B 1 275 ? 1.818 -26.406 -3.689 1 98.19 275 PRO B O 1
ATOM 4856 N N . SER B 1 276 ? 1.105 -28.469 -3.82 1 96.56 276 SER B N 1
ATOM 4857 C CA . SER B 1 276 ? 2.344 -29.062 -3.322 1 96.56 276 SER B CA 1
ATOM 4858 C C . SER B 1 276 ? 3.525 -28.703 -4.215 1 96.56 276 SER B C 1
ATOM 4860 O O . SER B 1 276 ? 4.668 -28.641 -3.75 1 96.56 276 SER B O 1
ATOM 4862 N N . SER B 1 277 ? 3.244 -28.391 -5.5 1 95.31 277 SER B N 1
ATOM 4863 C CA . SER B 1 277 ? 4.297 -28.031 -6.449 1 95.31 277 SER B CA 1
ATOM 4864 C C . SER B 1 277 ? 4.953 -26.703 -6.078 1 95.31 277 SER B C 1
ATOM 4866 O O . SER B 1 277 ? 6.008 -26.359 -6.617 1 95.31 277 SER B O 1
ATOM 4868 N N . THR B 1 278 ? 4.367 -25.969 -5.102 1 96.5 278 THR B N 1
ATOM 4869 C CA . THR B 1 278 ? 4.875 -24.672 -4.695 1 96.5 278 THR B CA 1
ATOM 4870 C C . THR B 1 278 ? 5.812 -24.797 -3.496 1 96.5 278 THR B C 1
ATOM 4872 O O . THR B 1 278 ? 6.469 -23.828 -3.104 1 96.5 278 THR B O 1
ATOM 4875 N N . ILE B 1 279 ? 5.93 -25.969 -2.947 1 97.06 279 ILE B N 1
ATOM 4876 C CA . ILE B 1 279 ? 6.758 -26.188 -1.768 1 97.06 279 ILE B CA 1
ATOM 4877 C C . ILE B 1 279 ? 8.203 -26.453 -2.195 1 97.06 279 ILE B C 1
ATOM 4879 O O . ILE B 1 279 ? 8.453 -27.312 -3.043 1 97.06 279 ILE B O 1
ATOM 4883 N N . ASP B 1 280 ? 9.07 -25.688 -1.766 1 96 280 ASP B N 1
ATOM 4884 C CA . ASP B 1 280 ? 10.5 -25.922 -1.943 1 96 280 ASP B CA 1
ATOM 4885 C C . ASP B 1 280 ? 11.078 -26.703 -0.765 1 96 280 ASP B C 1
ATOM 4887 O O . ASP B 1 280 ? 11.461 -26.109 0.247 1 96 280 ASP B O 1
ATOM 4891 N N . TRP B 1 281 ? 11.281 -27.938 -0.914 1 95.56 281 TRP B N 1
ATOM 4892 C CA . TRP B 1 281 ? 11.695 -28.844 0.158 1 95.56 281 TRP B CA 1
ATOM 4893 C C . TRP B 1 281 ? 13.172 -28.656 0.481 1 95.56 281 TRP B C 1
ATOM 4895 O O . TRP B 1 281 ? 13.656 -29.156 1.502 1 95.56 281 TRP B O 1
ATOM 4905 N N . THR B 1 282 ? 13.875 -27.844 -0.358 1 93.69 282 THR B N 1
ATOM 4906 C CA . THR B 1 282 ? 15.328 -27.766 -0.237 1 93.69 282 THR B CA 1
ATOM 4907 C C . THR B 1 282 ? 15.727 -26.641 0.718 1 93.69 282 THR B C 1
ATOM 4909 O O . THR B 1 282 ? 16.891 -26.547 1.134 1 93.69 282 THR B O 1
ATOM 4912 N N . ILE B 1 283 ? 14.805 -25.812 1.087 1 95.19 283 ILE B N 1
ATOM 4913 C CA . ILE B 1 283 ? 15.164 -24.703 1.949 1 95.19 283 ILE B CA 1
ATOM 4914 C C . ILE B 1 283 ? 14.227 -24.656 3.154 1 95.19 283 ILE B C 1
ATOM 4916 O O . ILE B 1 283 ? 13.047 -24.984 3.041 1 95.19 283 ILE B O 1
ATOM 4920 N N . ALA B 1 284 ? 14.742 -24.188 4.305 1 96.31 284 ALA B N 1
ATOM 4921 C CA . ALA B 1 284 ? 13.961 -24.062 5.531 1 96.31 284 ALA B CA 1
ATOM 4922 C C . ALA B 1 284 ? 13.758 -22.594 5.895 1 96.31 284 ALA B C 1
ATOM 4924 O O . ALA B 1 284 ? 12.625 -22.156 6.152 1 96.31 284 ALA B O 1
ATOM 4925 N N . ASP B 1 285 ? 14.844 -21.797 5.82 1 97.25 285 ASP B N 1
ATOM 4926 C CA . ASP B 1 285 ? 14.844 -20.391 6.184 1 97.25 285 ASP B CA 1
ATOM 4927 C C . ASP B 1 285 ? 14.477 -19.516 4.984 1 97.25 285 ASP B C 1
ATOM 4929 O O . ASP B 1 285 ? 15.336 -19.203 4.152 1 97.25 285 ASP B O 1
ATOM 4933 N N . GLY B 1 286 ? 13.258 -19.047 4.973 1 96.81 286 GLY B N 1
ATOM 4934 C CA . GLY B 1 286 ? 12.781 -18.266 3.844 1 96.81 286 GLY B CA 1
ATOM 4935 C C . GLY B 1 286 ? 13.445 -16.891 3.748 1 96.81 286 GLY B C 1
ATOM 4936 O O . GLY B 1 286 ? 13.867 -16.484 2.666 1 96.81 286 GLY B O 1
ATOM 4937 N N . LEU B 1 287 ? 13.602 -16.172 4.844 1 96.81 287 LEU B N 1
ATOM 4938 C CA . LEU B 1 287 ? 14.156 -14.828 4.855 1 96.81 287 LEU B CA 1
ATOM 4939 C C . LEU B 1 287 ? 15.602 -14.828 4.371 1 96.81 287 LEU B C 1
ATOM 4941 O O . LEU B 1 287 ? 16.016 -13.945 3.615 1 96.81 287 LEU B O 1
ATOM 4945 N N . GLY B 1 288 ? 16.312 -15.82 4.738 1 96.12 288 GLY B N 1
ATOM 4946 C CA . GLY B 1 288 ? 17.734 -15.859 4.426 1 96.12 288 GLY B CA 1
ATOM 4947 C C . GLY B 1 288 ? 18.016 -16.516 3.084 1 96.12 288 GLY B C 1
ATOM 4948 O O . GLY B 1 288 ? 19.047 -16.219 2.467 1 96.12 288 GLY B O 1
ATOM 4949 N N . SER B 1 289 ? 17.016 -17.281 2.572 1 95.69 289 SER B N 1
ATOM 4950 C CA . SER B 1 289 ? 17.422 -18.172 1.486 1 95.69 289 SER B CA 1
ATOM 4951 C C . SER B 1 289 ? 16.625 -17.891 0.216 1 95.69 289 SER B C 1
ATOM 4953 O O . SER B 1 289 ? 17.031 -18.312 -0.876 1 95.69 289 SER B O 1
ATOM 4955 N N . ILE B 1 290 ? 15.492 -17.297 0.327 1 95.25 290 ILE B N 1
ATOM 4956 C CA . ILE B 1 290 ? 14.695 -17.062 -0.87 1 95.25 290 ILE B CA 1
ATOM 4957 C C . ILE B 1 290 ? 15.18 -15.781 -1.562 1 95.25 290 ILE B C 1
ATOM 4959 O O . ILE B 1 290 ? 15.102 -14.695 -0.991 1 95.25 290 ILE B O 1
ATOM 4963 N N . PRO B 1 291 ? 15.672 -15.914 -2.729 1 93.81 291 PRO B N 1
ATOM 4964 C CA . PRO B 1 291 ? 15.992 -14.695 -3.479 1 93.81 291 PRO B CA 1
ATOM 4965 C C . PRO B 1 291 ? 14.758 -13.914 -3.902 1 93.81 291 PRO B C 1
ATOM 4967 O O . PRO B 1 291 ? 13.797 -14.5 -4.418 1 93.81 291 PRO B O 1
ATOM 4970 N N . ILE B 1 292 ? 14.789 -12.617 -3.668 1 94.81 292 ILE B N 1
ATOM 4971 C CA . ILE B 1 292 ? 13.656 -11.773 -4.035 1 94.81 292 ILE B CA 1
ATOM 4972 C C . ILE B 1 292 ? 13.953 -11.055 -5.355 1 94.81 292 ILE B C 1
ATOM 4974 O O . ILE B 1 292 ? 14.961 -10.359 -5.477 1 94.81 292 ILE B O 1
ATOM 4978 N N . GLU B 1 293 ? 13.078 -11.242 -6.316 1 91.62 293 GLU B N 1
ATOM 4979 C CA . GLU B 1 293 ? 13.211 -10.633 -7.637 1 91.62 293 GLU B CA 1
ATOM 4980 C C . GLU B 1 293 ? 13.086 -9.117 -7.562 1 91.62 293 GLU B C 1
ATOM 4982 O O . GLU B 1 293 ? 12.125 -8.594 -6.996 1 91.62 293 GLU B O 1
ATOM 4987 N N . GLU B 1 294 ? 14.094 -8.391 -8.031 1 95 294 GLU B N 1
ATOM 4988 C CA . GLU B 1 294 ? 14.023 -6.949 -8.258 1 95 294 GLU B CA 1
ATOM 4989 C C . GLU B 1 294 ? 13.578 -6.629 -9.68 1 95 294 GLU B C 1
ATOM 4991 O O . GLU B 1 294 ? 14.25 -6.996 -10.641 1 95 294 GLU B O 1
ATOM 4996 N N . ARG B 1 295 ? 12.5 -5.957 -9.812 1 94.06 295 ARG B N 1
ATOM 4997 C CA . ARG B 1 295 ? 11.953 -5.707 -11.141 1 94.06 295 ARG B CA 1
ATOM 4998 C C . ARG B 1 295 ? 12.211 -4.27 -11.578 1 94.06 295 ARG B C 1
ATOM 5000 O O . ARG B 1 295 ? 12.812 -3.486 -10.836 1 94.06 295 ARG B O 1
ATOM 5007 N N . ALA B 1 296 ? 11.758 -3.936 -12.766 1 95.62 296 ALA B N 1
ATOM 5008 C CA . ALA B 1 296 ? 12.031 -2.635 -13.367 1 95.62 296 ALA B CA 1
ATOM 5009 C C . ALA B 1 296 ? 11.375 -1.511 -12.578 1 95.62 296 ALA B C 1
ATOM 5011 O O . ALA B 1 296 ? 10.203 -1.605 -12.211 1 95.62 296 ALA B O 1
ATOM 5012 N N . PRO B 1 297 ? 12.094 -0.365 -12.336 1 97.31 297 PRO B N 1
ATOM 5013 C CA . PRO B 1 297 ? 11.539 0.778 -11.602 1 97.31 297 PRO B CA 1
ATOM 5014 C C . PRO B 1 297 ? 10.305 1.369 -12.281 1 97.31 297 PRO B C 1
ATOM 5016 O O . PRO B 1 297 ? 9.453 1.959 -11.609 1 97.31 297 PRO B O 1
ATOM 5019 N N . ALA B 1 298 ? 10.156 1.168 -13.602 1 96.31 298 ALA B N 1
ATOM 5020 C CA . ALA B 1 298 ? 9.062 1.754 -14.359 1 96.31 298 ALA B CA 1
ATOM 5021 C C . ALA B 1 298 ? 7.715 1.208 -13.891 1 96.31 298 ALA B C 1
ATOM 5023 O O . ALA B 1 298 ? 6.695 1.896 -13.969 1 96.31 298 ALA B O 1
ATOM 5024 N N . GLU B 1 299 ? 7.727 -0.054 -13.32 1 96.62 299 GLU B N 1
ATOM 5025 C CA . GLU B 1 299 ? 6.492 -0.619 -12.789 1 96.62 299 GLU B CA 1
ATOM 5026 C C . GLU B 1 299 ? 5.98 0.196 -11.602 1 96.62 299 GLU B C 1
ATOM 5028 O O . GLU B 1 299 ? 4.777 0.238 -11.344 1 96.62 299 GLU B O 1
ATOM 5033 N N . VAL B 1 300 ? 6.965 0.872 -10.93 1 98.38 300 VAL B N 1
ATOM 5034 C CA . VAL B 1 300 ? 6.637 1.674 -9.758 1 98.38 300 VAL B CA 1
ATOM 5035 C C . VAL B 1 300 ? 6.277 3.096 -10.188 1 98.38 300 VAL B C 1
ATOM 5037 O O . VAL B 1 300 ? 5.32 3.68 -9.672 1 98.38 300 VAL B O 1
ATOM 5040 N N . THR B 1 301 ? 6.93 3.682 -11.188 1 98.12 301 THR B N 1
ATOM 5041 C CA . THR B 1 301 ? 6.887 5.113 -11.453 1 98.12 301 THR B CA 1
ATOM 5042 C C . THR B 1 301 ? 5.777 5.445 -12.453 1 98.12 301 THR B C 1
ATOM 5044 O O . THR B 1 301 ? 5.449 6.613 -12.656 1 98.12 301 THR B O 1
ATOM 5047 N N . THR B 1 302 ? 5.199 4.398 -13.062 1 97.38 302 THR B N 1
ATOM 5048 C CA . THR B 1 302 ? 4.148 4.621 -14.055 1 97.38 302 THR B CA 1
ATOM 5049 C C . THR B 1 302 ? 2.957 3.705 -13.789 1 97.38 302 THR B C 1
ATOM 5051 O O . THR B 1 302 ? 3.076 2.715 -13.07 1 97.38 302 THR B O 1
ATOM 5054 N N . ILE B 1 303 ? 1.851 4.062 -14.281 1 97.12 303 ILE B N 1
ATOM 5055 C CA . ILE B 1 303 ? 0.639 3.258 -14.188 1 97.12 303 ILE B CA 1
ATOM 5056 C C . ILE B 1 303 ? -0.151 3.348 -15.484 1 97.12 303 ILE B C 1
ATOM 5058 O O . ILE B 1 303 ? -0.249 4.418 -16.094 1 97.12 303 ILE B O 1
ATOM 5062 N N . THR B 1 304 ? -0.598 2.236 -15.945 1 96.12 304 THR B N 1
ATOM 5063 C CA . THR B 1 304 ? -1.423 2.162 -17.141 1 96.12 304 THR B CA 1
ATOM 5064 C C . THR B 1 304 ? -2.889 1.952 -16.781 1 96.12 304 THR B C 1
ATOM 5066 O O . THR B 1 304 ? -3.205 1.181 -15.875 1 96.12 304 THR B O 1
ATOM 5069 N N . GLY B 1 305 ? -3.764 2.67 -17.359 1 96.62 305 GLY B N 1
ATOM 5070 C CA . GLY B 1 305 ? -5.199 2.521 -17.188 1 96.62 305 GLY B CA 1
ATOM 5071 C C . GLY B 1 305 ? -6.008 3.027 -18.359 1 96.62 305 GLY B C 1
ATOM 5072 O O . GLY B 1 305 ? -5.457 3.285 -19.438 1 96.62 305 GLY B O 1
ATOM 5073 N N . ARG B 1 306 ? -7.25 3.029 -18.172 1 96.56 306 ARG B N 1
ATOM 5074 C CA . ARG B 1 306 ? -8.172 3.428 -19.234 1 96.56 306 ARG B CA 1
ATOM 5075 C C . ARG B 1 306 ? -8.586 4.887 -19.078 1 96.56 306 ARG B C 1
ATOM 5077 O O . ARG B 1 306 ? -9.094 5.289 -18.031 1 96.56 306 ARG B O 1
ATOM 5084 N N . ALA B 1 307 ? -8.422 5.641 -20.156 1 94.44 307 ALA B N 1
ATOM 5085 C CA . ALA B 1 307 ? -8.812 7.043 -20.141 1 94.44 307 ALA B CA 1
ATOM 5086 C C . ALA B 1 307 ? -10.312 7.195 -20.375 1 94.44 307 ALA B C 1
ATOM 5088 O O . ALA B 1 307 ? -11.016 6.207 -20.625 1 94.44 307 ALA B O 1
ATOM 5089 N N . LEU B 1 308 ? -10.812 8.391 -20.234 1 89.06 308 LEU B N 1
ATOM 5090 C CA . LEU B 1 308 ? -12.234 8.688 -20.391 1 89.06 308 LEU B CA 1
ATOM 5091 C C . LEU B 1 308 ? -12.711 8.32 -21.797 1 89.06 308 LEU B C 1
ATOM 5093 O O . LEU B 1 308 ? -13.852 7.906 -21.984 1 89.06 308 LEU B O 1
ATOM 5097 N N . ASP B 1 309 ? -11.867 8.414 -22.766 1 91.12 309 ASP B N 1
ATOM 5098 C CA . ASP B 1 309 ? -12.25 8.133 -24.156 1 91.12 309 ASP B CA 1
ATOM 5099 C C . ASP B 1 309 ? -12.133 6.645 -24.469 1 91.12 309 ASP B C 1
ATOM 5101 O O . ASP B 1 309 ? -12.32 6.23 -25.609 1 91.12 309 ASP B O 1
ATOM 5105 N N . GLY B 1 310 ? -11.695 5.895 -23.5 1 91.25 310 GLY B N 1
ATOM 5106 C CA . GLY B 1 310 ? -11.633 4.453 -23.672 1 91.25 310 GLY B CA 1
ATOM 5107 C C . GLY B 1 310 ? -10.242 3.951 -24 1 91.25 310 GLY B C 1
ATOM 5108 O O . GLY B 1 310 ? -9.969 2.752 -23.906 1 91.25 310 GLY B O 1
ATOM 5109 N N . SER B 1 311 ? -9.359 4.852 -24.312 1 93.5 311 SER B N 1
ATOM 5110 C CA . SER B 1 311 ? -8.016 4.457 -24.703 1 93.5 311 SER B CA 1
ATOM 5111 C C . SER B 1 311 ? -7.188 4.043 -23.484 1 93.5 311 SER B C 1
ATOM 5113 O O . SER B 1 311 ? -7.434 4.516 -22.375 1 93.5 311 SER B O 1
ATOM 5115 N N . MET B 1 312 ? -6.281 3.111 -23.719 1 94.81 312 MET B N 1
ATOM 5116 C CA . MET B 1 312 ? -5.32 2.723 -22.688 1 94.81 312 MET B CA 1
ATOM 5117 C C . MET B 1 312 ? -4.117 3.658 -22.703 1 94.81 312 MET B C 1
ATOM 5119 O O . MET B 1 312 ? -3.496 3.875 -23.734 1 94.81 312 MET B O 1
ATOM 5123 N N . LEU B 1 313 ? -3.828 4.273 -21.562 1 95.75 313 LEU B N 1
ATOM 5124 C CA . LEU B 1 313 ? -2.732 5.234 -21.469 1 95.75 313 LEU B CA 1
ATOM 5125 C C . LEU B 1 313 ? -1.851 4.938 -20.266 1 95.75 313 LEU B C 1
ATOM 5127 O O . LEU B 1 313 ? -2.322 4.383 -19.266 1 95.75 313 LEU B O 1
ATOM 5131 N N . THR B 1 314 ? -0.606 5.23 -20.391 1 96.5 314 THR B N 1
ATOM 5132 C CA . THR B 1 314 ? 0.36 5.137 -19.297 1 96.5 314 THR B CA 1
ATOM 5133 C C . THR B 1 314 ? 0.765 6.527 -18.812 1 96.5 314 THR B C 1
ATOM 5135 O O . THR B 1 314 ? 1.098 7.398 -19.625 1 96.5 314 THR B O 1
ATOM 5138 N N . VAL B 1 315 ? 0.691 6.742 -17.531 1 97.44 315 VAL B N 1
ATOM 5139 C CA . VAL B 1 315 ? 1.071 8.031 -16.969 1 97.44 315 VAL B CA 1
ATOM 5140 C C . VAL B 1 315 ? 2.18 7.844 -15.938 1 97.44 315 VAL B C 1
ATOM 5142 O O . VAL B 1 315 ? 2.227 6.824 -15.25 1 97.44 315 VAL B O 1
ATOM 5145 N N . ARG B 1 316 ? 3.059 8.789 -15.852 1 97.69 316 ARG B N 1
ATOM 5146 C CA . ARG B 1 316 ? 4.074 8.852 -14.805 1 97.69 316 ARG B CA 1
ATOM 5147 C C . ARG B 1 316 ? 3.516 9.484 -13.539 1 97.69 316 ARG B C 1
ATOM 5149 O O . ARG B 1 316 ? 2.789 10.477 -13.602 1 97.69 316 ARG B O 1
ATOM 5156 N N . ILE B 1 317 ? 3.896 8.938 -12.336 1 97.94 317 ILE B N 1
ATOM 5157 C CA . ILE B 1 317 ? 3.238 9.391 -11.117 1 97.94 317 ILE B CA 1
ATOM 5158 C C . ILE B 1 317 ? 4.285 9.812 -10.086 1 97.94 317 ILE B C 1
ATOM 5160 O O . ILE B 1 317 ? 3.977 9.984 -8.906 1 97.94 317 ILE B O 1
ATOM 5164 N N . VAL B 1 318 ? 5.535 9.914 -10.422 1 97.56 318 VAL B N 1
ATOM 5165 C CA . VAL B 1 318 ? 6.641 10.336 -9.57 1 97.56 318 VAL B CA 1
ATOM 5166 C C . VAL B 1 318 ? 7.461 11.414 -10.281 1 97.56 318 VAL B C 1
ATOM 5168 O O . VAL B 1 318 ? 7.516 11.453 -11.508 1 97.56 318 VAL B O 1
ATOM 5171 N N . PRO B 1 319 ? 8.125 12.281 -9.453 1 96.06 319 PRO B N 1
ATOM 5172 C CA . PRO B 1 319 ? 9.039 13.227 -10.109 1 96.06 319 PRO B CA 1
ATOM 5173 C C . PRO B 1 319 ? 10.078 12.523 -10.977 1 96.06 319 PRO B C 1
ATOM 5175 O O . PRO B 1 319 ? 10.539 11.43 -10.641 1 96.06 319 PRO B O 1
ATOM 5178 N N . LYS B 1 320 ? 10.5 13.164 -12.062 1 90.69 320 LYS B N 1
ATOM 5179 C CA . LYS B 1 320 ? 11.398 12.578 -13.055 1 90.69 320 LYS B CA 1
ATOM 5180 C C . LYS B 1 320 ? 12.719 12.156 -12.422 1 90.69 320 LYS B C 1
ATOM 5182 O O . LYS B 1 320 ? 13.312 11.148 -12.82 1 90.69 320 LYS B O 1
ATOM 5187 N N . ASP B 1 321 ? 13.109 12.812 -11.344 1 90.88 321 ASP B N 1
ATOM 5188 C CA . ASP B 1 321 ? 14.453 12.594 -10.82 1 90.88 321 ASP B CA 1
ATOM 5189 C C . ASP B 1 321 ? 14.43 11.625 -9.641 1 90.88 321 ASP B C 1
ATOM 5191 O O . ASP B 1 321 ? 15.469 11.328 -9.047 1 90.88 321 ASP B O 1
ATOM 5195 N N . SER B 1 322 ? 13.32 11.086 -9.344 1 95.12 322 SER B N 1
ATOM 5196 C CA . SER B 1 322 ? 13.25 10.148 -8.227 1 95.12 322 SER B CA 1
ATOM 5197 C C . SER B 1 322 ? 13.547 8.727 -8.68 1 95.12 322 SER B C 1
ATOM 5199 O O . SER B 1 322 ? 13.062 8.289 -9.727 1 95.12 322 SER B O 1
ATOM 5201 N N . THR B 1 323 ? 14.422 8.031 -7.891 1 96.12 323 THR B N 1
ATOM 5202 C CA . THR B 1 323 ? 14.734 6.625 -8.141 1 96.12 323 THR B CA 1
ATOM 5203 C C . THR B 1 323 ? 13.75 5.715 -7.414 1 96.12 323 THR B C 1
ATOM 5205 O O . THR B 1 323 ? 13.242 6.066 -6.348 1 96.12 323 THR B O 1
ATOM 5208 N N . ALA B 1 324 ? 13.523 4.512 -8.055 1 98.5 324 ALA B N 1
ATOM 5209 C CA . ALA B 1 324 ? 12.562 3.6 -7.445 1 98.5 324 ALA B CA 1
ATOM 5210 C C . ALA B 1 324 ? 13.172 2.219 -7.23 1 98.5 324 ALA B C 1
ATOM 5212 O O . ALA B 1 324 ? 13.977 1.757 -8.047 1 98.5 324 ALA B O 1
ATOM 5213 N N . ALA B 1 325 ? 12.875 1.602 -6.113 1 98.69 325 ALA B N 1
ATOM 5214 C CA . ALA B 1 325 ? 13.133 0.186 -5.867 1 98.69 325 ALA B CA 1
ATOM 5215 C C . ALA B 1 325 ? 11.852 -0.636 -5.984 1 98.69 325 ALA B C 1
ATOM 5217 O O . ALA B 1 325 ? 10.773 -0.168 -5.617 1 98.69 325 ALA B O 1
ATOM 5218 N N . ASN B 1 326 ? 12.023 -1.885 -6.539 1 98.31 326 ASN B N 1
ATOM 5219 C CA . ASN B 1 326 ? 10.828 -2.645 -6.891 1 98.31 326 ASN B CA 1
ATOM 5220 C C . ASN B 1 326 ? 10.984 -4.125 -6.551 1 98.31 326 ASN B C 1
ATOM 5222 O O . ASN B 1 326 ? 10.922 -4.98 -7.434 1 98.31 326 ASN B O 1
ATOM 5226 N N . PRO B 1 327 ? 11.133 -4.418 -5.207 1 98.12 327 PRO B N 1
ATOM 5227 C CA . PRO B 1 327 ? 11.07 -5.84 -4.855 1 98.12 327 PRO B CA 1
ATOM 5228 C C . PRO B 1 327 ? 9.703 -6.453 -5.152 1 98.12 327 PRO B C 1
ATOM 5230 O O . PRO B 1 327 ? 8.672 -5.883 -4.789 1 98.12 327 PRO B O 1
ATOM 5233 N N . ALA B 1 328 ? 9.664 -7.617 -5.742 1 96 328 ALA B N 1
ATOM 5234 C CA . ALA B 1 328 ? 8.422 -8.18 -6.254 1 96 328 ALA B CA 1
ATOM 5235 C C . ALA B 1 328 ? 7.703 -8.992 -5.18 1 96 328 ALA B C 1
ATOM 5237 O O . ALA B 1 328 ? 6.48 -9.133 -5.215 1 96 328 ALA B O 1
ATOM 5238 N N . PHE B 1 329 ? 8.43 -9.539 -4.23 1 97.19 329 PHE B N 1
ATOM 5239 C CA . PHE B 1 329 ? 7.895 -10.453 -3.234 1 97.19 329 PHE B CA 1
ATOM 5240 C C . PHE B 1 329 ? 8.453 -10.141 -1.852 1 97.19 329 PHE B C 1
ATOM 5242 O O . PHE B 1 329 ? 9.406 -9.367 -1.724 1 97.19 329 PHE B O 1
ATOM 5249 N N . ASP B 1 330 ? 7.824 -10.609 -0.853 1 98.5 330 ASP B N 1
ATOM 5250 C CA . ASP B 1 330 ? 8.359 -10.609 0.507 1 98.5 330 ASP B CA 1
ATOM 5251 C C . ASP B 1 330 ? 8.094 -11.953 1.192 1 98.5 330 ASP B C 1
ATOM 5253 O O . ASP B 1 330 ? 7.465 -12.836 0.615 1 98.5 330 ASP B O 1
ATOM 5257 N N . VAL B 1 331 ? 8.766 -12.172 2.285 1 98.75 331 VAL B N 1
ATOM 5258 C CA . VAL B 1 331 ? 8.656 -13.43 3.006 1 98.75 331 VAL B CA 1
ATOM 5259 C C . VAL B 1 331 ? 7.77 -13.25 4.238 1 98.75 331 VAL B C 1
ATOM 5261 O O . VAL B 1 331 ? 8 -12.352 5.051 1 98.75 331 VAL B O 1
ATOM 5264 N N . THR B 1 332 ? 6.719 -13.945 4.336 1 98.88 332 THR B N 1
ATOM 5265 C CA . THR B 1 332 ? 5.914 -14.07 5.551 1 98.88 332 THR B CA 1
ATOM 5266 C C . THR B 1 332 ? 6.395 -15.242 6.398 1 98.88 332 THR B C 1
ATOM 5268 O O . THR B 1 332 ? 6.227 -16.406 6.012 1 98.88 332 THR B O 1
ATOM 5271 N N . PRO B 1 333 ? 6.969 -14.953 7.551 1 98.81 333 PRO B N 1
ATOM 5272 C CA . PRO B 1 333 ? 7.426 -16.047 8.398 1 98.81 333 PRO B CA 1
ATOM 5273 C C . PRO B 1 333 ? 6.289 -16.984 8.82 1 98.81 333 PRO B C 1
ATOM 5275 O O . PRO B 1 333 ? 5.172 -16.531 9.062 1 98.81 333 PRO B O 1
ATOM 5278 N N . ALA B 1 334 ? 6.641 -18.234 9.008 1 98.88 334 ALA B N 1
ATOM 5279 C CA . ALA B 1 334 ? 5.68 -19.281 9.344 1 98.88 334 ALA B CA 1
ATOM 5280 C C . ALA B 1 334 ? 4.883 -18.906 10.594 1 98.88 334 ALA B C 1
ATOM 5282 O O . ALA B 1 334 ? 3.699 -19.234 10.703 1 98.88 334 ALA B O 1
ATOM 5283 N N . ARG B 1 335 ? 5.461 -18.188 11.516 1 98.69 335 ARG B N 1
ATOM 5284 C CA . ARG B 1 335 ? 4.84 -17.844 12.789 1 98.69 335 ARG B CA 1
ATOM 5285 C C . ARG B 1 335 ? 3.617 -16.953 12.57 1 98.69 335 ARG B C 1
ATOM 5287 O O . ARG B 1 335 ? 2.793 -16.781 13.469 1 98.69 335 ARG B O 1
ATOM 5294 N N . LEU B 1 336 ? 3.496 -16.344 11.406 1 98.88 336 LEU B N 1
ATOM 5295 C CA . LEU B 1 336 ? 2.393 -15.43 11.117 1 98.88 336 LEU B CA 1
ATOM 5296 C C . LEU B 1 336 ? 1.305 -16.125 10.312 1 98.88 336 LEU B C 1
ATOM 5298 O O . LEU B 1 336 ? 0.273 -15.531 10 1 98.88 336 LEU B O 1
ATOM 5302 N N . VAL B 1 337 ? 1.497 -17.391 9.992 1 98.94 337 VAL B N 1
ATOM 5303 C CA . VAL B 1 337 ? 0.574 -18.156 9.148 1 98.94 337 VAL B CA 1
ATOM 5304 C C . VAL B 1 337 ? -0.271 -19.078 10.016 1 98.94 337 VAL B C 1
ATOM 5306 O O . VAL B 1 337 ? 0.265 -19.938 10.727 1 98.94 337 VAL B O 1
ATOM 5309 N N . SER B 1 338 ? -1.599 -18.938 9.93 1 98.81 338 SER B N 1
ATOM 5310 C CA . SER B 1 338 ? -2.51 -19.734 10.742 1 98.81 338 SER B CA 1
ATOM 5311 C C . SER B 1 338 ? -2.637 -21.156 10.195 1 98.81 338 SER B C 1
ATOM 5313 O O . SER B 1 338 ? -2.891 -22.094 10.953 1 98.81 338 SER B O 1
ATOM 5315 N N . GLY B 1 339 ? -2.502 -21.297 8.891 1 98.88 339 GLY B N 1
ATOM 5316 C CA . GLY B 1 339 ? -2.609 -22.609 8.258 1 98.88 339 GLY B CA 1
ATOM 5317 C C . GLY B 1 339 ? -2.328 -22.578 6.77 1 98.88 339 GLY B C 1
ATOM 5318 O O . GLY B 1 339 ? -2.439 -21.531 6.133 1 98.88 339 GLY B O 1
ATOM 5319 N N . LEU B 1 340 ? -1.962 -23.719 6.277 1 98.94 340 LEU B N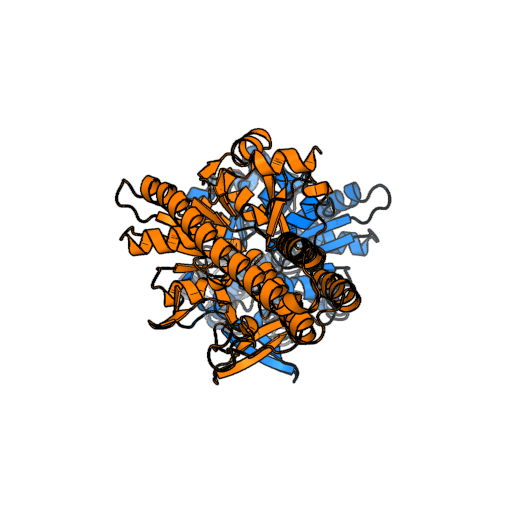 1
ATOM 5320 C CA . LEU B 1 340 ? -1.753 -23.938 4.852 1 98.94 340 LEU B CA 1
ATOM 5321 C C . LEU B 1 340 ? -2.865 -24.797 4.27 1 98.94 340 LEU B C 1
ATOM 5323 O O . LEU B 1 340 ? -3.141 -25.891 4.773 1 98.94 340 LEU B O 1
ATOM 5327 N N . ILE B 1 341 ? -3.521 -24.281 3.262 1 98.94 341 ILE B N 1
ATOM 5328 C CA . ILE B 1 341 ? -4.566 -25.031 2.572 1 98.94 341 ILE B CA 1
ATOM 5329 C C . ILE B 1 341 ? -3.98 -25.719 1.339 1 98.94 341 ILE B C 1
ATOM 5331 O O . ILE B 1 341 ? -3.545 -25.047 0.399 1 98.94 341 ILE B O 1
ATOM 5335 N N . THR B 1 342 ? -4.008 -27.078 1.305 1 98.81 342 THR B N 1
ATOM 5336 C CA . THR B 1 342 ? -3.4 -27.828 0.209 1 98.81 342 THR B CA 1
ATOM 5337 C C . THR B 1 342 ? -4.402 -28.797 -0.402 1 98.81 342 THR B C 1
ATOM 5339 O O . THR B 1 342 ? -5.543 -28.891 0.05 1 98.81 342 THR B O 1
ATOM 5342 N N . GLU B 1 343 ? -3.951 -29.484 -1.438 1 98.69 343 GLU B N 1
ATOM 5343 C CA . GLU B 1 343 ? -4.812 -30.469 -2.1 1 98.69 343 GLU B CA 1
ATOM 5344 C C . GLU B 1 343 ? -5.043 -31.688 -1.216 1 98.69 343 GLU B C 1
ATOM 5346 O O . GLU B 1 343 ? -5.945 -32.5 -1.476 1 98.69 343 GLU B O 1
ATOM 5351 N N . ARG B 1 344 ? -4.266 -31.812 -0.164 1 98.69 344 ARG B N 1
ATOM 5352 C CA . ARG B 1 344 ? -4.391 -32.969 0.69 1 98.69 344 ARG B CA 1
ATOM 5353 C C . ARG B 1 344 ? -4.996 -32.625 2.041 1 98.69 344 ARG B C 1
ATOM 5355 O O . ARG B 1 344 ? -5.059 -33.438 2.947 1 98.69 344 ARG B O 1
ATOM 5362 N N . GLY B 1 345 ? -5.312 -31.359 2.197 1 98.69 345 GLY B N 1
ATOM 5363 C CA . GLY B 1 345 ? -5.902 -30.891 3.441 1 98.69 345 GLY B CA 1
ATOM 5364 C C . GLY B 1 345 ? -5.289 -29.594 3.938 1 98.69 345 GLY B C 1
ATOM 5365 O O . GLY B 1 345 ? -4.672 -28.859 3.166 1 98.69 345 GLY B O 1
ATOM 5366 N N . ILE B 1 346 ? -5.629 -29.328 5.199 1 98.75 346 ILE B N 1
ATOM 5367 C CA . ILE B 1 346 ? -5.113 -28.141 5.859 1 98.75 346 ILE B CA 1
ATOM 5368 C C . ILE B 1 346 ? -4.133 -28.531 6.961 1 98.75 346 ILE B C 1
ATOM 5370 O O . ILE B 1 346 ? -4.395 -29.469 7.73 1 98.75 346 ILE B O 1
ATOM 5374 N N . CYS B 1 347 ? -2.994 -27.844 7.016 1 98.69 347 CYS B N 1
ATOM 5375 C CA . CYS B 1 347 ? -2.035 -28.156 8.07 1 98.69 347 CYS B CA 1
ATOM 5376 C C . CYS B 1 347 ? -1.377 -26.891 8.602 1 98.69 347 CYS B C 1
ATOM 5378 O O . CYS B 1 347 ? -1.548 -25.812 8.031 1 98.69 347 CYS B O 1
ATOM 5380 N N . ALA B 1 348 ? -0.674 -27.062 9.695 1 98.69 348 ALA B N 1
ATOM 5381 C CA . ALA B 1 348 ? 0.087 -25.953 10.266 1 98.69 348 ALA B CA 1
ATOM 5382 C C . ALA B 1 348 ? 1.29 -25.609 9.391 1 98.69 348 ALA B C 1
ATOM 5384 O O . ALA B 1 348 ? 1.791 -26.453 8.648 1 98.69 348 ALA B O 1
ATOM 5385 N N . ALA B 1 349 ? 1.703 -24.391 9.492 1 98.69 349 ALA B N 1
ATOM 5386 C CA . ALA B 1 349 ? 2.863 -23.938 8.734 1 98.69 349 ALA B CA 1
ATOM 5387 C C . ALA B 1 349 ? 4.16 -24.234 9.477 1 98.69 349 ALA B C 1
ATOM 5389 O O . ALA B 1 349 ? 4.797 -23.328 10.023 1 98.69 349 ALA B O 1
ATOM 5390 N N . ASN B 1 350 ? 4.477 -25.469 9.461 1 98.44 350 ASN B N 1
ATOM 5391 C CA . ASN B 1 350 ? 5.746 -25.906 10.039 1 98.44 350 ASN B CA 1
ATOM 5392 C C . ASN B 1 350 ? 6.246 -27.188 9.398 1 98.44 350 ASN B C 1
ATOM 5394 O O . ASN B 1 350 ? 5.508 -27.859 8.664 1 98.44 350 ASN B O 1
ATOM 5398 N N . GLU B 1 351 ? 7.461 -27.484 9.695 1 97.56 351 GLU B N 1
ATOM 5399 C CA . GLU B 1 351 ? 8.148 -28.578 9.023 1 97.56 351 GLU B CA 1
ATOM 5400 C C . GLU B 1 351 ? 7.48 -29.906 9.328 1 97.56 351 GLU B C 1
ATOM 5402 O O . GLU B 1 351 ? 7.301 -30.734 8.43 1 97.56 351 GLU B O 1
ATOM 5407 N N . ARG B 1 352 ? 7.125 -30.156 10.523 1 97.88 352 ARG B N 1
ATOM 5408 C CA . ARG B 1 352 ? 6.52 -31.422 10.938 1 97.88 352 ARG B CA 1
ATOM 5409 C C . ARG B 1 352 ? 5.191 -31.641 10.219 1 97.88 352 ARG B C 1
ATOM 5411 O O . ARG B 1 352 ? 4.941 -32.719 9.688 1 97.88 352 ARG B O 1
ATOM 5418 N N . ALA B 1 353 ? 4.34 -30.688 10.195 1 98.56 353 ALA B N 1
ATOM 5419 C CA . ALA B 1 353 ? 3.014 -30.797 9.594 1 98.56 353 ALA B CA 1
ATOM 5420 C C . ALA B 1 353 ? 3.111 -30.984 8.086 1 98.56 353 ALA B C 1
ATOM 5422 O O . ALA B 1 353 ? 2.369 -31.781 7.508 1 98.56 353 ALA B O 1
ATOM 5423 N N . LEU B 1 354 ? 4.004 -30.266 7.457 1 98.19 354 LEU B N 1
ATOM 5424 C CA . LEU B 1 354 ? 4.188 -30.375 6.016 1 98.19 354 LEU B CA 1
ATOM 5425 C C . LEU B 1 354 ? 4.719 -31.766 5.645 1 98.19 354 LEU B C 1
ATOM 5427 O O . LEU B 1 354 ? 4.238 -32.375 4.695 1 98.19 354 LEU B O 1
ATOM 5431 N N . ALA B 1 355 ? 5.68 -32.25 6.41 1 97.19 355 ALA B N 1
ATOM 5432 C CA . ALA B 1 355 ? 6.25 -33.562 6.152 1 97.19 355 ALA B CA 1
ATOM 5433 C C . ALA B 1 355 ? 5.199 -34.656 6.336 1 97.19 355 ALA B C 1
ATOM 5435 O O . ALA B 1 355 ? 5.191 -35.625 5.598 1 97.19 355 ALA B O 1
ATOM 5436 N N . ALA B 1 356 ? 4.391 -34.438 7.328 1 97.88 356 ALA B N 1
ATOM 5437 C CA . ALA B 1 356 ? 3.34 -35.438 7.586 1 97.88 356 ALA B CA 1
ATOM 5438 C C . ALA B 1 356 ? 2.314 -35.438 6.457 1 97.88 356 ALA B C 1
ATOM 5440 O O . ALA B 1 356 ? 1.785 -36.5 6.109 1 97.88 356 ALA B O 1
ATOM 5441 N N . MET B 1 357 ? 2.014 -34.312 5.895 1 97.75 357 MET B N 1
ATOM 5442 C CA . MET B 1 357 ? 1.012 -34.188 4.844 1 97.75 357 MET B CA 1
ATOM 5443 C C . MET B 1 357 ? 1.551 -34.688 3.512 1 97.75 357 MET B C 1
ATOM 5445 O O . MET B 1 357 ? 0.799 -35.25 2.701 1 97.75 357 MET B O 1
ATOM 5449 N N . PHE B 1 358 ? 2.824 -34.469 3.33 1 97.12 358 PHE B N 1
ATOM 5450 C CA . PHE B 1 358 ? 3.434 -34.875 2.066 1 97.12 358 PHE B CA 1
ATOM 5451 C C . PHE B 1 358 ? 4.629 -35.781 2.305 1 97.12 358 PHE B C 1
ATOM 5453 O O . PHE B 1 358 ? 5.75 -35.469 1.895 1 97.12 358 PHE B O 1
ATOM 5460 N N . PRO B 1 359 ? 4.477 -37 2.801 1 94.56 359 PRO B N 1
ATOM 5461 C CA . PRO B 1 359 ? 5.59 -37.906 3.137 1 94.56 359 PRO B CA 1
ATOM 5462 C C . PRO B 1 359 ? 6.383 -38.344 1.907 1 94.56 359 PRO B C 1
ATOM 5464 O O . PRO B 1 359 ? 7.582 -38.594 2.004 1 94.56 359 PRO B O 1
ATOM 5467 N N . ASP B 1 360 ? 5.762 -38.406 0.801 1 91.75 360 ASP B N 1
ATOM 5468 C CA . ASP B 1 360 ? 6.395 -38.875 -0.434 1 91.75 360 ASP B CA 1
ATOM 5469 C C . ASP B 1 360 ? 7.348 -37.812 -0.983 1 91.75 360 ASP B C 1
ATOM 5471 O O . ASP B 1 360 ? 8.258 -38.125 -1.755 1 91.75 360 ASP B O 1
ATOM 5475 N N . GLN B 1 361 ? 7.199 -36.594 -0.637 1 87.62 361 GLN B N 1
ATOM 5476 C CA . GLN B 1 361 ? 8.031 -35.5 -1.136 1 87.62 361 GLN B CA 1
ATOM 5477 C C . GLN B 1 361 ? 9.117 -35.156 -0.13 1 87.62 361 GLN B C 1
ATOM 5479 O O . GLN B 1 361 ? 10.234 -34.781 -0.515 1 87.62 361 GLN B O 1
ATOM 5484 N N . ALA B 1 362 ? 8.773 -35.188 1.079 1 81.62 362 ALA B N 1
ATOM 5485 C CA . ALA B 1 362 ? 9.711 -34.812 2.143 1 81.62 362 ALA B CA 1
ATOM 5486 C C . ALA B 1 362 ? 10.93 -35.75 2.135 1 81.62 362 ALA B C 1
ATOM 5488 O O . ALA B 1 362 ? 12.039 -35.312 2.441 1 81.62 362 ALA B O 1
ATOM 5489 N N . LEU B 1 363 ? 10.734 -36.906 1.738 1 71 363 LEU B N 1
ATOM 5490 C CA . LEU B 1 363 ? 11.766 -37.938 1.765 1 71 363 LEU B CA 1
ATOM 5491 C C . LEU B 1 363 ? 12.727 -37.75 0.594 1 71 363 LEU B C 1
ATOM 5493 O O . LEU B 1 363 ? 13.891 -38.156 0.681 1 71 363 LEU B O 1
ATOM 5497 N N . GLN B 1 364 ? 12.25 -37.156 -0.391 1 63 364 GLN B N 1
ATOM 5498 C CA . GLN B 1 364 ? 13.117 -37 -1.555 1 63 364 GLN B CA 1
ATOM 5499 C C . GLN B 1 364 ? 14.211 -35.969 -1.303 1 63 364 GLN B C 1
ATOM 5501 O O . GLN B 1 364 ? 15.289 -36.062 -1.902 1 63 364 GLN B O 1
ATOM 5506 N N . THR B 1 365 ? 13.977 -34.938 -0.518 1 54.59 365 THR B N 1
ATOM 5507 C CA . THR B 1 365 ? 15 -33.906 -0.275 1 54.59 365 THR B CA 1
ATOM 5508 C C . THR B 1 365 ? 16.047 -34.438 0.708 1 54.59 365 THR B C 1
ATOM 5510 O O . THR B 1 365 ? 17.172 -33.938 0.75 1 54.59 365 THR B O 1
ATOM 5513 N N . ALA B 1 366 ? 15.594 -35.312 1.547 1 45.78 366 ALA B N 1
ATOM 5514 C CA . ALA B 1 366 ? 16.578 -35.938 2.426 1 45.78 366 ALA B CA 1
ATOM 5515 C C . ALA B 1 366 ? 17.438 -36.938 1.659 1 45.78 366 ALA B C 1
ATOM 5517 O O . ALA B 1 366 ? 18.547 -37.25 2.088 1 45.78 366 ALA B O 1
ATOM 5518 N N . ALA B 1 367 ? 17.016 -37.5 0.464 1 39.06 367 ALA B N 1
ATOM 5519 C CA . ALA B 1 367 ? 17.875 -38.438 -0.246 1 39.06 367 ALA B CA 1
ATOM 5520 C C . ALA B 1 367 ? 18.797 -37.719 -1.219 1 39.06 367 ALA B C 1
ATOM 5522 O O . ALA B 1 367 ? 18.406 -36.75 -1.863 1 39.06 367 ALA B O 1
#

Foldseek 3Di:
DDFVRHDAFQKDQDPVVRQWMWGWQLLCFPQDTDIDTHQALVVLLCCLLVPRAAALAVLLLSLLSNLLSQLVVPLDPVSLVPSLVSSCVSDVQFLSNNLSSVQLSVQQVVDDSVCRNVSSVVSSVVSQVVQALWQLLLLVQLLVVQVVLCPPPDEAEEEEEADQASSSHRGCGWQCNVVLVCVVVVRRYEYEFELQPLQRRSPGPVVSVCVSSPHHYDYDYLVCLLVCLQVVNHQAYEYEARAAELFQKTKHFPSLQVNLVSCVVRVHAYEYTYEPSRYDDQDNDCQPPRDWDKDDQCSVQKDWDADPVGDIDIDGDDPPPDGGTGGGIDIHDQVSHNWYRTSQHIFRRGNVGSCVSCVVPNVVSVD/DDFVRHDAFQKDQDPVVRQWMWGWQLLCFPQDTDIDTHQALVVLLCCLLVPRAAALAVLLLSLLSNLLSQLVVPLDPVSLVPSLVSSCVSDVQFLSNNLSSVQLSVQQVVDDSVCRNVSSVVSSVVSQVVQALWQLLLLVQLLVVQVVLCVPVDEAEEEEEADQASSNHRGCGWQCNVVLVCVVVVGRYEYEFELQPLQRRSPGPVVSVCVSSPRHYDYDYLVCLLVCLQVVNHQAYEYEARAAELFQKTKHFPSLQVNLVSCVVRVHAYEYTYEPSRYDDQDNDCQPPRDWDKDDQCSVQKDWDADPVGDIDIDGDDPPPDGGTGGGIDIHDQVSHNWYRTSQHIFRRGNVGSCVSCVVPNVVSVD

Secondary structure (DSSP, 8-state):
-EETTEE--SEEE-TTTSSSEEE--GGGTTT----PEE-SHHHHHHHHHTTSS-SHHHHHHHHHHHHHHHHHH--SHHHHHHHHHHHHTTSTT-HHHHHHHHHHHHHHHTS-HHHHHHHHHHHHHHHHHHHHHHHHHHHHHHHHHHHHHHTTT--EEEEE-S--SGGGSSSS-STTHHHHHHHHTT--EEEEEE--TTTTHIIIIIHHHHHHHT--EEEE-GGGHHHHHHTT--SEEEE--SEEETT--EEEETTHHHHHHHHHHTT--EEEE--GGGEETT-S-HHHHPPPPB--THHHHEEEEE-TTS-EEEEE-S-TT-EE--B-EEEE-GGG--EEEETTEEE-SSHHHHHHH-HHHHHHHH-/-EETTEE--SEEE-TTTSSSEEE--GGGTTT----PEE-SHHHHHHHHHTTSS-SHHHHHHHHHHHHHHHHHH--SHHHHHHHHHHHHTTSTT-HHHHHHHHHHHHHHHTS-HHHHHHHHHHHHHHHHHHHHHHHHHHHHHHHHHHHHHHTTT--EEEEE-S--SGGGSSSS-STTHHHHHHHHTT--EEEEEE--TTTTHIIIIIHHHHHHHT--EEEE-GGGHHHHHHTT--SEEEE--SEEETT--EEEETTHHHHHHHHHHTT--EEEE--GGGEETT-S-HHHHPPPPB--THHHHEEEEE-TTS-EEEEE-S-TT-EE--B-EEEE-GGG--EEEETTEEE-SSHHHHHHH-HHHHHHHH-

Solvent-accessible surface area (backbone atoms only — not comparable to full-atom values): 35432 Å² total; per-residue (Å²): 78,52,59,88,84,40,76,43,61,36,56,47,66,34,81,88,80,65,66,40,35,34,38,50,36,51,73,43,39,65,83,45,92,44,67,55,78,37,76,42,38,68,51,37,36,44,31,50,55,70,38,27,42,43,38,42,59,26,41,9,40,48,48,24,46,22,50,17,38,39,22,61,77,39,35,44,69,67,46,54,68,48,49,50,58,57,50,44,62,45,50,74,78,41,44,20,40,50,51,31,46,49,52,49,49,59,63,40,71,75,42,59,44,92,49,23,26,65,49,30,45,52,51,25,50,48,50,38,53,48,44,32,54,36,19,46,33,18,10,55,49,39,26,52,58,53,54,63,66,28,69,86,80,41,72,39,28,34,35,37,57,40,54,26,30,31,70,18,18,39,23,46,5,36,31,40,14,15,51,53,50,31,46,73,70,66,46,57,53,37,35,40,34,22,25,31,62,62,78,27,36,6,29,25,45,37,48,38,55,34,53,58,68,63,49,53,54,34,38,28,48,65,37,42,56,47,47,40,34,73,70,65,64,39,61,30,33,39,23,38,55,45,33,27,25,40,34,28,15,32,32,24,56,31,34,51,37,44,53,28,52,38,24,58,77,55,73,26,50,28,34,36,20,42,57,75,65,31,50,39,67,86,43,51,57,39,82,86,62,54,81,66,56,72,52,65,38,60,49,68,39,33,51,68,21,36,31,91,87,64,48,77,46,60,24,38,54,45,50,89,85,61,44,53,58,36,63,51,39,27,59,30,54,21,92,48,39,63,28,33,31,20,51,89,39,72,39,53,36,27,41,68,44,44,35,69,73,36,55,82,58,51,51,52,63,76,99,75,52,60,88,82,41,76,43,61,35,55,46,65,33,81,89,79,64,66,39,36,35,37,50,35,52,74,43,40,66,82,45,90,43,68,54,78,39,76,42,40,67,50,39,34,44,32,50,56,70,38,26,42,45,36,43,58,26,40,10,39,46,48,23,47,22,50,17,38,39,22,62,76,39,34,45,69,67,46,54,68,49,49,52,59,56,49,44,62,45,50,75,80,41,43,20,39,49,51,31,46,50,50,49,49,60,62,41,70,74,41,57,44,93,50,21,27,64,51,29,46,52,51,24,51,47,50,37,54,49,43,31,54,36,17,46,34,17,11,56,49,40,26,54,58,54,53,63,68,28,77,75,81,39,71,39,27,33,36,37,56,38,53,26,30,31,69,19,18,39,23,46,7,35,30,38,13,15,52,53,51,32,45,75,70,66,46,56,54,36,34,40,34,20,25,30,61,61,79,27,34,7,27,25,45,37,48,38,55,34,53,58,70,66,51,52,53,32,37,28,48,64,38,43,59,47,46,38,34,73,70,66,63,37,63,31,33,40,23,39,56,46,33,28,25,41,34,29,14,34,32,24,57,30,34,52,37,44,53,29,51,38,24,59,76,56,73,26,49,27,35,36,20,42,56,74,64,31,50,39,68,85,43,52,56,40,83,84,63,56,80,68,55,71,52,66,38,61,50,68,40,32,50,69,22,35,31,92,88,64,48,76,47,57,24,38,53,43,50,89,86,60,43,50,58,37,62,52,39,27,59,31,56,22,92,49,40,64,27,34,30,21,53,88,38,74,38,52,35,28,40,69,44,45,37,68,74,37,53,81,57,50,51,53,62,75,99

pLDDT: mean 96.26, std 6.31, range [39.06, 98.94]

Organism: Acidiphilium cryptum (strain JF-5) (NCBI:txid349163)

Radius of gyration: 28.12 Å; Cα contacts (8 Å, |Δi|>4): 1763; chains: 2; bounding box: 56×90×69 Å